Protein AF-0000000070389995 (afdb_homodimer)

Radius of gyration: 27.89 Å; Cα contacts (8 Å, |Δi|>4): 1318; chains: 2; bounding box: 58×84×60 Å

pLDDT: mean 95.41, std 7.89, range [33.5, 98.88]

Sequence (636 aa):
MSPRFGYIGLGNMGVPIVRNLAKYAAASGFPSISIWNRSSAKYALVKDAIPDAFYADDVEEVVMKSDIVLSSLIDDKAAEDVYEKMFKATEGRNVIFVDQSSLKAVTSAKLAEQAKSIGATYIASPVFGRPPAAEASKLLIVLSGPANVKSEVKKHLIPAIGDRFVDVGEDVKLASSLKSMGNMVLLGWIELLAEAFTLGDAVGLEPSVFNGFIQQFFPAPPLTAYSNLISKGEFPSGSGFSVNGGLKDARNMMSLGADLGHPCPLPTIQRAHDNLERAKELGGPDQDWSALAAAVREQAGFSPYREGTNNGQGEKQIMSPRFGYIGLGNMGVPIVRNLAKYAAASGFPSISIWNRSSAKYALVKDAIPDAFYADDVEEVVMKSDIVLSSLIDDKAAEDVYEKMFKATEGRNVIFVDQSSLKAVTSAKLAEQAKSIGATYIASPVFGRPPAAEASKLLIVLSGPANVKSEVKKHLIPAIGDRFVDVGEDVKLASSLKSMGNMVLLGWIELLAEAFTLGDAVGLEPSVFNGFIQQFFPAPPLTAYSNLISKGEFPSGSGFSVNGGLKDARNMMSLGADLGHPCPLPTIQRAHDNLERAKELGGPDQDWSALAAAVREQAGFSPYREGTNNGQGEKQI

Structure (mmCIF, N/CA/C/O backbone):
data_AF-0000000070389995-model_v1
#
loop_
_entity.id
_entity.type
_entity.pdbx_description
1 polymer '6-phosphogluconate dehydrogenase NADP-binding domain-containing protein'
#
loop_
_atom_site.group_PDB
_atom_site.id
_atom_site.type_symbol
_atom_site.label_atom_id
_atom_site.label_alt_id
_atom_site.label_comp_id
_atom_site.label_asym_id
_atom_site.label_entity_id
_atom_site.label_seq_id
_atom_site.pdbx_PDB_ins_code
_atom_site.Cartn_x
_atom_site.Cartn_y
_atom_site.Cartn_z
_atom_site.occupancy
_atom_site.B_iso_or_equiv
_atom_site.auth_seq_id
_atom_site.auth_comp_id
_atom_site.auth_asym_id
_atom_site.auth_atom_id
_atom_site.pdbx_PDB_model_num
ATOM 1 N N . MET A 1 1 ? -9.906 42.625 -2.746 1 63.94 1 MET A N 1
ATOM 2 C CA . MET A 1 1 ? -8.633 43.188 -2.322 1 63.94 1 MET A CA 1
ATOM 3 C C . MET A 1 1 ? -7.512 42.156 -2.432 1 63.94 1 MET A C 1
ATOM 5 O O . MET A 1 1 ? -7.762 40.938 -2.344 1 63.94 1 MET A O 1
ATOM 9 N N . SER A 1 2 ? -6.348 42.594 -2.775 1 89.81 2 SER A N 1
ATOM 10 C CA . SER A 1 2 ? -5.172 41.75 -2.955 1 89.81 2 SER A CA 1
ATOM 11 C C . SER A 1 2 ? -4.617 41.281 -1.614 1 89.81 2 SER A C 1
ATOM 13 O O . SER A 1 2 ? -4.148 42.094 -0.814 1 89.81 2 SER A O 1
ATOM 15 N N . PRO A 1 3 ? -4.715 40 -1.314 1 95.94 3 PRO A N 1
ATOM 16 C CA . PRO A 1 3 ? -4.246 39.562 -0 1 95.94 3 PRO A CA 1
ATOM 17 C C . PRO A 1 3 ? -2.734 39.688 0.163 1 95.94 3 PRO A C 1
ATOM 19 O O . PRO A 1 3 ? -1.986 39.5 -0.797 1 95.94 3 PRO A O 1
ATOM 22 N N . ARG A 1 4 ? -2.314 40.031 1.397 1 98.06 4 ARG A N 1
ATOM 23 C CA . ARG A 1 4 ? -0.914 40 1.807 1 98.06 4 ARG A CA 1
ATOM 24 C C . ARG A 1 4 ? -0.574 38.688 2.479 1 98.06 4 ARG A C 1
ATOM 26 O O . ARG A 1 4 ? -1.179 38.312 3.488 1 98.06 4 ARG A O 1
ATOM 33 N N . PHE A 1 5 ? 0.499 38.031 1.902 1 98.69 5 PHE A N 1
ATOM 34 C CA . PHE A 1 5 ? 0.832 36.688 2.406 1 98.69 5 PHE A CA 1
ATOM 35 C C . PHE A 1 5 ? 2.029 36.75 3.346 1 98.69 5 PHE A C 1
ATOM 37 O O . PHE A 1 5 ? 2.967 37.531 3.117 1 98.69 5 PHE A O 1
ATOM 44 N N . GLY A 1 6 ? 1.992 35.969 4.359 1 98.81 6 GLY A N 1
ATOM 45 C CA . GLY A 1 6 ? 3.137 35.656 5.188 1 98.81 6 GLY A CA 1
ATOM 46 C C . GLY A 1 6 ? 3.434 34.156 5.215 1 98.81 6 GLY A C 1
ATOM 47 O O . GLY A 1 6 ? 2.533 33.344 5.039 1 98.81 6 GLY A O 1
ATOM 48 N N . TYR A 1 7 ? 4.723 33.781 5.469 1 98.88 7 TYR A N 1
ATOM 49 C CA . TYR A 1 7 ? 5.098 32.375 5.594 1 98.88 7 TYR A CA 1
ATOM 50 C C . TYR A 1 7 ? 6.082 32.156 6.738 1 98.88 7 TYR A C 1
ATOM 52 O O . TYR A 1 7 ? 7.082 32.875 6.84 1 98.88 7 TYR A O 1
ATOM 60 N N . ILE A 1 8 ? 5.73 31.219 7.555 1 98.81 8 ILE A N 1
ATOM 61 C CA . ILE A 1 8 ? 6.531 30.922 8.742 1 98.81 8 ILE A CA 1
ATOM 62 C C . ILE A 1 8 ? 7.109 29.516 8.641 1 98.81 8 ILE A C 1
ATOM 64 O O . ILE A 1 8 ? 6.359 28.531 8.586 1 98.81 8 ILE A O 1
ATOM 68 N N . GLY A 1 9 ? 8.453 29.359 8.664 1 98.19 9 GLY A N 1
ATOM 69 C CA . GLY A 1 9 ? 9.109 28.062 8.664 1 98.19 9 GLY A CA 1
ATOM 70 C C . GLY A 1 9 ? 9.758 27.719 7.332 1 98.19 9 GLY A C 1
ATOM 71 O O . GLY A 1 9 ? 9.078 27.578 6.316 1 98.19 9 GLY A O 1
ATOM 72 N N . LEU A 1 10 ? 11.102 27.562 7.375 1 97.25 10 LEU A N 1
ATOM 73 C CA . LEU A 1 10 ? 11.875 27.281 6.172 1 97.25 10 LEU A CA 1
ATOM 74 C C . LEU A 1 10 ? 12.594 25.938 6.289 1 97.25 10 LEU A C 1
ATOM 76 O O . LEU A 1 10 ? 13.805 25.859 6.086 1 97.25 10 LEU A O 1
ATOM 80 N N . GLY A 1 11 ? 11.773 24.906 6.555 1 92.12 11 GLY A N 1
ATOM 81 C CA . GLY A 1 11 ? 12.273 23.531 6.5 1 92.12 11 GLY A CA 1
ATOM 82 C C . GLY A 1 11 ? 12.227 22.938 5.105 1 92.12 11 GLY A C 1
ATOM 83 O O . GLY A 1 11 ? 12.094 23.672 4.117 1 92.12 11 GLY A O 1
ATOM 84 N N . ASN A 1 12 ? 12.305 21.641 5.035 1 88.62 12 ASN A N 1
ATOM 85 C CA . ASN A 1 12 ? 12.352 20.922 3.768 1 88.62 12 ASN A CA 1
ATOM 86 C C . ASN A 1 12 ? 11.102 21.172 2.93 1 88.62 12 ASN A C 1
ATOM 88 O O . ASN A 1 12 ? 11.172 21.219 1.701 1 88.62 12 ASN A O 1
ATOM 92 N N . MET A 1 13 ? 10.008 21.328 3.605 1 92.88 13 MET A N 1
ATOM 93 C CA . MET A 1 13 ? 8.75 21.594 2.908 1 92.88 13 MET A CA 1
ATOM 94 C C . MET A 1 13 ? 8.531 23.094 2.736 1 92.88 13 MET A C 1
ATOM 96 O O . MET A 1 13 ? 8.078 23.547 1.683 1 92.88 13 MET A O 1
ATOM 100 N N . GLY A 1 14 ? 8.906 23.844 3.764 1 96.69 14 GLY A N 1
ATOM 101 C CA . GLY 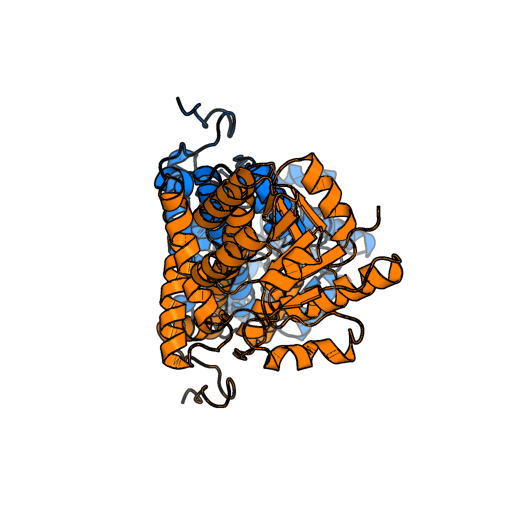A 1 14 ? 8.648 25.266 3.754 1 96.69 14 GLY A CA 1
ATOM 102 C C . GLY A 1 14 ? 9.367 26 2.633 1 96.69 14 GLY A C 1
ATOM 103 O O . GLY A 1 14 ? 8.812 26.906 2.021 1 96.69 14 GLY A O 1
ATOM 104 N N . VAL A 1 15 ? 10.547 25.594 2.297 1 96.88 15 VAL A N 1
ATOM 105 C CA . VAL A 1 15 ? 11.391 26.281 1.315 1 96.88 15 VAL A CA 1
ATOM 106 C C . VAL A 1 15 ? 10.734 26.203 -0.064 1 96.88 15 VAL A C 1
ATOM 108 O O . VAL A 1 15 ? 10.461 27.234 -0.686 1 96.88 15 VAL A O 1
ATOM 111 N N . PRO A 1 16 ? 10.461 25 -0.562 1 97.31 16 PRO A N 1
ATOM 112 C CA . PRO A 1 16 ? 9.836 24.984 -1.887 1 97.31 16 PRO A CA 1
ATOM 113 C C . PRO A 1 16 ? 8.438 25.594 -1.885 1 97.31 16 PRO A C 1
ATOM 115 O O . PRO A 1 16 ? 8.023 26.203 -2.869 1 97.31 16 PRO A O 1
ATOM 118 N N . ILE A 1 17 ? 7.703 25.516 -0.819 1 98.31 17 ILE A N 1
ATOM 119 C CA . ILE A 1 17 ? 6.332 26.016 -0.752 1 98.31 17 ILE A CA 1
ATOM 120 C C . ILE A 1 17 ? 6.34 27.547 -0.809 1 98.31 17 ILE A C 1
ATOM 122 O O . ILE A 1 17 ? 5.594 28.141 -1.588 1 98.31 17 ILE A O 1
ATOM 126 N N . VAL A 1 18 ? 7.211 28.172 -0.021 1 98.69 18 VAL A N 1
ATOM 127 C CA . VAL A 1 18 ? 7.203 29.625 0.036 1 98.69 18 VAL A CA 1
ATOM 128 C C . VAL A 1 18 ? 7.691 30.203 -1.293 1 98.69 18 VAL A C 1
ATOM 130 O O . VAL A 1 18 ? 7.219 31.25 -1.734 1 98.69 18 VAL A O 1
ATOM 133 N N . ARG A 1 19 ? 8.633 29.516 -1.978 1 98.56 19 ARG A N 1
ATOM 134 C CA . ARG A 1 19 ? 9.078 29.938 -3.299 1 98.56 19 ARG A CA 1
ATOM 135 C C . ARG A 1 19 ? 7.918 29.969 -4.285 1 98.56 19 ARG A C 1
ATOM 137 O O . ARG A 1 19 ? 7.738 30.953 -5.016 1 98.56 19 ARG A O 1
ATOM 144 N N . ASN A 1 20 ? 7.121 28.953 -4.258 1 98.69 20 ASN A N 1
ATOM 145 C CA . ASN A 1 20 ? 5.977 28.859 -5.16 1 98.69 20 ASN A CA 1
ATOM 146 C C . ASN A 1 20 ? 4.895 29.875 -4.793 1 98.69 20 ASN A C 1
ATOM 148 O O . ASN A 1 20 ? 4.262 30.453 -5.672 1 98.69 20 ASN A O 1
ATOM 152 N N . LEU A 1 21 ? 4.695 30.047 -3.486 1 98.62 21 LEU A N 1
ATOM 153 C CA . LEU A 1 21 ? 3.709 31.016 -3.029 1 98.62 21 LEU A CA 1
ATOM 154 C C . LEU A 1 21 ? 4.105 32.438 -3.445 1 98.62 21 LEU A C 1
ATOM 156 O O . LEU A 1 21 ? 3.256 33.219 -3.863 1 98.62 21 LEU A O 1
ATOM 160 N N . ALA A 1 22 ? 5.367 32.75 -3.328 1 98.56 22 ALA A N 1
ATOM 161 C CA . ALA A 1 22 ? 5.879 34.062 -3.725 1 98.56 22 ALA A CA 1
ATOM 162 C C . ALA A 1 22 ? 5.719 34.281 -5.227 1 98.56 22 ALA A C 1
ATOM 164 O O . ALA A 1 22 ? 5.336 35.375 -5.664 1 98.56 22 ALA A O 1
ATOM 165 N N . LYS A 1 23 ? 6.047 33.25 -5.973 1 98.06 23 LYS A N 1
ATOM 166 C CA . LYS A 1 23 ? 5.875 33.312 -7.422 1 98.06 23 LYS A CA 1
ATOM 167 C C . LYS A 1 23 ? 4.414 33.562 -7.789 1 98.06 23 LYS A C 1
ATOM 169 O O . LYS A 1 23 ? 4.121 34.406 -8.664 1 98.06 23 LYS A O 1
ATOM 174 N N . TYR A 1 24 ? 3.562 32.875 -7.156 1 98.12 24 TYR A N 1
ATOM 175 C CA . TYR A 1 24 ? 2.129 33.031 -7.371 1 98.12 24 TYR A CA 1
ATOM 176 C C . TYR A 1 24 ? 1.682 34.469 -7.016 1 98.12 24 TYR A C 1
ATOM 178 O O . TYR A 1 24 ? 0.936 35.094 -7.77 1 98.12 24 TYR A O 1
ATOM 186 N N . ALA A 1 25 ? 2.121 34.938 -5.836 1 98.12 25 ALA A N 1
ATOM 187 C CA . ALA A 1 25 ? 1.764 36.281 -5.406 1 98.12 25 ALA A CA 1
ATOM 188 C C . ALA A 1 25 ? 2.219 37.312 -6.426 1 98.12 25 ALA A C 1
ATOM 190 O O . ALA A 1 25 ? 1.448 38.219 -6.812 1 98.12 25 ALA A O 1
ATOM 191 N N . ALA A 1 26 ? 3.414 37.188 -6.902 1 97.25 26 ALA A N 1
ATOM 192 C CA . ALA A 1 26 ? 3.961 38.125 -7.891 1 97.25 26 ALA A CA 1
ATOM 193 C C . ALA A 1 26 ? 3.162 38.062 -9.188 1 97.25 26 ALA A C 1
ATOM 195 O O . ALA A 1 26 ? 2.797 39.094 -9.742 1 97.25 26 ALA A O 1
ATOM 196 N N . ALA A 1 27 ? 2.854 36.875 -9.648 1 97.25 27 ALA A N 1
ATOM 197 C CA . ALA A 1 27 ? 2.129 36.688 -10.906 1 97.25 27 ALA A CA 1
ATOM 198 C C . ALA A 1 27 ? 0.707 37.25 -10.805 1 97.25 27 ALA A C 1
ATOM 200 O O . ALA A 1 27 ? 0.111 37.625 -11.805 1 97.25 27 ALA A O 1
ATOM 201 N N . SER A 1 28 ? 0.252 37.312 -9.594 1 97.56 28 SER A N 1
ATOM 202 C CA . SER A 1 28 ? -1.121 37.75 -9.367 1 97.56 28 SER A CA 1
ATOM 203 C C . SER A 1 28 ? -1.18 39.25 -9.055 1 97.56 28 SER A C 1
ATOM 205 O O . SER A 1 28 ? -2.256 39.781 -8.805 1 97.56 28 SER A O 1
ATOM 207 N N . GLY A 1 29 ? -0.093 39.844 -8.953 1 97.19 29 GLY A N 1
ATOM 208 C CA . GLY A 1 29 ? -0.036 41.25 -8.656 1 97.19 29 GLY A CA 1
ATOM 209 C C . GLY A 1 29 ? -0.256 41.562 -7.184 1 97.19 29 GLY A C 1
ATOM 210 O O . GLY A 1 29 ? -0.7 42.656 -6.832 1 97.19 29 GLY A O 1
ATOM 211 N N . PHE A 1 30 ? -0.007 40.594 -6.332 1 98 30 PHE A N 1
ATOM 212 C CA . PHE A 1 30 ? -0.144 40.781 -4.891 1 98 30 PHE A CA 1
ATOM 213 C C . PHE A 1 30 ? 1.142 41.344 -4.297 1 98 30 PHE A C 1
ATOM 215 O O . PHE A 1 30 ? 2.193 41.312 -4.938 1 98 30 PHE A O 1
ATOM 222 N N . PRO A 1 31 ? 1.039 41.875 -3.111 1 97.75 31 PRO A N 1
ATOM 223 C CA . PRO A 1 31 ? 2.24 42.375 -2.434 1 97.75 31 PRO A CA 1
ATOM 224 C C . PRO A 1 31 ? 3.273 41.281 -2.188 1 97.75 31 PRO A C 1
ATOM 226 O O . PRO A 1 31 ? 2.92 40.094 -2.09 1 97.75 31 PRO A O 1
ATOM 229 N N . SER A 1 32 ? 4.492 41.688 -2.047 1 97.75 32 SER A N 1
ATOM 230 C CA . SER A 1 32 ? 5.57 40.781 -1.741 1 97.75 32 SER A CA 1
ATOM 231 C C . SER A 1 32 ? 5.324 40.062 -0.415 1 97.75 32 SER A C 1
ATOM 233 O O . SER A 1 32 ? 4.809 40.656 0.531 1 97.75 32 SER A O 1
ATOM 235 N N . ILE A 1 33 ? 5.793 38.906 -0.319 1 98.56 33 ILE A N 1
ATOM 236 C CA . ILE A 1 33 ? 5.508 38.031 0.816 1 98.56 33 ILE A CA 1
ATOM 237 C C . ILE A 1 33 ? 6.426 38.406 1.984 1 98.56 33 ILE A C 1
ATOM 239 O O . ILE A 1 33 ? 7.531 38.906 1.78 1 98.56 33 ILE A O 1
ATOM 243 N N . SER A 1 34 ? 5.922 38.219 3.197 1 98.81 34 SER A N 1
ATOM 244 C CA . SER A 1 34 ? 6.73 38.312 4.41 1 98.81 34 SER A CA 1
ATOM 245 C C . SER A 1 34 ? 7.113 36.938 4.934 1 98.81 34 SER A C 1
ATOM 247 O O . SER A 1 34 ? 6.281 36.031 4.984 1 98.81 34 SER A O 1
ATOM 249 N N . ILE A 1 35 ? 8.414 36.781 5.316 1 98.88 35 ILE A N 1
ATOM 250 C CA . ILE A 1 35 ? 8.914 35.469 5.652 1 98.88 35 ILE A CA 1
ATOM 251 C C . ILE A 1 35 ? 9.625 35.5 7.004 1 98.88 35 ILE A C 1
ATOM 253 O O . ILE A 1 35 ? 10.344 36.469 7.305 1 98.88 35 ILE A O 1
ATOM 257 N N . TRP A 1 36 ? 9.414 34.438 7.82 1 98.81 36 TRP A N 1
ATOM 258 C CA . TRP A 1 36 ? 10.18 34.281 9.055 1 98.81 36 TRP A CA 1
ATOM 259 C C . TRP A 1 36 ? 10.57 32.844 9.289 1 98.81 36 TRP A C 1
ATOM 261 O O . TRP A 1 36 ? 9.805 31.922 8.977 1 98.81 36 TRP A O 1
ATOM 271 N N . ASN A 1 37 ? 11.703 32.688 9.844 1 98.5 37 ASN A N 1
ATOM 272 C CA . ASN A 1 37 ? 12.195 31.406 10.391 1 98.5 37 ASN A CA 1
ATOM 273 C C . ASN A 1 37 ? 12.977 31.625 11.68 1 98.5 37 ASN A C 1
ATOM 275 O O . ASN A 1 37 ? 13.617 32.656 11.859 1 98.5 37 ASN A O 1
ATOM 279 N N . ARG A 1 38 ? 12.875 30.656 12.523 1 96.25 38 ARG A N 1
ATOM 280 C CA . ARG A 1 38 ? 13.57 30.75 13.805 1 96.25 38 ARG A CA 1
ATOM 281 C C . ARG A 1 38 ? 15.062 31.016 13.594 1 96.25 38 ARG A C 1
ATOM 283 O O . ARG A 1 38 ? 15.633 31.891 14.234 1 96.25 38 ARG A O 1
ATOM 290 N N . SER A 1 39 ? 15.664 30.172 12.703 1 95.69 39 SER A N 1
ATOM 291 C CA . SER A 1 39 ? 17.062 30.406 12.344 1 95.69 39 SER A CA 1
ATOM 292 C C . SER A 1 39 ? 17.172 31.281 11.102 1 95.69 39 SER A C 1
ATOM 294 O O . SER A 1 39 ? 16.922 30.828 9.984 1 95.69 39 SER A O 1
ATOM 296 N N . SER A 1 40 ? 17.75 32.406 11.227 1 95.5 40 SER A N 1
ATOM 297 C CA . SER A 1 40 ? 17.812 33.375 10.133 1 95.5 40 SER A CA 1
ATOM 298 C C . SER A 1 40 ? 18.75 32.906 9.023 1 95.5 40 SER A C 1
ATOM 300 O O . SER A 1 40 ? 18.641 33.375 7.887 1 95.5 40 SER A O 1
ATOM 302 N N . ALA A 1 41 ? 19.625 31.984 9.367 1 96.62 41 ALA A N 1
ATOM 303 C CA . ALA A 1 41 ? 20.562 31.453 8.375 1 96.62 41 ALA A CA 1
ATOM 304 C C . ALA A 1 41 ? 19.812 30.766 7.238 1 96.62 41 ALA A C 1
ATOM 306 O O . ALA A 1 41 ? 20.312 30.703 6.109 1 96.62 41 ALA A O 1
ATOM 307 N N . LYS A 1 42 ? 18.609 30.406 7.461 1 96.88 42 LYS A N 1
ATOM 308 C CA . LYS A 1 42 ? 17.844 29.656 6.473 1 96.88 42 LYS A CA 1
ATOM 309 C C . LYS A 1 42 ? 17.266 30.578 5.406 1 96.88 42 LYS A C 1
ATOM 311 O O . LYS A 1 42 ? 16.812 30.125 4.355 1 96.88 42 LYS A O 1
ATOM 316 N N . TYR A 1 43 ? 17.281 31.891 5.641 1 98.06 43 TYR A N 1
ATOM 317 C CA . TYR A 1 43 ? 16.828 32.844 4.633 1 98.06 43 TYR A CA 1
ATOM 318 C C . TYR A 1 43 ? 17.625 32.688 3.346 1 98.06 43 TYR A C 1
ATOM 320 O O . TYR A 1 43 ? 17.109 32.969 2.254 1 98.06 43 TYR A O 1
ATOM 328 N N . ALA A 1 44 ? 18.875 32.219 3.518 1 97.69 44 ALA A N 1
ATOM 329 C CA . ALA A 1 44 ? 19.766 32.062 2.361 1 97.69 44 ALA A CA 1
ATOM 330 C C . ALA A 1 44 ? 19.188 31.031 1.375 1 97.69 44 ALA A C 1
ATOM 332 O O . ALA A 1 44 ? 19.453 31.109 0.174 1 97.69 44 ALA A O 1
ATOM 333 N N . LEU A 1 45 ? 18.344 30.172 1.833 1 97.19 45 LEU A N 1
ATOM 334 C CA . LEU A 1 45 ? 17.781 29.109 1.013 1 97.19 45 LEU A CA 1
ATOM 335 C C . LEU A 1 45 ? 16.75 29.656 0.037 1 97.19 45 LEU A C 1
ATOM 337 O O . LEU A 1 45 ? 16.406 29 -0.947 1 97.19 45 LEU A O 1
ATOM 341 N N . VAL A 1 46 ? 16.203 30.922 0.358 1 98.25 46 VAL A N 1
ATOM 342 C CA . VAL A 1 46 ? 15.094 31.375 -0.475 1 98.25 46 VAL A CA 1
ATOM 343 C C . VAL A 1 46 ? 15.352 32.781 -0.976 1 98.25 46 VAL A C 1
ATOM 345 O O . VAL A 1 46 ? 14.672 33.281 -1.885 1 98.25 46 VAL A O 1
ATOM 348 N N . LYS A 1 47 ? 16.344 33.5 -0.527 1 97.69 47 LYS A N 1
ATOM 349 C CA . LYS A 1 47 ? 16.578 34.906 -0.81 1 97.69 47 LYS A CA 1
ATOM 350 C C . LYS A 1 47 ? 16.812 35.125 -2.299 1 97.69 47 LYS A C 1
ATOM 352 O O . LYS A 1 47 ? 16.359 36.156 -2.855 1 97.69 47 LYS A O 1
ATOM 357 N N . ASP A 1 48 ? 17.531 34.25 -2.969 1 97.38 48 ASP A N 1
ATOM 358 C CA . ASP A 1 48 ? 17.812 34.406 -4.391 1 97.38 48 ASP A CA 1
ATOM 359 C C . ASP A 1 48 ? 16.547 34.281 -5.227 1 97.38 48 ASP A C 1
ATOM 361 O O . ASP A 1 48 ? 16.359 34.969 -6.211 1 97.38 48 ASP A O 1
ATOM 365 N N . ALA A 1 49 ? 15.727 33.406 -4.785 1 97 49 ALA A N 1
ATOM 366 C CA . ALA A 1 49 ? 14.5 33.125 -5.539 1 97 49 ALA A CA 1
ATOM 367 C C . ALA A 1 49 ? 13.43 34.188 -5.258 1 97 49 ALA A C 1
ATOM 369 O O . ALA A 1 49 ? 12.555 34.438 -6.086 1 97 49 ALA A O 1
ATOM 370 N N . ILE A 1 50 ? 13.523 34.781 -4.051 1 97.94 50 ILE A N 1
ATOM 371 C CA . ILE A 1 50 ? 12.523 35.75 -3.641 1 97.94 50 ILE A CA 1
ATOM 372 C C . ILE A 1 50 ? 13.211 37 -3.117 1 97.94 50 ILE A C 1
ATOM 374 O O . ILE A 1 50 ? 13.023 37.375 -1.959 1 97.94 50 ILE A O 1
ATOM 378 N N . PRO A 1 51 ? 13.805 37.688 -3.938 1 96.19 51 PRO A N 1
ATOM 379 C CA . PRO A 1 51 ? 14.594 38.844 -3.469 1 96.19 51 PRO A CA 1
ATOM 380 C C . PRO A 1 51 ? 13.734 39.969 -2.916 1 96.19 51 PRO A C 1
ATOM 382 O O . PRO A 1 51 ? 14.195 40.75 -2.082 1 96.19 51 PRO A O 1
ATOM 385 N N . ASP A 1 52 ? 12.5 40.031 -3.254 1 96.94 52 ASP A N 1
ATOM 386 C CA . ASP A 1 52 ? 11.664 41.188 -2.887 1 96.94 52 ASP A CA 1
ATOM 387 C C . ASP A 1 52 ? 10.867 40.906 -1.613 1 96.94 52 ASP A C 1
ATOM 389 O O . ASP A 1 52 ? 10.094 41.719 -1.152 1 96.94 52 ASP A O 1
ATOM 393 N N . ALA A 1 53 ? 11.062 39.781 -1.01 1 98.44 53 ALA A N 1
ATOM 394 C CA . ALA A 1 53 ? 10.336 39.406 0.203 1 98.44 53 ALA A CA 1
ATOM 395 C C . ALA A 1 53 ? 10.805 40.25 1.395 1 98.44 53 ALA A C 1
ATOM 397 O O . ALA A 1 53 ? 11.93 40.75 1.399 1 98.44 53 ALA A O 1
ATOM 398 N N . PHE A 1 54 ? 9.945 40.438 2.281 1 98.56 54 PHE A N 1
ATOM 399 C CA . PHE A 1 54 ? 10.32 40.969 3.584 1 98.56 54 PHE A CA 1
ATOM 400 C C . PHE A 1 54 ? 10.789 39.844 4.512 1 98.56 54 PHE A C 1
ATOM 402 O O . PHE A 1 54 ? 10 38.969 4.895 1 98.56 54 PHE A O 1
ATOM 409 N N . TYR A 1 55 ? 12.031 39.812 4.836 1 98.62 55 TYR A N 1
ATOM 410 C CA . TYR A 1 55 ? 12.602 38.812 5.762 1 98.62 55 TYR A CA 1
ATOM 411 C C . TYR A 1 55 ? 12.617 39.375 7.184 1 98.62 55 TYR A C 1
ATOM 413 O O . TYR A 1 55 ? 13.422 40.25 7.512 1 98.62 55 TYR A O 1
ATOM 421 N N . ALA A 1 56 ? 11.82 38.812 8.023 1 98.62 56 ALA A N 1
ATOM 422 C CA . ALA A 1 56 ? 11.516 39.438 9.32 1 98.62 56 ALA A CA 1
ATOM 423 C C . ALA A 1 56 ? 12.531 39 10.375 1 98.62 56 ALA A C 1
ATOM 425 O O . ALA A 1 56 ? 12.992 37.844 10.367 1 98.62 56 ALA A O 1
ATOM 426 N N . ASP A 1 57 ? 12.797 39.781 11.312 1 97.75 57 ASP A N 1
ATOM 427 C CA . ASP A 1 57 ? 13.633 39.469 12.469 1 97.75 57 ASP A CA 1
ATOM 428 C C . ASP A 1 57 ? 12.812 38.75 13.547 1 97.75 57 ASP A C 1
ATOM 430 O O . ASP A 1 57 ? 13.336 37.906 14.258 1 97.75 57 ASP A O 1
ATOM 434 N N . ASP A 1 58 ? 11.555 39.188 13.586 1 97.94 58 ASP A N 1
ATOM 435 C CA . ASP A 1 58 ? 10.625 38.594 14.539 1 97.94 58 ASP A CA 1
ATOM 436 C C . ASP A 1 58 ? 9.359 38.125 13.844 1 97.94 58 ASP A C 1
ATOM 438 O O . ASP A 1 58 ? 8.883 38.75 12.898 1 97.94 58 ASP A O 1
ATOM 442 N N . VAL A 1 59 ? 8.781 37.062 14.414 1 98.69 59 VAL A N 1
ATOM 443 C CA . VAL A 1 59 ? 7.629 36.438 13.773 1 98.69 59 VAL A CA 1
ATOM 444 C C . VAL A 1 59 ? 6.438 37.406 13.805 1 98.69 59 VAL A C 1
ATOM 446 O O . VAL A 1 59 ? 5.605 37.375 12.898 1 98.69 59 VAL A O 1
ATOM 449 N N . GLU A 1 60 ? 6.375 38.281 14.758 1 98.44 60 GLU A N 1
ATOM 450 C CA . GLU A 1 60 ? 5.293 39.25 14.922 1 98.44 60 GLU A CA 1
ATOM 451 C C . GLU A 1 60 ? 5.199 40.188 13.719 1 98.44 60 GLU A C 1
ATOM 453 O O . GLU A 1 60 ? 4.102 40.594 13.312 1 98.44 60 GLU A O 1
ATOM 458 N N . GLU A 1 61 ? 6.328 40.531 13.156 1 98.31 61 GLU A N 1
ATOM 459 C CA . GLU A 1 61 ? 6.367 41.438 12.008 1 98.31 61 GLU A CA 1
ATOM 460 C C . GLU A 1 61 ? 5.648 40.812 10.805 1 98.31 61 GLU A C 1
ATOM 462 O O . GLU A 1 61 ? 5.008 41.531 10.031 1 98.31 61 GLU A O 1
ATOM 467 N N . VAL A 1 62 ? 5.746 39.531 10.664 1 98.75 62 VAL A N 1
ATOM 468 C CA . VAL A 1 62 ? 5.066 38.844 9.562 1 98.75 62 VAL A CA 1
ATOM 469 C C . VAL A 1 62 ? 3.555 39.031 9.703 1 98.75 62 VAL A C 1
ATOM 471 O O . VAL A 1 62 ? 2.861 39.312 8.727 1 98.75 62 VAL A O 1
ATOM 474 N N . VAL A 1 63 ? 3.068 38.844 10.898 1 98.62 63 VAL A N 1
ATOM 475 C CA . VAL A 1 63 ? 1.634 38.938 11.156 1 98.62 63 VAL A CA 1
ATOM 476 C C . VAL A 1 63 ? 1.141 40.344 10.883 1 98.62 63 VAL A C 1
ATOM 478 O O . VAL A 1 63 ? 0.099 40.531 10.25 1 98.62 63 VAL A O 1
ATOM 481 N N . MET A 1 64 ? 1.926 41.312 11.281 1 97.69 64 MET A N 1
ATOM 482 C CA . MET A 1 64 ? 1.543 42.719 11.117 1 97.69 64 MET A CA 1
ATOM 483 C C . MET A 1 64 ? 1.454 43.094 9.641 1 97.69 64 MET A C 1
ATOM 485 O O . MET A 1 64 ? 0.692 44 9.266 1 97.69 64 MET A O 1
ATOM 489 N N . LYS A 1 65 ? 2.098 42.344 8.82 1 97.62 65 LYS A N 1
ATOM 490 C CA . LYS A 1 65 ? 2.193 42.688 7.402 1 97.62 65 LYS A CA 1
ATOM 491 C C . LYS A 1 65 ? 1.385 41.719 6.543 1 97.62 65 LYS A C 1
ATOM 493 O O . LYS A 1 65 ? 1.536 41.688 5.32 1 97.62 65 LYS A O 1
ATOM 498 N N . SER A 1 66 ? 0.566 40.906 7.125 1 98.31 66 SER A N 1
ATOM 499 C CA . SER A 1 66 ? -0.069 39.844 6.34 1 98.31 66 SER A CA 1
ATOM 500 C C . SER A 1 66 ? -1.558 39.75 6.652 1 98.31 66 SER A C 1
ATOM 502 O O . SER A 1 66 ? -1.986 40.062 7.766 1 98.31 66 SER A O 1
ATOM 504 N N . ASP A 1 67 ? -2.344 39.344 5.68 1 98.19 67 ASP A N 1
ATOM 505 C CA . ASP A 1 67 ? -3.746 39 5.848 1 98.19 67 ASP A CA 1
ATOM 506 C C . ASP A 1 67 ? -3.9 37.469 6.012 1 98.19 67 ASP A C 1
ATOM 508 O O . ASP A 1 67 ? -4.816 37 6.688 1 98.19 67 ASP A O 1
ATOM 512 N N . ILE A 1 68 ? -3.066 36.688 5.332 1 98.69 68 ILE A N 1
ATOM 513 C CA . ILE A 1 68 ? -3.014 35.25 5.379 1 98.69 68 ILE A CA 1
ATOM 514 C C . ILE A 1 68 ? -1.595 34.781 5.707 1 98.69 68 ILE A C 1
ATOM 516 O O . ILE A 1 68 ? -0.644 35.125 5.004 1 98.69 68 ILE A O 1
ATOM 520 N N . VAL A 1 69 ? -1.45 34.062 6.805 1 98.88 69 VAL A N 1
ATOM 521 C CA . VAL A 1 69 ? -0.142 33.594 7.234 1 98.88 69 VAL A CA 1
ATOM 522 C C . VAL A 1 69 ? -0.114 32.062 7.18 1 98.88 69 VAL A C 1
ATOM 524 O O . VAL A 1 69 ? -0.871 31.406 7.891 1 98.88 69 VAL A O 1
ATOM 527 N N . LEU A 1 70 ? 0.729 31.5 6.309 1 98.88 70 LEU A N 1
ATOM 528 C CA . LEU A 1 70 ? 0.959 30.062 6.27 1 98.88 70 LEU A CA 1
ATOM 529 C C . LEU A 1 70 ? 2.143 29.672 7.152 1 98.88 70 LEU A C 1
ATOM 531 O O . LEU A 1 70 ? 3.08 30.453 7.316 1 98.88 70 LEU A O 1
ATOM 535 N N . SER A 1 71 ? 2.066 28.516 7.719 1 98.75 71 SER A N 1
ATOM 536 C CA . SER A 1 71 ? 3.16 28.078 8.578 1 98.75 71 SER A CA 1
ATOM 537 C C . SER A 1 71 ? 3.426 26.578 8.414 1 98.75 71 SER A C 1
ATOM 539 O O . SER A 1 71 ? 2.508 25.812 8.125 1 98.75 71 SER A O 1
ATOM 541 N N . SER A 1 72 ? 4.609 26.156 8.484 1 97.44 72 SER A N 1
ATOM 542 C CA . SER A 1 72 ? 5.098 24.781 8.562 1 97.44 72 SER A CA 1
ATOM 543 C C . SER A 1 72 ? 6.16 24.625 9.641 1 97.44 72 SER A C 1
ATOM 545 O O . SER A 1 72 ? 7.32 25 9.438 1 97.44 72 SER A O 1
ATOM 547 N N . LEU A 1 73 ? 5.742 24.078 10.75 1 96.25 73 LEU A N 1
ATOM 548 C CA . LEU A 1 73 ? 6.594 24.016 11.93 1 96.25 73 LEU A CA 1
ATOM 549 C C . LEU A 1 73 ? 6.848 22.562 12.328 1 96.25 73 LEU A C 1
ATOM 551 O O . LEU A 1 73 ? 6.078 21.672 11.969 1 96.25 73 LEU A O 1
ATOM 555 N N . ILE A 1 74 ? 7.875 22.234 13.07 1 90.44 74 ILE A N 1
ATOM 556 C CA . ILE A 1 74 ? 8.461 20.906 13.188 1 90.44 74 ILE A CA 1
ATOM 557 C C . ILE A 1 74 ? 7.621 20.047 14.133 1 90.44 74 ILE A C 1
ATOM 559 O O . ILE A 1 74 ? 7.551 18.828 13.977 1 90.44 74 ILE A O 1
ATOM 563 N N . ASP A 1 75 ? 7.055 20.688 15.188 1 93.75 75 ASP A N 1
ATOM 564 C CA . ASP A 1 75 ? 6.316 19.891 16.156 1 93.75 75 ASP A CA 1
ATOM 565 C C . ASP A 1 75 ? 5.348 20.766 16.953 1 93.75 75 ASP A C 1
ATOM 567 O O . ASP A 1 75 ? 5.227 21.969 16.703 1 93.75 75 ASP A O 1
ATOM 571 N N . ASP A 1 76 ? 4.633 20.156 17.844 1 97.19 76 ASP A N 1
ATOM 572 C CA . ASP A 1 76 ? 3.578 20.812 18.609 1 97.19 76 ASP A CA 1
ATOM 573 C C . ASP A 1 76 ? 4.145 21.938 19.469 1 97.19 76 ASP A C 1
ATOM 575 O O . ASP A 1 76 ? 3.584 23.047 19.516 1 97.19 76 ASP A O 1
ATOM 579 N N . LYS A 1 77 ? 5.23 21.688 20.125 1 96.94 77 LYS A N 1
ATOM 580 C CA . LYS A 1 77 ? 5.816 22.703 21 1 96.94 77 LYS A CA 1
ATOM 581 C C . LYS A 1 77 ? 6.242 23.938 20.203 1 96.94 77 LYS A C 1
ATOM 583 O O . LYS A 1 77 ? 5.93 25.062 20.594 1 96.94 77 LYS A O 1
ATOM 588 N N . ALA A 1 78 ? 6.891 23.719 19.141 1 96.62 78 ALA A N 1
ATOM 589 C CA . ALA A 1 78 ? 7.309 24.812 18.281 1 96.62 78 ALA A CA 1
ATOM 590 C C . ALA A 1 78 ? 6.102 25.609 17.781 1 96.62 78 ALA A C 1
ATOM 592 O O . ALA A 1 78 ? 6.129 26.844 17.734 1 96.62 78 ALA A O 1
ATOM 593 N N . ALA A 1 79 ? 5.078 24.922 17.422 1 98.25 79 ALA A N 1
ATOM 594 C CA . ALA A 1 79 ? 3.867 25.562 16.922 1 98.25 79 ALA A CA 1
ATOM 595 C C . ALA A 1 79 ? 3.219 26.422 18 1 98.25 79 ALA A C 1
ATOM 597 O O . ALA A 1 79 ? 2.885 27.594 17.766 1 98.25 79 ALA A O 1
ATOM 598 N N . GLU A 1 80 ? 3.078 25.844 19.141 1 98.44 80 GLU A N 1
ATOM 599 C CA . GLU A 1 80 ? 2.455 26.594 20.234 1 98.44 80 GLU A CA 1
ATOM 600 C C . GLU A 1 80 ? 3.258 27.844 20.578 1 98.44 80 GLU A C 1
ATOM 602 O O . GLU A 1 80 ? 2.686 28.922 20.781 1 98.44 80 GLU A O 1
ATOM 607 N N . ASP A 1 81 ? 4.559 27.688 20.609 1 98.31 81 ASP A N 1
ATOM 608 C CA . ASP A 1 81 ? 5.438 28.812 20.922 1 98.31 81 ASP A CA 1
ATOM 609 C C . ASP A 1 81 ? 5.301 29.922 19.875 1 98.31 81 ASP A C 1
ATOM 611 O O . ASP A 1 81 ? 5.18 31.094 20.219 1 98.31 81 ASP A O 1
ATOM 615 N N . VAL A 1 82 ? 5.309 29.578 18.672 1 98.69 82 VAL A N 1
ATOM 616 C CA . VAL A 1 82 ? 5.285 30.531 17.578 1 98.69 82 VAL A CA 1
ATOM 617 C C . VAL A 1 82 ? 3.9 31.172 17.469 1 98.69 82 VAL A C 1
ATOM 619 O O . VAL A 1 82 ? 3.777 32.375 17.297 1 98.69 82 VAL A O 1
ATOM 622 N N . TYR A 1 83 ? 2.877 30.406 17.594 1 98.75 83 TYR A N 1
ATOM 623 C CA . TYR A 1 83 ? 1.514 30.906 17.469 1 98.75 83 TYR A CA 1
ATOM 624 C C . TYR A 1 83 ? 1.176 31.859 18.609 1 98.75 83 TYR A C 1
ATOM 626 O O . TYR A 1 83 ? 0.426 32.812 18.422 1 98.75 83 TYR A O 1
ATOM 634 N N . GLU A 1 84 ? 1.702 31.531 19.812 1 98.19 84 GLU A N 1
ATOM 635 C CA . GLU A 1 84 ? 1.498 32.469 20.922 1 98.19 84 GLU A CA 1
ATOM 636 C C . GLU A 1 84 ? 1.963 33.875 20.547 1 98.19 84 GLU A C 1
ATOM 638 O O . GLU A 1 84 ? 1.257 34.844 20.797 1 98.19 84 GLU A O 1
ATOM 643 N N . LYS A 1 85 ? 3.121 33.938 19.953 1 98.31 85 LYS A N 1
ATOM 644 C CA . LYS A 1 85 ? 3.662 35.219 19.516 1 98.31 85 LYS A CA 1
ATOM 645 C C . LYS A 1 85 ? 2.836 35.812 18.375 1 98.31 85 LYS A C 1
ATOM 647 O O . LYS A 1 85 ? 2.545 37.031 18.375 1 98.31 85 LYS A O 1
ATOM 652 N N . MET A 1 86 ? 2.424 35.031 17.438 1 98.75 86 MET A N 1
ATOM 653 C CA . MET A 1 86 ? 1.659 35.5 16.281 1 98.75 86 MET A CA 1
ATOM 654 C C . MET A 1 86 ? 0.304 36.031 16.703 1 98.75 86 MET A C 1
ATOM 656 O O . MET A 1 86 ? -0.133 37.094 16.219 1 98.75 86 MET A O 1
ATOM 660 N N . PHE A 1 87 ? -0.318 35.375 17.641 1 98.44 87 PHE A N 1
ATOM 661 C CA . PHE A 1 87 ? -1.643 35.781 18.094 1 98.44 87 PHE A CA 1
ATOM 662 C C . PHE A 1 87 ? -1.582 37.125 18.781 1 98.44 87 PHE A C 1
ATOM 664 O O . PHE A 1 87 ? -2.457 37.969 18.578 1 98.44 87 PHE A O 1
ATOM 671 N N . LYS A 1 88 ? -0.534 37.375 19.484 1 96.94 88 LYS A N 1
ATOM 672 C CA . LYS A 1 88 ? -0.37 38.656 20.172 1 96.94 88 LYS A CA 1
ATOM 673 C C . LYS A 1 88 ? -0.219 39.781 19.172 1 96.94 88 LYS A C 1
ATOM 675 O O . LYS A 1 88 ? -0.567 40.938 19.469 1 96.94 88 LYS A O 1
ATOM 680 N N . ALA A 1 89 ? 0.199 39.469 18 1 97.81 89 ALA A N 1
ATOM 681 C CA . ALA A 1 89 ? 0.551 40.5 17.016 1 97.81 89 ALA A CA 1
ATOM 682 C C . ALA A 1 89 ? -0.634 40.812 16.109 1 97.81 89 ALA A C 1
ATOM 684 O O . ALA A 1 89 ? -0.557 41.719 15.273 1 97.81 89 ALA A O 1
ATOM 685 N N . THR A 1 90 ? -1.775 40.125 16.188 1 96.38 90 THR A N 1
ATOM 686 C CA . THR A 1 90 ? -2.916 40.312 15.289 1 96.38 90 THR A CA 1
ATOM 687 C C . THR A 1 90 ? -3.525 41.688 15.469 1 96.38 90 THR A C 1
ATOM 689 O O . THR A 1 90 ? -4.051 42.281 14.516 1 96.38 90 THR A O 1
ATOM 692 N N . GLU A 1 91 ? -3.51 42.25 16.641 1 89.19 91 GLU A N 1
ATOM 693 C CA . GLU A 1 91 ? -3.992 43.594 16.969 1 89.19 91 GLU A CA 1
ATOM 694 C C . GLU A 1 91 ? -5.449 43.75 16.547 1 89.19 91 GLU A C 1
ATOM 696 O O . GLU A 1 91 ? -5.797 44.75 15.906 1 89.19 91 GLU A O 1
ATOM 701 N N . GLY A 1 92 ? -6.273 42.781 16.703 1 89.06 92 GLY A N 1
ATOM 702 C CA . GLY A 1 92 ? -7.703 42.875 16.469 1 89.06 92 GLY A CA 1
ATOM 703 C C . GLY A 1 92 ? -8.078 42.625 15.008 1 89.06 92 GLY A C 1
ATOM 704 O O . GLY A 1 92 ? -9.258 42.625 14.664 1 89.06 92 GLY A O 1
ATOM 705 N N . ARG A 1 93 ? -7.117 42.438 14.156 1 94.5 93 ARG A N 1
ATOM 706 C CA . ARG A 1 93 ? -7.371 42.125 12.758 1 94.5 93 ARG A CA 1
ATOM 707 C C . ARG A 1 93 ? -7.797 40.656 12.578 1 94.5 93 ARG A C 1
ATOM 709 O O . ARG A 1 93 ? -7.434 39.812 13.383 1 94.5 93 ARG A O 1
ATOM 716 N N . ASN A 1 94 ? -8.539 40.469 11.508 1 95.19 94 ASN A N 1
ATOM 717 C CA . ASN A 1 94 ? -8.938 39.094 11.18 1 95.19 94 ASN A CA 1
ATOM 718 C C . ASN A 1 94 ? -7.902 38.406 10.297 1 95.19 94 ASN A C 1
ATOM 720 O O . ASN A 1 94 ? -8.172 38.125 9.133 1 95.19 94 ASN A O 1
ATOM 724 N N . VAL A 1 95 ? -6.832 38.125 10.906 1 98.12 95 VAL A N 1
ATOM 725 C CA . VAL A 1 95 ? -5.777 37.406 10.195 1 98.12 95 VAL A CA 1
ATOM 726 C C . VAL A 1 95 ? -6.16 35.938 10.055 1 98.12 95 VAL A C 1
ATOM 728 O O . VAL A 1 95 ? -6.695 35.312 10.992 1 98.12 95 VAL A O 1
ATOM 731 N N . ILE A 1 96 ? -5.996 35.344 8.859 1 98.62 96 ILE A N 1
ATOM 732 C CA . ILE A 1 96 ? -6.215 33.906 8.617 1 98.62 96 ILE A CA 1
ATOM 733 C C . ILE A 1 96 ? -4.891 33.156 8.742 1 98.62 96 ILE A C 1
ATOM 735 O O . ILE A 1 96 ? -3.951 33.406 7.988 1 98.62 96 ILE A O 1
ATOM 739 N N . PHE A 1 97 ? -4.824 32.312 9.734 1 98.81 97 PHE A N 1
ATOM 740 C CA . PHE A 1 97 ? -3.658 31.453 9.914 1 98.81 97 PHE A CA 1
ATOM 741 C C . PHE A 1 97 ? -3.883 30.094 9.266 1 98.81 97 PHE A C 1
ATOM 743 O O . PHE A 1 97 ? -4.832 29.375 9.609 1 98.81 97 PHE A O 1
ATOM 750 N N . VAL A 1 98 ? -3.035 29.703 8.312 1 98.81 98 VAL A N 1
ATOM 751 C CA . VAL A 1 98 ? -3.096 28.438 7.602 1 98.81 98 VAL A CA 1
ATOM 752 C C . VAL A 1 98 ? -1.929 27.547 8.031 1 98.81 98 VAL A C 1
ATOM 754 O O . VAL A 1 98 ? -0.81 27.703 7.539 1 98.81 98 VAL A O 1
ATOM 757 N N . ASP A 1 99 ? -2.211 26.594 8.852 1 98.81 99 ASP A N 1
ATOM 758 C CA . ASP A 1 99 ? -1.149 25.781 9.422 1 98.81 99 ASP A CA 1
ATOM 759 C C . ASP A 1 99 ? -0.96 24.484 8.617 1 98.81 99 ASP A C 1
ATOM 761 O O . ASP A 1 99 ? -1.865 23.656 8.547 1 98.81 99 ASP A O 1
ATOM 765 N N . GLN A 1 100 ? 0.184 24.312 8.109 1 98.25 100 GLN A N 1
ATOM 766 C CA . GLN A 1 100 ? 0.496 23.156 7.281 1 98.25 100 GLN A CA 1
ATOM 767 C C . GLN A 1 100 ? 1.339 22.141 8.055 1 98.25 100 GLN A C 1
ATOM 769 O O . GLN A 1 100 ? 1.814 21.156 7.48 1 98.25 100 GLN A O 1
ATOM 774 N N . SER A 1 101 ? 1.557 22.406 9.344 1 96.25 101 SER A N 1
ATOM 775 C CA . SER A 1 101 ? 2.377 21.531 10.18 1 96.25 101 SER A CA 1
ATOM 776 C C . SER A 1 101 ? 1.689 20.188 10.438 1 96.25 101 SER A C 1
ATOM 778 O O . SER A 1 101 ? 0.471 20.078 10.289 1 96.25 101 SER A O 1
ATOM 780 N N . SER A 1 102 ? 2.5 19.203 10.711 1 94.06 102 SER A N 1
ATOM 781 C CA . SER A 1 102 ? 1.987 17.922 11.203 1 94.06 102 SER A CA 1
ATOM 782 C C . SER A 1 102 ? 1.842 17.938 12.719 1 94.06 102 SER A C 1
ATOM 784 O O . SER A 1 102 ? 2.717 17.453 13.438 1 94.06 102 SER A O 1
ATOM 786 N N . LEU A 1 103 ? 0.678 18.453 13.18 1 97 103 LEU A N 1
ATOM 787 C CA . LEU A 1 103 ? 0.444 18.625 14.609 1 97 103 LEU A CA 1
ATOM 788 C C . LEU A 1 103 ? -0.542 17.578 15.125 1 97 103 LEU A C 1
ATOM 790 O O . LEU A 1 103 ? -1.269 16.969 14.344 1 97 103 LEU A O 1
ATOM 794 N N . LYS A 1 104 ? -0.467 17.422 16.438 1 97.94 104 LYS A N 1
ATOM 795 C CA . LYS A 1 104 ? -1.558 16.688 17.062 1 97.94 104 LYS A CA 1
ATOM 796 C C . LYS A 1 104 ? -2.893 17.391 16.859 1 97.94 104 LYS A C 1
ATOM 798 O O . LYS A 1 104 ? -2.953 18.625 16.891 1 97.94 104 LYS A O 1
ATOM 803 N N . ALA A 1 105 ? -3.906 16.578 16.781 1 98.31 105 ALA A N 1
ATOM 804 C CA . ALA A 1 105 ? -5.25 17.109 16.578 1 98.31 105 ALA A CA 1
ATOM 805 C C . ALA A 1 105 ? -5.648 18.031 17.734 1 98.31 105 ALA A C 1
ATOM 807 O O . ALA A 1 105 ? -6.273 19.078 17.531 1 98.31 105 ALA A O 1
ATOM 808 N N . VAL A 1 106 ? -5.285 17.703 18.938 1 98.38 106 VAL A N 1
ATOM 809 C CA . VAL A 1 106 ? -5.645 18.484 20.109 1 98.38 106 VAL A CA 1
ATOM 810 C C . VAL A 1 106 ? -4.93 19.828 20.078 1 98.38 106 VAL A C 1
ATOM 812 O O . VAL A 1 106 ? -5.469 20.828 20.547 1 98.38 106 VAL A O 1
ATOM 815 N N . THR A 1 107 ? -3.748 19.844 19.547 1 98.44 107 THR A N 1
ATOM 816 C CA . THR A 1 107 ? -3.014 21.094 19.406 1 98.44 107 THR A CA 1
ATOM 817 C C . THR A 1 107 ? -3.697 22.016 18.391 1 98.44 107 THR A C 1
ATOM 819 O O . THR A 1 107 ? -3.861 23.219 18.641 1 98.44 107 THR A O 1
ATOM 822 N N . SER A 1 108 ? -4.051 21.484 17.281 1 98.56 108 SER A N 1
ATOM 823 C CA . SER A 1 108 ? -4.777 22.25 16.281 1 98.56 108 SER A CA 1
ATOM 824 C C . SER A 1 108 ? -6.055 22.844 16.875 1 98.56 108 SER A C 1
ATOM 826 O O . SER A 1 108 ? -6.395 24 16.594 1 98.56 108 SER A O 1
ATOM 828 N N . ALA A 1 109 ? -6.758 22.062 17.625 1 98.56 109 ALA A N 1
ATOM 829 C CA . ALA A 1 109 ? -7.988 22.531 18.266 1 98.56 109 ALA A CA 1
ATOM 830 C C . ALA A 1 109 ? -7.703 23.688 19.203 1 98.56 109 ALA A C 1
ATOM 832 O O . ALA A 1 109 ? -8.445 24.672 19.219 1 98.56 109 ALA A O 1
ATOM 833 N N . LYS A 1 110 ? -6.703 23.516 19.969 1 98.69 110 LYS A N 1
ATOM 834 C CA . LYS A 1 110 ? -6.301 24.562 20.891 1 98.69 110 LYS A CA 1
ATOM 835 C C . LYS A 1 110 ? -5.969 25.859 20.156 1 98.69 110 LYS A C 1
ATOM 837 O O . LYS A 1 110 ? -6.414 26.938 20.547 1 98.69 110 LYS A O 1
ATOM 842 N N . LEU A 1 111 ? -5.242 25.766 19.125 1 98.75 111 LEU A N 1
ATOM 843 C CA . LEU A 1 111 ? -4.844 26.938 18.344 1 98.75 111 LEU A CA 1
ATOM 844 C C . LEU A 1 111 ? -6.055 27.594 17.688 1 98.75 111 LEU A C 1
ATOM 846 O O . LEU A 1 111 ? -6.137 28.812 17.625 1 98.75 111 LEU A O 1
ATOM 850 N N . ALA A 1 112 ? -6.945 26.797 17.219 1 98.62 112 ALA A N 1
ATOM 851 C CA . ALA A 1 112 ? -8.164 27.328 16.609 1 98.62 112 ALA A CA 1
ATOM 852 C C . ALA A 1 112 ? -8.984 28.125 17.609 1 98.62 112 ALA A C 1
ATOM 854 O O . ALA A 1 112 ? -9.5 29.188 17.297 1 98.62 112 ALA A O 1
ATOM 855 N N . GLU A 1 113 ? -9.125 27.578 18.797 1 98.25 113 GLU A N 1
ATOM 856 C CA . GLU A 1 113 ? -9.859 28.266 19.844 1 98.25 113 GLU A CA 1
ATOM 857 C C . GLU A 1 113 ? -9.195 29.578 20.219 1 98.25 113 GLU A C 1
ATOM 859 O O . GLU A 1 113 ? -9.875 30.594 20.422 1 98.25 113 GLU A O 1
ATOM 864 N N . GLN A 1 114 ? -7.938 29.547 20.312 1 98.38 114 GLN A N 1
ATOM 865 C CA . GLN A 1 114 ? -7.191 30.766 20.641 1 98.38 114 GLN A CA 1
ATOM 866 C C . GLN A 1 114 ? -7.352 31.812 19.562 1 98.38 114 GLN A C 1
ATOM 868 O O . GLN A 1 114 ? -7.531 33 19.859 1 98.38 114 GLN A O 1
ATOM 873 N N . ALA A 1 115 ? -7.266 31.406 18.328 1 98.44 115 ALA A N 1
ATOM 874 C CA . ALA A 1 115 ? -7.457 32.344 17.219 1 98.44 115 ALA A CA 1
ATOM 875 C C . ALA A 1 115 ? -8.836 33 17.281 1 98.44 115 ALA A C 1
ATOM 877 O O . ALA A 1 115 ? -8.961 34.219 17.172 1 98.44 115 ALA A O 1
ATOM 878 N N . LYS A 1 116 ? -9.781 32.156 17.484 1 97.12 116 LYS A N 1
ATOM 879 C CA . LYS A 1 116 ? -11.164 32.625 17.547 1 97.12 116 LYS A CA 1
ATOM 880 C C . LYS A 1 116 ? -11.336 33.656 18.672 1 97.12 116 LYS A C 1
ATOM 882 O O . LYS A 1 116 ? -12.023 34.656 18.484 1 97.12 116 LYS A O 1
ATOM 887 N N . SER A 1 117 ? -10.734 33.406 19.781 1 97.38 117 SER A N 1
ATOM 888 C CA . SER A 1 117 ? -10.883 34.281 20.953 1 97.38 117 SER A CA 1
ATOM 889 C C . SER A 1 117 ? -10.352 35.688 20.672 1 97.38 117 SER A C 1
ATOM 891 O O . SER A 1 117 ? -10.734 36.625 21.359 1 97.38 117 SER A O 1
ATOM 893 N N . ILE A 1 118 ? -9.516 35.812 19.656 1 97.31 118 ILE A N 1
ATOM 894 C CA . ILE A 1 118 ? -8.93 37.125 19.406 1 97.31 118 ILE A CA 1
ATOM 895 C C . ILE A 1 118 ? -9.445 37.688 18.062 1 97.31 118 ILE A C 1
ATOM 897 O O . ILE A 1 118 ? -8.883 38.625 17.516 1 97.31 118 ILE A O 1
ATOM 901 N N . GLY A 1 119 ? -10.422 36.969 17.5 1 96.88 119 GLY A N 1
ATOM 902 C CA . GLY A 1 119 ? -11.062 37.438 16.297 1 96.88 119 GLY A CA 1
ATOM 903 C C . GLY A 1 119 ? -10.328 37.031 15.031 1 96.88 119 GLY A C 1
ATOM 904 O O . GLY A 1 119 ? -10.609 37.562 13.945 1 96.88 119 GLY A O 1
ATOM 905 N N . ALA A 1 120 ? -9.359 36.188 15.125 1 98.19 120 ALA A N 1
ATOM 906 C CA . ALA A 1 120 ? -8.641 35.625 13.984 1 98.19 120 ALA A CA 1
ATOM 907 C C . ALA A 1 120 ? -9.203 34.281 13.602 1 98.19 120 ALA A C 1
ATOM 909 O O . ALA A 1 120 ? -10.148 33.781 14.227 1 98.19 120 ALA A O 1
ATOM 910 N N . THR A 1 121 ? -8.742 33.75 12.492 1 98.38 121 THR A N 1
ATOM 911 C CA . THR A 1 121 ? -9.195 32.469 12.039 1 98.38 121 THR A CA 1
ATOM 912 C C . THR A 1 121 ? -8.016 31.5 11.859 1 98.38 121 THR A C 1
ATOM 914 O O . THR A 1 121 ? -6.965 31.906 11.344 1 98.38 121 THR A O 1
ATOM 917 N N . TYR A 1 122 ? -8.156 30.312 12.406 1 98.44 122 TYR A N 1
ATOM 918 C CA . TYR A 1 122 ? -7.191 29.234 12.234 1 98.44 122 TYR A CA 1
ATOM 919 C C . TYR A 1 122 ? -7.75 28.141 11.328 1 98.44 122 TYR A C 1
ATOM 921 O O . TYR A 1 122 ? -8.867 27.656 11.539 1 98.44 122 TYR A O 1
ATOM 929 N N . ILE A 1 123 ? -6.984 27.797 10.328 1 98.19 123 ILE A N 1
ATOM 930 C CA . ILE A 1 123 ? -7.273 26.719 9.391 1 98.19 123 ILE A CA 1
ATOM 931 C C . ILE A 1 123 ? -6.18 25.656 9.484 1 98.19 123 ILE A C 1
ATOM 933 O O . ILE A 1 123 ? -4.988 25.969 9.43 1 98.19 123 ILE A O 1
ATOM 937 N N . ALA A 1 124 ? -6.602 24.391 9.703 1 98.62 124 ALA A N 1
ATOM 938 C CA . ALA A 1 124 ? -5.652 23.297 9.539 1 98.62 124 ALA A CA 1
ATOM 939 C C . ALA A 1 124 ? -5.551 22.875 8.078 1 98.62 124 ALA A C 1
ATOM 941 O O . ALA A 1 124 ? -6.559 22.547 7.449 1 98.62 124 ALA A O 1
ATOM 942 N N . SER A 1 125 ? -4.312 22.859 7.586 1 98.62 125 SER A N 1
ATOM 943 C CA . SER A 1 125 ? -4.109 22.594 6.164 1 98.62 125 SER A CA 1
ATOM 944 C C . SER A 1 125 ? -2.838 21.781 5.93 1 98.62 125 SER A C 1
ATOM 946 O O . SER A 1 125 ? -1.975 22.203 5.148 1 98.62 125 SER A O 1
ATOM 948 N N . PRO A 1 126 ? -2.758 20.672 6.539 1 98.12 126 PRO A N 1
ATOM 949 C CA . PRO A 1 126 ? -1.583 19.844 6.23 1 98.12 126 PRO A CA 1
ATOM 950 C C . PRO A 1 126 ? -1.521 19.438 4.766 1 98.12 126 PRO A C 1
ATOM 952 O O . PRO A 1 126 ? -2.5 19.594 4.031 1 98.12 126 PRO A O 1
ATOM 955 N N . VAL A 1 127 ? -0.324 18.984 4.367 1 97.56 127 VAL A N 1
ATOM 956 C CA . VAL A 1 127 ? -0.103 18.641 2.965 1 97.56 127 VAL A CA 1
ATOM 957 C C . VAL A 1 127 ? 0.52 17.266 2.859 1 97.56 127 VAL A C 1
ATOM 959 O O . VAL A 1 127 ? 1.132 16.766 3.812 1 97.56 127 VAL A O 1
ATOM 962 N N . PHE A 1 128 ? 0.262 16.625 1.748 1 97.12 128 PHE A N 1
ATOM 963 C CA . PHE A 1 128 ? 0.91 15.367 1.409 1 97.12 128 PHE A CA 1
ATOM 964 C C . PHE A 1 128 ? 1.739 15.508 0.139 1 97.12 128 PHE A C 1
ATOM 966 O O . PHE A 1 128 ? 1.317 16.156 -0.815 1 97.12 128 PHE A O 1
ATOM 973 N N . GLY A 1 129 ? 2.844 14.867 0.152 1 92.94 129 GLY A N 1
ATOM 974 C CA . GLY A 1 129 ? 3.83 14.914 -0.915 1 92.94 129 GLY A CA 1
ATOM 975 C C . GLY A 1 129 ? 5.238 15.164 -0.414 1 92.94 129 GLY A C 1
ATOM 976 O O . GLY A 1 129 ? 5.438 15.945 0.521 1 92.94 129 GLY A O 1
ATOM 977 N N . ARG A 1 130 ? 6.215 14.609 -1.11 1 87.81 130 ARG A N 1
ATOM 978 C CA . ARG A 1 130 ? 7.617 14.828 -0.773 1 87.81 130 ARG A CA 1
ATOM 979 C C . ARG A 1 130 ? 8.109 16.156 -1.319 1 87.81 130 ARG A C 1
ATOM 981 O O . ARG A 1 130 ? 7.398 16.844 -2.059 1 87.81 130 ARG A O 1
ATOM 988 N N . PRO A 1 131 ? 9.281 16.594 -0.917 1 88.62 131 PRO A N 1
ATOM 989 C CA . PRO A 1 131 ? 9.789 17.906 -1.315 1 88.62 131 PRO A CA 1
ATOM 990 C C . PRO A 1 131 ? 9.781 18.109 -2.828 1 88.62 131 PRO A C 1
ATOM 992 O O . PRO A 1 131 ? 9.43 19.188 -3.309 1 88.62 131 PRO A O 1
ATOM 995 N N . PRO A 1 132 ? 9.984 17.078 -3.65 1 89.06 132 PRO A N 1
ATOM 996 C CA . PRO A 1 132 ? 9.867 17.297 -5.094 1 89.06 132 PRO A CA 1
ATOM 997 C C . PRO A 1 132 ? 8.453 17.672 -5.527 1 89.06 132 PRO A C 1
ATOM 999 O O . PRO A 1 132 ? 8.266 18.469 -6.438 1 89.06 132 PRO A O 1
ATOM 1002 N N . ALA A 1 133 ? 7.484 17.062 -4.922 1 92.5 133 ALA A N 1
ATOM 1003 C CA . ALA A 1 133 ? 6.098 17.422 -5.219 1 92.5 133 ALA A CA 1
ATOM 1004 C C . ALA A 1 133 ? 5.805 18.859 -4.809 1 92.5 133 ALA A C 1
ATOM 1006 O O . ALA A 1 133 ? 5.051 19.562 -5.484 1 92.5 133 ALA A O 1
ATOM 1007 N N . ALA A 1 134 ? 6.352 19.312 -3.686 1 94.88 134 ALA A N 1
ATOM 1008 C CA . ALA A 1 134 ? 6.207 20.688 -3.244 1 94.88 134 ALA A CA 1
ATOM 1009 C C . ALA A 1 134 ? 6.828 21.656 -4.25 1 94.88 134 ALA A C 1
ATOM 1011 O O . ALA A 1 134 ? 6.234 22.688 -4.578 1 94.88 134 ALA A O 1
ATOM 1012 N N . GLU A 1 135 ? 8.039 21.266 -4.719 1 96 135 GLU A N 1
ATOM 1013 C CA . GLU A 1 135 ? 8.734 22.094 -5.707 1 96 135 GLU A CA 1
ATOM 1014 C C . GLU A 1 135 ? 7.898 22.25 -6.977 1 96 135 GLU A C 1
ATOM 1016 O O . GLU A 1 135 ? 7.887 23.312 -7.59 1 96 135 GLU A O 1
ATOM 1021 N N . ALA A 1 136 ? 7.172 21.234 -7.301 1 97.12 136 ALA A N 1
ATOM 1022 C CA . ALA A 1 136 ? 6.402 21.203 -8.539 1 97.12 136 ALA A CA 1
ATOM 1023 C C . ALA A 1 136 ? 4.996 21.75 -8.32 1 97.12 136 ALA A C 1
ATOM 1025 O O . ALA A 1 136 ? 4.188 21.797 -9.25 1 97.12 136 ALA A O 1
ATOM 1026 N N . SER A 1 137 ? 4.66 22.219 -7.16 1 98.19 137 SER A N 1
ATOM 1027 C CA . SER A 1 137 ? 3.328 22.703 -6.801 1 98.19 137 SER A CA 1
ATOM 1028 C C . SER A 1 137 ? 2.268 21.641 -7.074 1 98.19 137 SER A C 1
ATOM 1030 O O . SER A 1 137 ? 1.227 21.938 -7.668 1 98.19 137 SER A O 1
ATOM 1032 N N . LYS A 1 138 ? 2.547 20.391 -6.621 1 97.38 138 LYS A N 1
ATOM 1033 C CA . LYS A 1 138 ? 1.663 19.266 -6.887 1 97.38 138 LYS A CA 1
ATOM 1034 C C . LYS A 1 138 ? 1.261 18.562 -5.594 1 97.38 138 LYS A C 1
ATOM 1036 O O . LYS A 1 138 ? 0.936 17.375 -5.602 1 97.38 138 LYS A O 1
ATOM 1041 N N . LEU A 1 139 ? 1.241 19.297 -4.523 1 97.75 139 LEU A N 1
ATOM 1042 C CA . LEU A 1 139 ? 0.89 18.719 -3.234 1 97.75 139 LEU A CA 1
ATOM 1043 C C . LEU A 1 139 ? -0.605 18.422 -3.158 1 97.75 139 LEU A C 1
ATOM 1045 O O . LEU A 1 139 ? -1.408 19.109 -3.797 1 97.75 139 LEU A O 1
ATOM 1049 N N . LEU A 1 140 ? -0.937 17.375 -2.438 1 98.38 140 LEU A N 1
ATOM 1050 C CA . LEU A 1 140 ? -2.307 17.172 -1.981 1 98.38 140 LEU A CA 1
ATOM 1051 C C . LEU A 1 140 ? -2.568 17.938 -0.688 1 98.38 140 LEU A C 1
ATOM 1053 O O . LEU A 1 140 ? -1.895 17.703 0.32 1 98.38 140 LEU A O 1
ATOM 1057 N N . ILE A 1 141 ? -3.529 18.828 -0.751 1 98.5 141 ILE A N 1
ATOM 1058 C CA . ILE A 1 141 ? -3.793 19.734 0.363 1 98.5 141 ILE A CA 1
ATOM 1059 C C . ILE A 1 141 ? -5.043 19.266 1.114 1 98.5 141 ILE A C 1
ATOM 1061 O O . ILE A 1 141 ? -6.07 18.969 0.501 1 98.5 141 ILE A O 1
ATOM 1065 N N . VAL A 1 142 ? -4.949 19.125 2.42 1 98.56 142 VAL A N 1
ATOM 1066 C CA . VAL A 1 142 ? -6.098 18.844 3.277 1 98.56 142 VAL A CA 1
ATOM 1067 C C . VAL A 1 142 ? -6.551 20.141 3.959 1 98.56 142 VAL A C 1
ATOM 1069 O O . VAL A 1 142 ? -5.727 20.922 4.422 1 98.56 142 VAL A O 1
ATOM 1072 N N . LEU A 1 143 ? -7.887 20.391 4.027 1 97.75 143 LEU A N 1
ATOM 1073 C CA . LEU A 1 143 ? -8.391 21.641 4.582 1 97.75 143 LEU A CA 1
ATOM 1074 C C . LEU A 1 143 ? -9.516 21.375 5.582 1 97.75 143 LEU A C 1
ATOM 1076 O O . LEU A 1 143 ? -10.422 20.594 5.309 1 97.75 143 LEU A O 1
ATOM 1080 N N . SER A 1 144 ? -9.383 22 6.688 1 98.31 144 SER A N 1
ATOM 1081 C CA . SER A 1 144 ? -10.484 22.078 7.637 1 98.31 144 SER A CA 1
ATOM 1082 C C . SER A 1 144 ? -10.57 23.453 8.289 1 98.31 144 SER A C 1
ATOM 1084 O O . SER A 1 144 ? -9.539 24.078 8.539 1 98.31 144 SER A O 1
ATOM 1086 N N . GLY A 1 145 ? -11.75 23.938 8.555 1 97.88 145 GLY A N 1
ATOM 1087 C CA . GLY A 1 145 ? -12.062 25.25 9.094 1 97.88 145 GLY A CA 1
ATOM 1088 C C . GLY A 1 145 ? -13.391 25.797 8.609 1 97.88 145 GLY A C 1
ATOM 1089 O O . GLY A 1 145 ? -14.148 25.094 7.941 1 97.88 145 GLY A O 1
ATOM 1090 N N . PRO A 1 146 ? -13.641 27.047 8.945 1 97.56 146 PRO A N 1
ATOM 1091 C CA . PRO A 1 146 ? -14.898 27.641 8.492 1 97.56 146 PRO A CA 1
ATOM 1092 C C . PRO A 1 146 ? -15.047 27.609 6.969 1 97.56 146 PRO A C 1
ATOM 1094 O O . PRO A 1 146 ? -14.094 27.938 6.25 1 97.56 146 PRO A O 1
ATOM 1097 N N . ALA A 1 147 ? -16.219 27.297 6.488 1 96.62 147 ALA A N 1
ATOM 1098 C CA . ALA A 1 147 ? -16.484 27.016 5.078 1 96.62 147 ALA A CA 1
ATOM 1099 C C . ALA A 1 147 ? -16.094 28.203 4.203 1 96.62 147 ALA A C 1
ATOM 1101 O O . ALA A 1 147 ? -15.469 28.031 3.158 1 96.62 147 ALA A O 1
ATOM 1102 N N . ASN A 1 148 ? -16.484 29.312 4.621 1 95.81 148 ASN A N 1
ATOM 1103 C CA . ASN A 1 148 ? -16.219 30.5 3.824 1 95.81 148 ASN A CA 1
ATOM 1104 C C . ASN A 1 148 ? -14.727 30.812 3.748 1 95.81 148 ASN A C 1
ATOM 1106 O O . ASN A 1 148 ? -14.227 31.203 2.695 1 95.81 148 ASN A O 1
ATOM 1110 N N . VAL A 1 149 ? -14.039 30.625 4.789 1 97 149 VAL A N 1
ATOM 1111 C CA . VAL A 1 149 ? -12.609 30.906 4.84 1 97 149 VAL A CA 1
ATOM 1112 C C . VAL A 1 149 ? -11.852 29.844 4.039 1 97 149 VAL A C 1
ATOM 1114 O O . VAL A 1 149 ? -10.906 30.172 3.312 1 97 149 VAL A O 1
ATOM 1117 N N . LYS A 1 150 ? -12.305 28.578 4.125 1 96.62 150 LYS A N 1
ATOM 1118 C CA . LYS A 1 150 ? -11.688 27.5 3.354 1 96.62 150 LYS A CA 1
ATOM 1119 C C . LYS A 1 150 ? -11.742 27.797 1.856 1 96.62 150 LYS A C 1
ATOM 1121 O O . LYS A 1 150 ? -10.758 27.609 1.14 1 96.62 150 LYS A O 1
ATOM 1126 N N . SER A 1 151 ? -12.891 28.25 1.423 1 95.69 151 SER A N 1
ATOM 1127 C CA . SER A 1 151 ? -13.07 28.562 0.009 1 95.69 151 SER A CA 1
ATOM 1128 C C . SER A 1 151 ? -12.125 29.656 -0.441 1 95.69 151 SER A C 1
ATOM 1130 O O . SER A 1 151 ? -11.547 29.578 -1.526 1 95.69 151 SER A O 1
ATOM 1132 N N . GLU A 1 152 ? -11.969 30.609 0.4 1 95.19 152 GLU A N 1
ATOM 1133 C CA . GLU A 1 152 ? -11.086 31.734 0.095 1 95.19 152 GLU A CA 1
ATOM 1134 C C . GLU A 1 152 ? -9.625 31.281 0.04 1 95.19 152 GLU A C 1
ATOM 1136 O O . GLU A 1 152 ? -8.906 31.625 -0.899 1 95.19 152 GLU A O 1
ATOM 1141 N N . VAL A 1 153 ? -9.227 30.547 1.008 1 96.94 153 VAL A N 1
ATOM 1142 C CA . VAL A 1 153 ? -7.84 30.109 1.123 1 96.94 153 VAL A CA 1
ATOM 1143 C C . VAL A 1 153 ? -7.508 29.141 -0.011 1 96.94 153 VAL A C 1
ATOM 1145 O O . VAL A 1 153 ? -6.422 29.203 -0.591 1 96.94 153 VAL A O 1
ATOM 1148 N N . LYS A 1 154 ? -8.438 28.25 -0.357 1 97.25 154 LYS A N 1
ATOM 1149 C CA . LYS A 1 154 ? -8.242 27.234 -1.392 1 97.25 154 LYS A CA 1
ATOM 1150 C C . LYS A 1 154 ? -7.887 27.875 -2.729 1 97.25 154 LYS A C 1
ATOM 1152 O O . LYS A 1 154 ? -7.039 27.375 -3.463 1 97.25 154 LYS A O 1
ATOM 1157 N N . LYS A 1 155 ? -8.477 28.969 -3.043 1 96.62 155 LYS A N 1
ATOM 1158 C CA . LYS A 1 155 ? -8.258 29.656 -4.312 1 96.62 155 LYS A CA 1
ATOM 1159 C C . LYS A 1 155 ? -6.789 30.047 -4.484 1 96.62 155 LYS A C 1
ATOM 1161 O O . LYS A 1 155 ? -6.289 30.109 -5.609 1 96.62 155 LYS A O 1
ATOM 1166 N N . HIS A 1 156 ? -6.129 30.281 -3.375 1 97.5 156 HIS A N 1
ATOM 1167 C CA . HIS A 1 156 ? -4.73 30.672 -3.428 1 97.5 156 HIS A CA 1
ATOM 1168 C C . HIS A 1 156 ? -3.807 29.469 -3.361 1 97.5 156 HIS A C 1
ATOM 1170 O O . HIS A 1 156 ? -2.787 29.422 -4.051 1 97.5 156 HIS A O 1
ATOM 1176 N N . LEU A 1 157 ? -4.148 28.516 -2.539 1 98.12 157 LEU A N 1
ATOM 1177 C CA . LEU A 1 157 ? -3.291 27.344 -2.359 1 98.12 157 LEU A CA 1
ATOM 1178 C C . LEU A 1 157 ? -3.193 26.531 -3.648 1 98.12 157 LEU A C 1
ATOM 1180 O O . LEU A 1 157 ? -2.143 25.969 -3.951 1 98.12 157 LEU A O 1
ATOM 1184 N N . ILE A 1 158 ? -4.281 26.5 -4.316 1 96.88 158 ILE A N 1
ATOM 1185 C CA . ILE A 1 158 ? -4.324 25.906 -5.648 1 96.88 158 ILE A CA 1
ATOM 1186 C C . ILE A 1 158 ? -4.453 27 -6.703 1 96.88 158 ILE A C 1
ATOM 1188 O O . ILE A 1 158 ? -5.488 27.656 -6.797 1 96.88 158 ILE A O 1
ATOM 1192 N N . PRO A 1 159 ? -3.428 27.344 -7.469 1 96.94 159 PRO A N 1
ATOM 1193 C CA . PRO A 1 159 ? -2.375 26.406 -7.875 1 96.94 159 PRO A CA 1
ATOM 1194 C C . PRO A 1 159 ? -1.043 26.688 -7.18 1 96.94 159 PRO A C 1
ATOM 1196 O O . PRO A 1 159 ? -0.025 26.078 -7.531 1 96.94 159 PRO A O 1
ATOM 1199 N N . ALA A 1 160 ? -0.981 27.516 -6.195 1 98 160 ALA A N 1
ATOM 1200 C CA . ALA A 1 160 ? 0.302 28.016 -5.719 1 98 160 ALA A CA 1
ATOM 1201 C C . ALA A 1 160 ? 1.179 26.891 -5.195 1 98 160 ALA A C 1
ATOM 1203 O O . ALA A 1 160 ? 2.379 26.844 -5.473 1 98 160 ALA A O 1
ATOM 1204 N N . ILE A 1 161 ? 0.502 25.938 -4.457 1 98.06 161 ILE A N 1
ATOM 1205 C CA . ILE A 1 161 ? 1.393 25 -3.795 1 98.06 161 ILE A CA 1
ATOM 1206 C C . ILE A 1 161 ? 0.913 23.562 -4.055 1 98.06 161 ILE A C 1
ATOM 1208 O O . ILE A 1 161 ? 1.614 22.609 -3.738 1 98.06 161 ILE A O 1
ATOM 1212 N N . GLY A 1 162 ? -0.273 23.422 -4.578 1 98.12 162 GLY A N 1
ATOM 1213 C CA . GLY A 1 162 ? -0.82 22.094 -4.848 1 98.12 162 GLY A CA 1
ATOM 1214 C C . GLY A 1 162 ? -1.814 22.078 -5.992 1 98.12 162 GLY A C 1
ATOM 1215 O O . GLY A 1 162 ? -2.139 23.141 -6.551 1 98.12 162 GLY A O 1
ATOM 1216 N N . ASP A 1 163 ? -2.338 20.828 -6.371 1 97.25 163 ASP A N 1
ATOM 1217 C CA . ASP A 1 163 ? -3.277 20.719 -7.484 1 97.25 163 ASP A CA 1
ATOM 1218 C C . ASP A 1 163 ? -4.445 19.797 -7.125 1 97.25 163 ASP A C 1
ATOM 1220 O O . ASP A 1 163 ? -5.312 19.531 -7.957 1 97.25 163 ASP A O 1
ATOM 1224 N N . ARG A 1 164 ? -4.453 19.25 -5.91 1 95.75 164 ARG A N 1
ATOM 1225 C CA . ARG A 1 164 ? -5.527 18.422 -5.375 1 95.75 164 ARG A CA 1
ATOM 1226 C C . ARG A 1 164 ? -5.863 18.812 -3.941 1 95.75 164 ARG A C 1
ATOM 1228 O O . ARG A 1 164 ? -5.023 19.375 -3.236 1 95.75 164 ARG A O 1
ATOM 1235 N N . PHE A 1 165 ? -7.051 18.562 -3.523 1 95.56 165 PHE A N 1
ATOM 1236 C CA . PHE A 1 165 ? -7.402 18.891 -2.148 1 95.56 165 PHE A CA 1
ATOM 1237 C C . PHE A 1 165 ? -8.43 17.906 -1.597 1 95.56 165 PHE A C 1
ATOM 1239 O O . PHE A 1 165 ? -9.148 17.266 -2.359 1 95.56 165 PHE A O 1
ATOM 1246 N N . VAL A 1 166 ? -8.445 17.688 -0.37 1 97.25 166 VAL A N 1
ATOM 1247 C CA . VAL A 1 166 ? -9.422 16.953 0.422 1 97.25 166 VAL A CA 1
ATOM 1248 C C . VAL A 1 166 ? -10.055 17.875 1.46 1 97.25 166 VAL A C 1
ATOM 1250 O O . VAL A 1 166 ? -9.352 18.438 2.314 1 97.25 166 VAL A O 1
ATOM 1253 N N . ASP A 1 167 ? -11.352 18.094 1.353 1 96.75 167 ASP A N 1
ATOM 1254 C CA . ASP A 1 167 ? -12.094 18.875 2.338 1 96.75 167 ASP A CA 1
ATOM 1255 C C . ASP A 1 167 ? -12.617 17.984 3.461 1 96.75 167 ASP A C 1
ATOM 1257 O O . ASP A 1 167 ? -13.398 17.062 3.217 1 96.75 167 ASP A O 1
ATOM 1261 N N . VAL A 1 168 ? -12.219 18.297 4.691 1 96.88 168 VAL A N 1
ATOM 1262 C CA . VAL A 1 168 ? -12.633 17.391 5.762 1 96.88 168 VAL A CA 1
ATOM 1263 C C . VAL A 1 168 ? -13.609 18.109 6.695 1 96.88 168 VAL A C 1
ATOM 1265 O O . VAL A 1 168 ? -13.852 17.656 7.816 1 96.88 168 VAL A O 1
ATOM 1268 N N . GLY A 1 169 ? -14.102 19.219 6.297 1 97.06 169 GLY A N 1
ATOM 1269 C CA . GLY A 1 169 ? -15.148 19.922 7.035 1 97.06 169 GLY A CA 1
ATOM 1270 C C . GLY A 1 169 ? -14.609 21.016 7.941 1 97.06 169 GLY A C 1
ATOM 1271 O O . GLY A 1 169 ? -13.523 21.547 7.707 1 97.06 169 GLY A O 1
ATOM 1272 N N . GLU A 1 170 ? -15.375 21.375 9 1 97.81 170 GLU A N 1
ATOM 1273 C CA . GLU A 1 170 ? -15.086 22.594 9.758 1 97.81 170 GLU A CA 1
ATOM 1274 C C . GLU A 1 170 ? -14.234 22.281 10.984 1 97.81 170 GLU A C 1
ATOM 1276 O O . GLU A 1 170 ? -13.539 23.156 11.5 1 97.81 170 GLU A O 1
A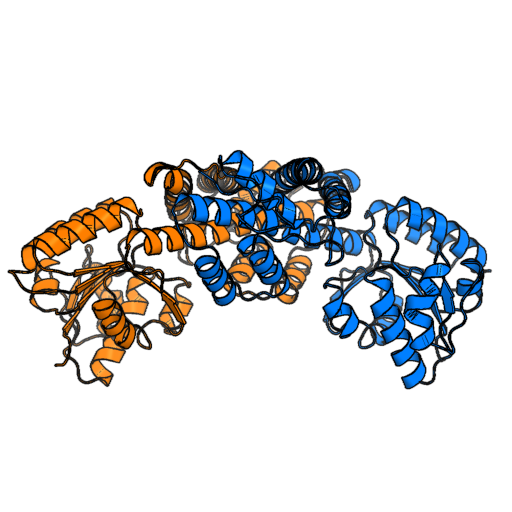TOM 1281 N N . ASP A 1 171 ? -14.297 21.078 11.508 1 98.12 171 ASP A N 1
ATOM 1282 C CA . ASP A 1 171 ? -13.531 20.703 12.688 1 98.12 171 ASP A CA 1
ATOM 1283 C C . ASP A 1 171 ? -12.055 20.531 12.344 1 98.12 171 ASP A C 1
ATOM 1285 O O . ASP A 1 171 ? -11.664 19.531 11.727 1 98.12 171 ASP A O 1
ATOM 1289 N N . VAL A 1 172 ? -11.203 21.391 12.852 1 98.38 172 VAL A N 1
ATOM 1290 C CA . VAL A 1 172 ? -9.797 21.438 12.469 1 98.38 172 VAL A CA 1
ATOM 1291 C C . VAL A 1 172 ? -9.078 20.172 12.953 1 98.38 172 VAL A C 1
ATOM 1293 O O . VAL A 1 172 ? -8.039 19.812 12.414 1 98.38 172 VAL A O 1
ATOM 1296 N N . LYS A 1 173 ? -9.641 19.5 13.93 1 98.56 173 LYS A N 1
ATOM 1297 C CA . LYS A 1 173 ? -9.047 18.266 14.422 1 98.56 173 LYS A CA 1
ATOM 1298 C C . LYS A 1 173 ? -8.984 17.203 13.32 1 98.56 173 LYS A C 1
ATOM 1300 O O . LYS A 1 173 ? -8.094 16.359 13.32 1 98.56 173 LYS A O 1
ATOM 1305 N N . LEU A 1 174 ? -9.906 17.297 12.391 1 98.5 174 LEU A N 1
ATOM 1306 C CA . LEU A 1 174 ? -10.047 16.234 11.406 1 98.5 174 LEU A CA 1
ATOM 1307 C C . LEU A 1 174 ? -8.961 16.312 10.344 1 98.5 174 LEU A C 1
ATOM 1309 O O . LEU A 1 174 ? -8.484 15.289 9.852 1 98.5 174 LEU A O 1
ATOM 1313 N N . ALA A 1 175 ? -8.586 17.516 9.992 1 98.56 175 ALA A N 1
ATOM 1314 C CA . ALA A 1 175 ? -7.484 17.641 9.039 1 98.56 175 ALA A CA 1
ATOM 1315 C C . ALA A 1 175 ? -6.18 17.125 9.641 1 98.56 175 ALA A C 1
ATOM 1317 O O . ALA A 1 175 ? -5.41 16.438 8.977 1 98.56 175 ALA A O 1
ATOM 1318 N N . SER A 1 176 ? -5.934 17.516 10.867 1 98.25 176 SER A N 1
ATOM 1319 C CA . SER A 1 176 ? -4.734 17.031 11.555 1 98.25 176 SER A CA 1
ATOM 1320 C C . SER A 1 176 ? -4.777 15.523 11.758 1 98.25 176 SER A C 1
ATOM 1322 O O . SER A 1 176 ? -3.756 14.844 11.625 1 98.25 176 SER A O 1
ATOM 1324 N N . SER A 1 177 ? -5.949 15 12.055 1 98.69 177 SER A N 1
ATOM 1325 C CA . SER A 1 177 ? -6.117 13.562 12.188 1 98.69 177 SER A CA 1
ATOM 1326 C C . SER A 1 177 ? -5.836 12.852 10.867 1 98.69 177 SER A C 1
ATOM 1328 O O . SER A 1 177 ? -5.121 11.844 10.836 1 98.69 177 SER A O 1
ATOM 1330 N N . LEU A 1 178 ? -6.387 13.422 9.805 1 98.69 178 LEU A N 1
ATOM 1331 C CA . LEU A 1 178 ? -6.191 12.805 8.492 1 98.69 178 LEU A CA 1
ATOM 1332 C C . LEU A 1 178 ? -4.719 12.805 8.109 1 98.69 178 LEU A C 1
ATOM 1334 O O . LEU A 1 178 ? -4.227 11.836 7.52 1 98.69 178 LEU A O 1
ATOM 1338 N N . LYS A 1 179 ? -4.016 13.852 8.406 1 98.31 179 LYS A N 1
ATOM 1339 C CA . LYS A 1 179 ? -2.58 13.891 8.156 1 98.31 179 LYS A CA 1
ATOM 1340 C C . LYS A 1 179 ? -1.863 12.75 8.867 1 98.31 179 LYS A C 1
ATOM 1342 O O . LYS A 1 179 ? -1.051 12.047 8.266 1 98.31 179 LYS A O 1
ATOM 1347 N N . SER A 1 180 ? -2.176 12.617 10.125 1 98.06 180 SER A N 1
ATOM 1348 C CA . SER A 1 180 ? -1.565 11.555 10.914 1 98.06 180 SER A CA 1
ATOM 1349 C C . SER A 1 180 ? -1.92 10.18 10.344 1 98.06 180 SER A C 1
ATOM 1351 O O . SER A 1 180 ? -1.061 9.305 10.25 1 98.06 180 SER A O 1
ATOM 1353 N N . MET A 1 181 ? -3.137 10.016 10.008 1 98.56 181 MET A N 1
ATOM 1354 C CA . MET A 1 181 ? -3.615 8.742 9.469 1 98.56 181 MET A CA 1
ATOM 1355 C C . MET A 1 181 ? -2.967 8.445 8.125 1 98.56 181 MET A C 1
ATOM 1357 O O . MET A 1 181 ? -2.611 7.297 7.844 1 98.56 181 MET A O 1
ATOM 1361 N N . GLY A 1 182 ? -2.896 9.461 7.242 1 98.25 182 GLY A N 1
ATOM 1362 C CA . GLY A 1 182 ? -2.203 9.281 5.977 1 98.25 182 GLY A CA 1
ATOM 1363 C C . GLY A 1 182 ? -0.757 8.852 6.145 1 98.25 182 GLY A C 1
ATOM 1364 O O . GLY A 1 182 ? -0.294 7.934 5.469 1 98.25 182 GLY A O 1
ATOM 1365 N N . ASN A 1 183 ? -0.062 9.523 7.027 1 97 183 ASN A N 1
ATOM 1366 C CA . ASN A 1 183 ? 1.319 9.156 7.32 1 97 183 ASN A CA 1
ATOM 1367 C C . ASN A 1 183 ? 1.407 7.77 7.957 1 97 183 ASN A C 1
ATOM 1369 O O . ASN A 1 183 ? 2.385 7.051 7.75 1 97 183 ASN A O 1
ATOM 1373 N N . MET A 1 184 ? 0.392 7.453 8.711 1 98.25 184 MET A N 1
ATOM 1374 C CA . MET A 1 184 ? 0.298 6.113 9.289 1 98.25 184 MET A CA 1
ATOM 1375 C C . MET A 1 184 ? 0.28 5.051 8.203 1 98.25 184 MET A C 1
ATOM 1377 O O . MET A 1 184 ? 0.956 4.023 8.312 1 98.25 184 MET A O 1
ATOM 1381 N N . VAL A 1 185 ? -0.491 5.258 7.176 1 98.69 185 VAL A N 1
ATOM 1382 C CA . VAL A 1 185 ? -0.571 4.312 6.066 1 98.69 185 VAL A CA 1
ATOM 1383 C C . VAL A 1 185 ? 0.795 4.184 5.398 1 98.69 185 VAL A C 1
ATOM 1385 O O . VAL A 1 185 ? 1.217 3.08 5.039 1 98.69 185 VAL A O 1
ATOM 1388 N N . LEU A 1 186 ? 1.521 5.277 5.281 1 98 186 LEU A N 1
ATOM 1389 C CA . LEU A 1 186 ? 2.863 5.234 4.711 1 98 186 LEU A CA 1
ATOM 1390 C C . LEU A 1 186 ? 3.803 4.426 5.598 1 98 186 LEU A C 1
ATOM 1392 O O . LEU A 1 186 ? 4.523 3.551 5.113 1 98 186 LEU A O 1
ATOM 1396 N N . LEU A 1 187 ? 3.773 4.727 6.863 1 98.5 187 LEU A N 1
ATOM 1397 C CA . LEU A 1 187 ? 4.672 4.043 7.789 1 98.5 187 LEU A CA 1
ATOM 1398 C C . LEU A 1 187 ? 4.359 2.549 7.836 1 98.5 187 LEU A C 1
ATOM 1400 O O . LEU A 1 187 ? 5.273 1.721 7.828 1 98.5 187 LEU A O 1
ATOM 1404 N N . GLY A 1 188 ? 3.074 2.225 7.93 1 98.81 188 GLY A N 1
ATOM 1405 C CA . GLY A 1 188 ? 2.68 0.826 7.895 1 98.81 188 GLY A CA 1
ATOM 1406 C C . GLY A 1 188 ? 3.084 0.126 6.609 1 98.81 188 GLY A C 1
ATOM 1407 O O . GLY A 1 188 ? 3.475 -1.044 6.633 1 98.81 188 GLY A O 1
ATOM 1408 N N . TRP A 1 189 ? 2.979 0.812 5.504 1 98.69 189 TRP A N 1
ATOM 1409 C CA . TRP A 1 189 ? 3.418 0.29 4.215 1 98.69 189 TRP A CA 1
ATOM 1410 C C . TRP A 1 189 ? 4.914 -0.015 4.23 1 98.69 189 TRP A C 1
ATOM 1412 O O . TRP A 1 189 ? 5.344 -1.062 3.744 1 98.69 189 TRP A O 1
ATOM 1422 N N . ILE A 1 190 ? 5.68 0.877 4.793 1 98.5 190 ILE A N 1
ATOM 1423 C CA . ILE A 1 190 ? 7.121 0.685 4.887 1 98.5 190 ILE A CA 1
ATOM 1424 C C . ILE A 1 190 ? 7.426 -0.563 5.715 1 98.5 190 ILE A C 1
ATOM 1426 O O . ILE A 1 190 ? 8.273 -1.374 5.336 1 98.5 190 ILE A O 1
ATOM 1430 N N . GLU A 1 191 ? 6.703 -0.702 6.809 1 98.81 191 GLU A N 1
ATOM 1431 C CA . GLU A 1 191 ? 6.852 -1.895 7.641 1 98.81 191 GLU A CA 1
ATOM 1432 C C . GLU A 1 191 ? 6.531 -3.16 6.852 1 98.81 191 GLU A C 1
ATOM 1434 O O . GLU A 1 191 ? 7.273 -4.141 6.914 1 98.81 191 GLU A O 1
ATOM 1439 N N . LEU A 1 192 ? 5.473 -3.133 6.141 1 98.81 192 LEU A N 1
ATOM 1440 C CA . LEU A 1 192 ? 5.039 -4.27 5.336 1 98.81 192 LEU A CA 1
ATOM 1441 C C . LEU A 1 192 ? 6.07 -4.602 4.262 1 98.81 192 LEU A C 1
ATOM 1443 O O . LEU A 1 192 ? 6.395 -5.77 4.047 1 98.81 192 LEU A O 1
ATOM 1447 N N . LEU A 1 193 ? 6.566 -3.602 3.578 1 98.75 193 LEU A N 1
ATOM 1448 C CA . LEU A 1 193 ? 7.59 -3.801 2.557 1 98.75 193 LEU A CA 1
ATOM 1449 C C . LEU A 1 193 ? 8.859 -4.391 3.164 1 98.75 193 LEU A C 1
ATOM 1451 O O . LEU A 1 193 ? 9.516 -5.227 2.541 1 98.75 193 LEU A O 1
ATOM 1455 N N . ALA A 1 194 ? 9.211 -3.887 4.332 1 98.69 194 ALA A N 1
ATOM 1456 C CA . ALA A 1 194 ? 10.391 -4.426 5.004 1 98.69 194 ALA A CA 1
ATOM 1457 C C . ALA A 1 194 ? 10.258 -5.93 5.215 1 98.69 194 ALA A C 1
ATOM 1459 O O . ALA A 1 194 ? 11.195 -6.684 4.938 1 98.69 194 ALA A O 1
ATOM 1460 N N . GLU A 1 195 ? 9.109 -6.363 5.688 1 98.75 195 GLU A N 1
ATOM 1461 C CA . GLU A 1 195 ? 8.859 -7.793 5.855 1 98.75 195 GLU A CA 1
ATOM 1462 C C . GLU A 1 195 ? 8.938 -8.531 4.52 1 98.75 195 GLU A C 1
ATOM 1464 O O . GLU A 1 195 ? 9.539 -9.594 4.426 1 98.75 195 GLU A O 1
ATOM 1469 N N . ALA A 1 196 ? 8.359 -7.949 3.502 1 98.81 196 ALA A N 1
ATOM 1470 C CA . ALA A 1 196 ? 8.281 -8.602 2.195 1 98.81 196 ALA A CA 1
ATOM 1471 C C . ALA A 1 196 ? 9.664 -8.734 1.567 1 98.81 196 ALA A C 1
ATOM 1473 O O . ALA A 1 196 ? 10.031 -9.805 1.071 1 98.81 196 ALA A O 1
ATOM 1474 N N . PHE A 1 197 ? 10.445 -7.652 1.602 1 98.62 197 PHE A N 1
ATOM 1475 C CA . PHE A 1 197 ? 11.781 -7.684 1.008 1 98.62 197 PHE A CA 1
ATOM 1476 C C . PHE A 1 197 ? 12.695 -8.625 1.777 1 98.62 197 PHE A C 1
ATOM 1478 O O . PHE A 1 197 ? 13.539 -9.297 1.187 1 98.62 197 PHE A O 1
ATOM 1485 N N . THR A 1 198 ? 12.531 -8.656 3.113 1 98.56 198 THR A N 1
ATOM 1486 C CA . THR A 1 198 ? 13.312 -9.586 3.918 1 98.56 198 THR A CA 1
ATOM 1487 C C . THR A 1 198 ? 12.961 -11.031 3.572 1 98.56 198 THR A C 1
ATOM 1489 O O . THR A 1 198 ? 13.852 -11.875 3.443 1 98.56 198 THR A O 1
ATOM 1492 N N . LEU A 1 199 ? 11.688 -11.312 3.418 1 98.75 199 LEU A N 1
ATOM 1493 C CA . LEU A 1 199 ? 11.273 -12.633 2.955 1 98.75 199 LEU A CA 1
ATOM 1494 C C . LEU A 1 199 ? 11.883 -12.938 1.59 1 98.75 199 LEU A C 1
ATOM 1496 O O . LEU A 1 199 ? 12.289 -14.078 1.329 1 98.75 199 LEU A O 1
ATOM 1500 N N . GLY A 1 200 ? 11.844 -11.914 0.679 1 98.44 200 GLY A N 1
ATOM 1501 C CA . GLY A 1 200 ? 12.5 -12.078 -0.61 1 98.44 200 GLY A CA 1
ATOM 1502 C C . GLY A 1 200 ? 13.945 -12.508 -0.495 1 98.44 200 GLY A C 1
ATOM 1503 O O . GLY A 1 200 ? 14.398 -13.398 -1.223 1 98.44 200 GLY A O 1
ATOM 1504 N N . ASP A 1 201 ? 14.672 -11.914 0.439 1 97.38 201 ASP A N 1
ATOM 1505 C CA . ASP A 1 201 ? 16.062 -12.312 0.704 1 97.38 201 ASP A CA 1
ATOM 1506 C C . ASP A 1 201 ? 16.125 -13.766 1.157 1 97.38 201 ASP A C 1
ATOM 1508 O O . ASP A 1 201 ? 17.016 -14.508 0.727 1 97.38 201 ASP A O 1
ATOM 1512 N N . ALA A 1 202 ? 15.242 -14.148 1.973 1 97.88 202 ALA A N 1
ATOM 1513 C CA . ALA A 1 202 ? 15.234 -15.492 2.545 1 97.88 202 ALA A CA 1
ATOM 1514 C C . ALA A 1 202 ? 15.016 -16.547 1.465 1 97.88 202 ALA A C 1
ATOM 1516 O O . ALA A 1 202 ? 15.539 -17.672 1.563 1 97.88 202 ALA A O 1
ATOM 1517 N N . VAL A 1 203 ? 14.281 -16.234 0.417 1 97.88 203 VAL A N 1
ATOM 1518 C CA . VAL A 1 203 ? 13.922 -17.25 -0.564 1 97.88 203 VAL A CA 1
ATOM 1519 C C . VAL A 1 203 ? 14.797 -17.109 -1.806 1 97.88 203 VAL A C 1
ATOM 1521 O O . VAL A 1 203 ? 14.672 -17.891 -2.754 1 97.88 203 VAL A O 1
ATOM 1524 N N . GLY A 1 204 ? 15.57 -16.062 -1.814 1 97 204 GLY A N 1
ATOM 1525 C CA . GLY A 1 204 ? 16.531 -15.898 -2.889 1 97 204 GLY A CA 1
ATOM 1526 C C . GLY A 1 204 ? 15.984 -15.109 -4.062 1 97 204 GLY A C 1
ATOM 1527 O O . GLY A 1 204 ? 16.469 -15.242 -5.188 1 97 204 GLY A O 1
ATOM 1528 N N . LEU A 1 205 ? 14.992 -14.312 -3.871 1 97.88 205 LEU A N 1
ATOM 1529 C CA . LEU A 1 205 ? 14.461 -13.438 -4.914 1 97.88 205 LEU A CA 1
ATOM 1530 C C . LEU A 1 205 ? 15.227 -12.117 -4.957 1 97.88 205 LEU A C 1
ATOM 1532 O O . LEU A 1 205 ? 15.281 -11.398 -3.959 1 97.88 205 LEU A O 1
ATOM 1536 N N . GLU A 1 206 ? 15.773 -11.789 -6.113 1 96.94 206 GLU A N 1
ATOM 1537 C CA . GLU A 1 206 ? 16.516 -10.539 -6.246 1 96.94 206 GLU A CA 1
ATOM 1538 C C . GLU A 1 206 ? 15.641 -9.344 -5.918 1 96.94 206 GLU A C 1
ATOM 1540 O O . GLU A 1 206 ? 14.531 -9.211 -6.453 1 96.94 206 GLU A O 1
ATOM 1545 N N . PRO A 1 207 ? 16.172 -8.453 -5.082 1 97.38 207 PRO A N 1
ATOM 1546 C CA . PRO A 1 207 ? 15.359 -7.305 -4.684 1 97.38 207 PRO A CA 1
ATOM 1547 C C . PRO A 1 207 ? 14.891 -6.477 -5.875 1 97.38 207 PRO A C 1
ATOM 1549 O O . PRO A 1 207 ? 13.766 -5.965 -5.867 1 97.38 207 PRO A O 1
ATOM 1552 N N . SER A 1 208 ? 15.695 -6.328 -6.895 1 97.25 208 SER A N 1
ATOM 1553 C CA . SER A 1 208 ? 15.328 -5.523 -8.055 1 97.25 208 SER A CA 1
ATOM 1554 C C . SER A 1 208 ? 14.164 -6.148 -8.812 1 97.25 208 SER A C 1
ATOM 1556 O O . SER A 1 208 ? 13.336 -5.438 -9.383 1 97.25 208 SER A O 1
ATOM 1558 N N . VAL A 1 209 ? 14.078 -7.477 -8.82 1 98 209 VAL A N 1
ATOM 1559 C CA . VAL A 1 209 ? 12.992 -8.18 -9.484 1 98 209 VAL A CA 1
ATOM 1560 C C . VAL A 1 209 ? 11.68 -7.941 -8.727 1 98 209 VAL A C 1
ATOM 1562 O O . VAL A 1 209 ? 10.664 -7.609 -9.336 1 98 209 VAL A O 1
ATOM 1565 N N . PHE A 1 210 ? 11.773 -8.062 -7.43 1 98.5 210 PHE A N 1
ATOM 1566 C CA . PHE A 1 210 ? 10.578 -7.836 -6.625 1 98.5 210 PHE A CA 1
ATOM 1567 C C . PHE A 1 210 ? 10.141 -6.375 -6.707 1 98.5 210 PHE A C 1
ATOM 1569 O O . PHE A 1 210 ? 8.945 -6.082 -6.785 1 98.5 210 PHE A O 1
ATOM 1576 N N . ASN A 1 211 ? 11.109 -5.477 -6.676 1 98.44 211 ASN A N 1
ATOM 1577 C CA . ASN A 1 211 ? 10.797 -4.059 -6.84 1 98.44 211 ASN A CA 1
ATOM 1578 C C . ASN A 1 211 ? 10.109 -3.787 -8.172 1 98.44 211 ASN A C 1
ATOM 1580 O O . ASN A 1 211 ? 9.18 -2.975 -8.242 1 98.44 211 ASN A O 1
ATOM 1584 N N . GLY A 1 212 ? 10.586 -4.406 -9.25 1 98.12 212 GLY A N 1
ATOM 1585 C CA . GLY A 1 212 ? 9.93 -4.273 -10.539 1 98.12 212 GLY A CA 1
ATOM 1586 C C . GLY A 1 212 ? 8.477 -4.699 -10.516 1 98.12 212 GLY A C 1
ATOM 1587 O O . GLY A 1 212 ? 7.617 -4.02 -11.086 1 98.12 212 GLY A O 1
ATOM 1588 N N . PHE A 1 213 ? 8.234 -5.758 -9.82 1 98.5 213 PHE A N 1
ATOM 1589 C CA . PHE A 1 213 ? 6.863 -6.219 -9.641 1 98.5 213 PHE A CA 1
ATOM 1590 C C . PHE A 1 213 ? 6.031 -5.168 -8.914 1 98.5 213 PHE A C 1
ATOM 1592 O O . PHE A 1 213 ? 4.93 -4.832 -9.352 1 98.5 213 PHE A O 1
ATOM 1599 N N . ILE A 1 214 ? 6.551 -4.66 -7.793 1 98.5 214 ILE A N 1
ATOM 1600 C CA . ILE A 1 214 ? 5.84 -3.674 -6.988 1 98.5 214 ILE A CA 1
ATOM 1601 C C . ILE A 1 214 ? 5.512 -2.451 -7.84 1 98.5 214 ILE A C 1
ATOM 1603 O O . ILE A 1 214 ? 4.391 -1.94 -7.793 1 98.5 214 ILE A O 1
ATOM 1607 N N . GLN A 1 215 ? 6.461 -2.023 -8.633 1 97.69 215 GLN A N 1
ATOM 1608 C CA . GLN A 1 215 ? 6.27 -0.857 -9.492 1 97.69 215 GLN A CA 1
ATOM 1609 C C . GLN A 1 215 ? 5.141 -1.09 -10.492 1 97.69 215 GLN A C 1
ATOM 1611 O O . GLN A 1 215 ? 4.383 -0.17 -10.805 1 97.69 215 GLN A O 1
ATOM 1616 N N . GLN A 1 216 ? 5.023 -2.266 -10.953 1 96.88 216 GLN A N 1
ATOM 1617 C CA . GLN A 1 216 ? 4.059 -2.58 -12 1 96.88 216 GLN A CA 1
ATOM 1618 C C . GLN A 1 216 ? 2.668 -2.816 -11.414 1 96.88 216 GLN A C 1
ATOM 1620 O O . GLN A 1 216 ? 1.666 -2.385 -11.984 1 96.88 216 GLN A O 1
ATOM 1625 N N . PHE A 1 217 ? 2.625 -3.455 -10.32 1 97.69 217 PHE A N 1
ATOM 1626 C CA . PHE A 1 217 ? 1.342 -3.938 -9.82 1 97.69 217 PHE A CA 1
ATOM 1627 C C . PHE A 1 217 ? 0.721 -2.932 -8.859 1 97.69 217 PHE A C 1
ATOM 1629 O O . PHE A 1 217 ? -0.503 -2.818 -8.773 1 97.69 217 PHE A O 1
ATOM 1636 N N . PHE A 1 218 ? 1.551 -2.191 -8.133 1 97.62 218 PHE A N 1
ATOM 1637 C CA . PHE A 1 218 ? 1.091 -1.164 -7.211 1 97.62 218 PHE A CA 1
ATOM 1638 C C . PHE A 1 218 ? 1.605 0.209 -7.625 1 97.62 218 PHE A C 1
ATOM 1640 O O . PHE A 1 218 ? 2.295 0.878 -6.855 1 97.62 218 PHE A O 1
ATOM 1647 N N . PRO A 1 219 ? 1.13 0.706 -8.742 1 96.06 219 PRO A N 1
ATOM 1648 C CA . PRO A 1 219 ? 1.734 1.918 -9.305 1 96.06 219 PRO A CA 1
ATOM 1649 C C . PRO A 1 219 ? 1.239 3.191 -8.617 1 96.06 219 PRO A C 1
ATOM 1651 O O . PRO A 1 219 ? 0.597 4.027 -9.258 1 96.06 219 PRO A O 1
ATOM 1654 N N . ALA A 1 220 ? 1.581 3.377 -7.348 1 96.81 220 ALA A N 1
ATOM 1655 C CA . ALA A 1 220 ? 1.347 4.598 -6.582 1 96.81 220 ALA A CA 1
ATOM 1656 C C . ALA A 1 220 ? 2.664 5.238 -6.152 1 96.81 220 ALA A C 1
ATOM 1658 O O . ALA A 1 220 ? 3.34 4.734 -5.25 1 96.81 220 ALA A O 1
ATOM 1659 N N . PRO A 1 221 ? 2.975 6.352 -6.676 1 93.5 221 PRO A N 1
ATOM 1660 C CA . PRO A 1 221 ? 4.305 6.941 -6.508 1 93.5 221 PRO A CA 1
ATOM 1661 C C . PRO A 1 221 ? 4.695 7.105 -5.039 1 93.5 221 PRO A C 1
ATOM 1663 O O . PRO A 1 221 ? 5.816 6.773 -4.652 1 93.5 221 PRO A O 1
ATOM 1666 N N . PRO A 1 222 ? 3.781 7.535 -4.137 1 93 222 PRO A N 1
ATOM 1667 C CA . PRO A 1 222 ? 4.195 7.664 -2.736 1 93 222 PRO A CA 1
ATOM 1668 C C . PRO A 1 222 ? 4.594 6.328 -2.111 1 93 222 PRO A C 1
ATOM 1670 O O . PRO A 1 222 ? 5.395 6.297 -1.173 1 93 222 PRO A O 1
ATOM 1673 N N . LEU A 1 223 ? 4.035 5.27 -2.652 1 96.5 223 LEU A N 1
ATOM 1674 C CA . LEU A 1 223 ? 4.316 3.938 -2.127 1 96.5 223 LEU A CA 1
ATOM 1675 C C . LEU A 1 223 ? 5.551 3.34 -2.793 1 96.5 223 LEU A C 1
ATOM 1677 O O . LEU A 1 223 ? 6.426 2.799 -2.115 1 96.5 223 LEU A O 1
ATOM 1681 N N . THR A 1 224 ? 5.676 3.48 -4.133 1 96.75 224 THR A N 1
ATOM 1682 C CA . THR A 1 224 ? 6.754 2.848 -4.887 1 96.75 224 THR A CA 1
ATOM 1683 C C . THR A 1 224 ? 8.094 3.506 -4.574 1 96.75 224 THR A C 1
ATOM 1685 O O . THR A 1 224 ? 9.148 2.877 -4.703 1 96.75 224 THR A O 1
ATOM 1688 N N . ALA A 1 225 ? 8.062 4.773 -4.125 1 93.38 225 ALA A N 1
ATOM 1689 C CA . ALA A 1 225 ? 9.297 5.449 -3.721 1 93.38 225 ALA A CA 1
ATOM 1690 C C . ALA A 1 225 ? 9.992 4.691 -2.598 1 93.38 225 ALA A C 1
ATOM 1692 O O . ALA A 1 225 ? 11.219 4.562 -2.596 1 93.38 225 ALA A O 1
ATOM 1693 N N . TYR A 1 226 ? 9.188 4.16 -1.698 1 95.62 226 TYR A N 1
ATOM 1694 C CA . TYR A 1 226 ? 9.789 3.455 -0.571 1 95.62 226 TYR A CA 1
ATOM 1695 C C . TYR A 1 226 ? 10.195 2.041 -0.966 1 95.62 226 TYR A C 1
ATOM 1697 O O . TYR A 1 226 ? 11.156 1.491 -0.424 1 95.62 226 TYR A O 1
ATOM 1705 N N . SER A 1 227 ? 9.469 1.46 -1.909 1 97.88 227 SER A N 1
ATOM 1706 C CA . SER A 1 227 ? 9.938 0.197 -2.469 1 97.88 227 SER A CA 1
ATOM 1707 C C . SER A 1 227 ? 11.328 0.346 -3.082 1 97.88 227 SER A C 1
ATOM 1709 O O . SER A 1 227 ? 12.18 -0.521 -2.904 1 97.88 227 SER A O 1
ATOM 1711 N N . ASN A 1 228 ? 11.562 1.435 -3.744 1 96.06 228 ASN A N 1
ATOM 1712 C CA . ASN A 1 228 ? 12.859 1.706 -4.352 1 96.06 228 ASN A CA 1
ATOM 1713 C C . ASN A 1 228 ? 13.961 1.794 -3.305 1 96.06 228 ASN A C 1
ATOM 1715 O O . ASN A 1 228 ? 15.031 1.208 -3.473 1 96.06 228 ASN A O 1
ATOM 1719 N N . LEU A 1 229 ? 13.734 2.5 -2.256 1 94.5 229 LEU A N 1
ATOM 1720 C CA . LEU A 1 229 ? 14.734 2.684 -1.206 1 94.5 229 LEU A CA 1
ATOM 1721 C C . LEU A 1 229 ? 15.07 1.355 -0.538 1 94.5 229 LEU A C 1
ATOM 1723 O O . LEU A 1 229 ? 16.25 1.011 -0.392 1 94.5 229 LEU A O 1
ATOM 1727 N N . ILE A 1 230 ? 14.094 0.611 -0.204 1 97.06 230 ILE A N 1
ATOM 1728 C CA . ILE A 1 230 ? 14.289 -0.63 0.539 1 97.06 230 ILE A CA 1
ATOM 1729 C C . ILE A 1 230 ? 14.969 -1.667 -0.355 1 97.06 230 ILE A C 1
ATOM 1731 O O . ILE A 1 230 ? 15.836 -2.414 0.099 1 97.06 230 ILE A O 1
ATOM 1735 N N . SER A 1 231 ? 14.539 -1.719 -1.633 1 97.38 231 SER A N 1
ATOM 1736 C CA . SER A 1 231 ? 15.148 -2.66 -2.568 1 97.38 231 SER A CA 1
ATOM 1737 C C . SER A 1 231 ? 16.641 -2.418 -2.703 1 97.38 231 SER A C 1
ATOM 1739 O O . SER A 1 231 ? 17.422 -3.365 -2.836 1 97.38 231 SER A O 1
ATOM 1741 N N . LYS A 1 232 ? 17.078 -1.157 -2.637 1 94.44 232 LYS A N 1
ATOM 1742 C CA . LYS A 1 232 ? 18.484 -0.784 -2.797 1 94.44 232 LYS A CA 1
ATOM 1743 C C . LYS A 1 232 ? 19.25 -0.93 -1.481 1 94.44 232 LYS A C 1
ATOM 1745 O O . LYS A 1 232 ? 20.469 -1.017 -1.476 1 94.44 232 LYS A O 1
ATOM 1750 N N . GLY A 1 233 ? 18.5 -0.915 -0.41 1 93.69 233 GLY A N 1
ATOM 1751 C CA . GLY A 1 233 ? 19.125 -0.962 0.9 1 93.69 233 GLY A CA 1
ATOM 1752 C C . GLY A 1 233 ? 19.844 0.324 1.265 1 93.69 233 GLY A C 1
ATOM 1753 O O . GLY A 1 233 ? 20.859 0.297 1.954 1 93.69 233 GLY A O 1
ATOM 1754 N N . GLU A 1 234 ? 19.406 1.437 0.699 1 91.25 234 GLU A N 1
ATOM 1755 C CA . GLU A 1 234 ? 19.969 2.76 0.949 1 91.25 234 GLU A CA 1
ATOM 1756 C C . GLU A 1 234 ? 18.953 3.684 1.596 1 91.25 234 GLU A C 1
ATOM 1758 O O . GLU A 1 234 ? 17.859 3.891 1.051 1 91.25 234 GLU A O 1
ATOM 1763 N N . PHE A 1 235 ? 19.375 4.254 2.715 1 93.94 235 PHE A N 1
ATOM 1764 C CA . PHE A 1 235 ? 18.453 5.082 3.484 1 93.94 235 PHE A CA 1
ATOM 1765 C C . PHE A 1 235 ? 19.062 6.441 3.781 1 93.94 235 PHE A C 1
ATOM 1767 O O . PHE A 1 235 ? 19.359 6.758 4.934 1 93.94 235 PHE A O 1
ATOM 1774 N N . PRO A 1 236 ? 19.141 7.258 2.758 1 89.62 236 PRO A N 1
ATOM 1775 C CA . PRO A 1 236 ? 19.859 8.531 2.893 1 89.62 236 PRO A CA 1
ATOM 1776 C C . PRO A 1 236 ? 19.109 9.531 3.783 1 89.62 236 PRO A C 1
ATOM 1778 O O . PRO A 1 236 ? 17.875 9.484 3.873 1 89.62 236 PRO A O 1
ATOM 1781 N N . SER A 1 237 ? 19.875 10.43 4.34 1 83.25 237 SER A N 1
ATOM 1782 C CA . SER A 1 237 ? 19.328 11.555 5.09 1 83.25 237 SER A CA 1
ATOM 1783 C C . SER A 1 237 ? 18.844 12.664 4.156 1 83.25 237 SER A C 1
ATOM 1785 O O . SER A 1 237 ? 19.359 12.812 3.045 1 83.25 237 SER A O 1
ATOM 1787 N N . GLY A 1 238 ? 17.812 13.414 4.629 1 73.5 238 GLY A N 1
ATOM 1788 C CA . GLY A 1 238 ? 17.438 14.641 3.936 1 73.5 238 GLY A CA 1
ATOM 1789 C C . GLY A 1 238 ? 16.422 14.406 2.824 1 73.5 238 GLY A C 1
ATOM 1790 O O . GLY A 1 238 ? 16.062 15.336 2.104 1 73.5 238 GLY A O 1
ATOM 1791 N N . SER A 1 239 ? 15.938 13.203 2.625 1 62.78 239 SER A N 1
ATOM 1792 C CA . SER A 1 239 ? 15.102 12.891 1.468 1 62.78 239 SER A CA 1
ATOM 1793 C C . SER A 1 239 ? 13.625 12.844 1.846 1 62.78 239 SER A C 1
ATOM 1795 O O . SER A 1 239 ? 12.766 12.672 0.982 1 62.78 239 SER A O 1
ATOM 1797 N N . GLY A 1 240 ? 13.344 13.18 2.941 1 72.44 240 GLY A N 1
ATOM 1798 C CA . GLY A 1 240 ? 11.969 13.039 3.393 1 72.44 240 GLY A CA 1
ATOM 1799 C C . GLY A 1 240 ? 11.844 12.938 4.902 1 72.44 240 GLY A C 1
ATOM 1800 O O . GLY A 1 240 ? 12.289 13.828 5.625 1 72.44 240 GLY A O 1
ATOM 1801 N N . PHE A 1 241 ? 11.234 11.898 5.297 1 85.81 241 PHE A N 1
ATOM 1802 C CA . PHE A 1 241 ? 11.062 11.695 6.73 1 85.81 241 PHE A CA 1
ATOM 1803 C C . PHE A 1 241 ? 12.289 11.008 7.324 1 85.81 241 PHE A C 1
ATOM 1805 O O . PHE A 1 241 ? 12.789 10.031 6.762 1 85.81 241 PHE A O 1
ATOM 1812 N N . SER A 1 242 ? 12.852 11.539 8.391 1 92 242 SER A N 1
ATOM 1813 C CA . SER A 1 242 ? 13.938 10.906 9.125 1 92 242 SER A CA 1
ATOM 1814 C C . SER A 1 242 ? 13.398 9.867 10.109 1 92 242 SER A C 1
ATOM 1816 O O . SER A 1 242 ? 12.203 9.836 10.391 1 92 242 SER A O 1
ATOM 1818 N N . VAL A 1 243 ? 14.297 9.039 10.625 1 96.5 243 VAL A N 1
ATOM 1819 C CA . VAL A 1 243 ? 13.961 8.094 11.688 1 96.5 243 VAL A CA 1
ATOM 1820 C C . VAL A 1 243 ? 13.383 8.844 12.883 1 96.5 243 VAL A C 1
ATOM 1822 O O . VAL A 1 243 ? 12.336 8.477 13.414 1 96.5 243 VAL A O 1
ATOM 1825 N N . ASN A 1 244 ? 13.992 9.945 13.242 1 94.06 244 ASN A N 1
ATOM 1826 C CA . ASN A 1 244 ? 13.5 10.727 14.375 1 94.06 244 ASN A CA 1
ATOM 1827 C C . ASN A 1 244 ? 12.125 11.312 14.102 1 94.06 244 ASN A C 1
ATOM 1829 O O . ASN A 1 244 ? 11.258 11.312 14.977 1 94.06 244 ASN A O 1
ATOM 1833 N N . GLY A 1 245 ? 11.984 11.859 12.969 1 91.5 245 GLY A N 1
ATOM 1834 C CA . GLY A 1 245 ? 10.672 12.352 12.578 1 91.5 245 GLY A CA 1
ATOM 1835 C C . GLY A 1 245 ? 9.609 11.266 12.562 1 91.5 245 GLY A C 1
ATOM 1836 O O . GLY A 1 245 ? 8.477 11.492 13 1 91.5 245 GLY A O 1
ATOM 1837 N N . GLY A 1 246 ? 10.031 10.102 12.109 1 95.31 246 GLY A N 1
ATOM 1838 C CA . GLY A 1 246 ? 9.125 8.961 12.094 1 95.31 246 GLY A CA 1
ATOM 1839 C C . GLY A 1 246 ? 8.719 8.5 13.477 1 95.31 246 GLY A C 1
ATOM 1840 O O . GLY A 1 246 ? 7.562 8.133 13.695 1 95.31 246 GLY A O 1
ATOM 1841 N N . LEU A 1 247 ? 9.68 8.508 14.352 1 97.06 247 LEU A N 1
ATOM 1842 C CA . LEU A 1 247 ? 9.398 8.125 15.727 1 97.06 247 LEU A CA 1
ATOM 1843 C C . LEU A 1 247 ? 8.398 9.086 16.359 1 97.06 247 LEU A C 1
ATOM 1845 O O . LEU A 1 247 ? 7.438 8.648 17 1 97.06 247 LEU A O 1
ATOM 1849 N N . LYS A 1 248 ? 8.57 10.344 16.172 1 93 248 LYS A N 1
ATOM 1850 C CA . LYS A 1 248 ? 7.621 11.336 16.656 1 93 248 LYS A CA 1
ATOM 1851 C C . LYS A 1 248 ? 6.23 11.102 16.078 1 93 248 LYS A C 1
ATOM 1853 O O . LYS A 1 248 ? 5.242 11.086 16.812 1 93 248 LYS A O 1
ATOM 1858 N N . ASP A 1 249 ? 6.148 10.906 14.797 1 95 249 ASP A N 1
ATOM 1859 C CA . ASP A 1 249 ? 4.863 10.719 14.133 1 95 249 ASP A CA 1
ATOM 1860 C C . ASP A 1 249 ? 4.184 9.438 14.609 1 95 249 ASP A C 1
ATOM 1862 O O . ASP A 1 249 ? 2.965 9.406 14.797 1 95 249 ASP A O 1
ATOM 1866 N N . ALA A 1 250 ? 4.992 8.367 14.742 1 97.94 250 ALA A N 1
ATOM 1867 C CA . ALA A 1 250 ? 4.434 7.102 15.203 1 97.94 250 ALA A CA 1
ATOM 1868 C C . ALA A 1 250 ? 3.781 7.262 16.578 1 97.94 250 ALA A C 1
ATOM 1870 O O . ALA A 1 250 ? 2.693 6.734 16.812 1 97.94 250 ALA A O 1
ATOM 1871 N N . ARG A 1 251 ? 4.453 7.965 17.438 1 96.31 251 ARG A N 1
ATOM 1872 C CA . ARG A 1 251 ? 3.887 8.219 18.766 1 96.31 251 ARG A CA 1
ATOM 1873 C C . ARG A 1 251 ? 2.578 8.992 18.656 1 96.31 251 ARG A C 1
ATOM 1875 O O . ARG A 1 251 ? 1.605 8.672 19.344 1 96.31 251 ARG A O 1
ATOM 1882 N N . ASN A 1 252 ? 2.566 10.016 17.812 1 95.44 252 ASN A N 1
ATOM 1883 C CA . ASN A 1 252 ? 1.356 10.805 17.609 1 95.44 252 ASN A CA 1
ATOM 1884 C C . ASN A 1 252 ? 0.217 9.945 17.062 1 95.44 252 ASN A C 1
ATOM 1886 O O . ASN A 1 252 ? -0.933 10.094 17.469 1 95.44 252 ASN A O 1
ATOM 1890 N N . MET A 1 253 ? 0.523 9.07 16.141 1 98 253 MET A N 1
ATOM 1891 C CA . MET A 1 253 ? -0.459 8.172 15.539 1 98 253 MET A CA 1
ATOM 1892 C C . MET A 1 253 ? -1.091 7.273 16.594 1 98 253 MET A C 1
ATOM 1894 O O . MET A 1 253 ? -2.314 7.156 16.672 1 98 253 MET A O 1
ATOM 1898 N N . MET A 1 254 ? -0.266 6.691 17.422 1 98.06 254 MET A N 1
ATOM 1899 C CA . MET A 1 254 ? -0.707 5.688 18.375 1 98.06 254 MET A CA 1
ATOM 1900 C C . MET A 1 254 ? -1.525 6.324 19.5 1 98.06 254 MET A C 1
ATOM 1902 O O . MET A 1 254 ? -2.367 5.664 20.109 1 98.06 254 MET A O 1
ATOM 1906 N N . SER A 1 255 ? -1.344 7.617 19.734 1 97.81 255 SER A N 1
ATOM 1907 C CA . SER A 1 255 ? -2.078 8.281 20.797 1 97.81 255 SER A CA 1
ATOM 1908 C C . SER A 1 255 ? -3.336 8.961 20.266 1 97.81 255 SER A C 1
ATOM 1910 O O . SER A 1 255 ? -4.203 9.375 21.047 1 97.81 255 SER A O 1
ATOM 1912 N N . LEU A 1 256 ? -3.533 9.102 19 1 98.56 256 LEU A N 1
ATOM 1913 C CA . LEU A 1 256 ? -4.547 9.93 18.359 1 98.56 256 LEU A CA 1
ATOM 1914 C C . LEU A 1 256 ? -5.941 9.555 18.828 1 98.56 256 LEU A C 1
ATOM 1916 O O . LEU A 1 256 ? -6.711 10.414 19.266 1 98.56 256 LEU A O 1
ATOM 1920 N N . GLY A 1 257 ? -6.289 8.203 18.75 1 98.5 257 GLY A N 1
ATOM 1921 C CA . GLY A 1 257 ? -7.598 7.754 19.203 1 98.5 257 GLY A CA 1
ATOM 1922 C C . GLY A 1 257 ? -7.895 8.133 20.641 1 98.5 257 GLY A C 1
ATOM 1923 O O . GLY A 1 257 ? -8.953 8.688 20.938 1 98.5 257 GLY A O 1
ATOM 1924 N N . ALA A 1 258 ? -6.941 7.863 21.516 1 98.06 258 ALA A N 1
ATOM 1925 C CA . ALA A 1 258 ? -7.105 8.172 22.938 1 98.06 258 ALA A CA 1
ATOM 1926 C C . ALA A 1 258 ? -7.207 9.672 23.156 1 98.06 258 ALA A C 1
ATOM 1928 O O . ALA A 1 258 ? -8 10.133 23.984 1 98.06 258 ALA A O 1
ATOM 1929 N N . ASP A 1 259 ? -6.355 10.445 22.453 1 97.88 259 ASP A N 1
ATOM 1930 C CA . ASP A 1 259 ? -6.355 11.898 22.562 1 97.88 259 ASP A CA 1
ATOM 1931 C C . ASP A 1 259 ? -7.738 12.469 22.25 1 97.88 259 ASP A C 1
ATOM 1933 O O . ASP A 1 259 ? -8.133 13.5 22.812 1 97.88 259 ASP A O 1
ATOM 1937 N N . LEU A 1 260 ? -8.43 11.781 21.422 1 98 260 LEU A N 1
ATOM 1938 C CA . LEU A 1 260 ? -9.719 12.32 21 1 98 260 LEU A CA 1
ATOM 1939 C C . LEU A 1 260 ? -10.867 11.516 21.609 1 98 260 LEU A C 1
ATOM 1941 O O . LEU A 1 260 ? -12.008 11.617 21.172 1 98 260 LEU A O 1
ATOM 1945 N N . GLY A 1 261 ? -10.578 10.664 22.562 1 97.5 261 GLY A N 1
ATOM 1946 C CA . GLY A 1 261 ? -11.609 10.125 23.438 1 97.5 261 GLY A CA 1
ATOM 1947 C C . GLY A 1 261 ? -11.906 8.656 23.188 1 97.5 261 GLY A C 1
ATOM 1948 O O . GLY A 1 261 ? -12.719 8.055 23.891 1 97.5 261 GLY A O 1
ATOM 1949 N N . HIS A 1 262 ? -11.266 7.992 22.219 1 98 262 HIS A N 1
ATOM 1950 C CA . HIS A 1 262 ? -11.5 6.578 21.938 1 98 262 HIS A CA 1
ATOM 1951 C C . HIS A 1 262 ? -10.203 5.855 21.609 1 98 262 HIS A C 1
ATOM 1953 O O . HIS A 1 262 ? -9.789 5.809 20.438 1 98 262 HIS A O 1
ATOM 1959 N N . PRO A 1 263 ? -9.633 5.211 22.594 1 97.06 263 PRO A N 1
ATOM 1960 C CA . PRO A 1 263 ? -8.375 4.496 22.344 1 97.06 263 PRO A CA 1
ATOM 1961 C C . PRO A 1 263 ? -8.516 3.434 21.25 1 97.06 263 PRO A C 1
ATOM 1963 O O . PRO A 1 263 ? -9.5 2.693 21.219 1 97.06 263 PRO A O 1
ATOM 1966 N N . CYS A 1 264 ? -7.637 3.412 20.344 1 96.69 264 CYS A N 1
ATOM 1967 C CA . CYS A 1 264 ? -7.59 2.473 19.234 1 96.69 264 CYS A CA 1
ATOM 1968 C C . CYS A 1 264 ? -6.203 1.853 19.094 1 96.69 264 CYS A C 1
ATOM 1970 O O . CYS A 1 264 ? -5.238 2.543 18.766 1 96.69 264 CYS A O 1
ATOM 1972 N N . PRO A 1 265 ? -6.055 0.557 19.359 1 96.38 265 PRO A N 1
ATOM 1973 C CA . PRO A 1 265 ? -4.754 -0.089 19.172 1 96.38 265 PRO A CA 1
ATOM 1974 C C . PRO A 1 265 ? -4.293 -0.104 17.719 1 96.38 265 PRO A C 1
ATOM 1976 O O . PRO A 1 265 ? -5.105 -0.313 16.812 1 96.38 265 PRO A O 1
ATOM 1979 N N . LEU A 1 266 ? -3.027 0.194 17.516 1 98.38 266 LEU A N 1
ATOM 1980 C CA . LEU A 1 266 ? -2.402 0.163 16.188 1 98.38 266 LEU A CA 1
ATOM 1981 C C . LEU A 1 266 ? -1.159 -0.722 16.203 1 98.38 266 LEU A C 1
ATOM 1983 O O . LEU A 1 266 ? -0.036 -0.223 16.094 1 98.38 266 LEU A O 1
ATOM 1987 N N . PRO A 1 267 ? -1.365 -2.033 16.203 1 98.31 267 PRO A N 1
ATOM 1988 C CA . PRO A 1 267 ? -0.232 -2.945 16.375 1 98.31 267 PRO A CA 1
ATOM 1989 C C . PRO A 1 267 ? 0.783 -2.846 15.242 1 98.31 267 PRO A C 1
ATOM 1991 O O . PRO A 1 267 ? 1.984 -3.018 15.461 1 98.31 267 PRO A O 1
ATOM 1994 N N . THR A 1 268 ? 0.361 -2.639 14.016 1 98.44 268 THR A N 1
ATOM 1995 C CA . THR A 1 268 ? 1.3 -2.5 12.906 1 98.44 268 THR A CA 1
ATOM 1996 C C . THR A 1 268 ? 2.201 -1.286 13.109 1 98.44 268 THR A C 1
ATOM 1998 O O . THR A 1 268 ? 3.404 -1.349 12.852 1 98.44 268 THR A O 1
ATOM 2001 N N . ILE A 1 269 ? 1.649 -0.184 13.586 1 98.69 269 ILE A N 1
ATOM 2002 C CA . ILE A 1 269 ? 2.402 1.048 13.797 1 98.69 269 ILE A CA 1
ATOM 2003 C C . ILE A 1 269 ? 3.322 0.893 15 1 98.69 269 ILE A C 1
ATOM 2005 O O . ILE A 1 269 ? 4.441 1.409 15.008 1 98.69 269 ILE A O 1
ATOM 2009 N N . GLN A 1 270 ? 2.822 0.19 16.031 1 98.69 270 GLN A N 1
ATOM 2010 C CA . GLN A 1 270 ? 3.682 -0.103 17.172 1 98.69 270 GLN A CA 1
ATOM 2011 C C . GLN A 1 270 ? 4.934 -0.862 16.734 1 98.69 270 GLN A C 1
ATOM 2013 O O . GLN A 1 270 ? 6.039 -0.554 17.188 1 98.69 270 GLN A O 1
ATOM 2018 N N . ARG A 1 271 ? 4.77 -1.836 15.914 1 98.56 271 ARG A N 1
ATOM 2019 C CA . ARG A 1 271 ? 5.902 -2.6 15.406 1 98.56 271 ARG A CA 1
ATOM 2020 C C . ARG A 1 271 ? 6.848 -1.709 14.609 1 98.56 271 ARG A C 1
ATOM 2022 O O . ARG A 1 271 ? 8.07 -1.798 14.758 1 98.56 271 ARG A O 1
ATOM 2029 N N . ALA A 1 272 ? 6.297 -0.905 13.734 1 98.81 272 ALA A N 1
ATOM 2030 C CA . ALA A 1 272 ? 7.109 0.03 12.961 1 98.81 272 ALA A CA 1
ATOM 2031 C C . ALA A 1 272 ? 7.895 0.961 13.883 1 98.81 272 ALA A C 1
ATOM 2033 O O . ALA A 1 272 ? 9.07 1.241 13.633 1 98.81 272 ALA A O 1
ATOM 2034 N N . HIS A 1 273 ? 7.207 1.465 14.914 1 98.81 273 HIS A N 1
ATOM 2035 C CA . HIS A 1 273 ? 7.863 2.312 15.906 1 98.81 273 HIS A CA 1
ATOM 2036 C C . HIS A 1 273 ? 9.062 1.607 16.531 1 98.81 273 HIS A C 1
ATOM 2038 O O . HIS A 1 273 ? 10.148 2.186 16.609 1 98.81 273 HIS A O 1
ATOM 2044 N N . ASP A 1 274 ? 8.867 0.369 16.938 1 98.81 274 ASP A N 1
ATOM 2045 C CA . ASP A 1 274 ? 9.945 -0.396 17.562 1 98.81 274 ASP A CA 1
ATOM 2046 C C . ASP A 1 274 ? 11.102 -0.611 16.578 1 98.81 274 ASP A C 1
ATOM 2048 O O . ASP A 1 274 ? 12.273 -0.518 16.969 1 98.81 274 ASP A O 1
ATOM 2052 N N . ASN A 1 275 ? 10.781 -0.881 15.375 1 98.81 275 ASN A N 1
ATOM 2053 C CA . ASN A 1 275 ? 11.812 -1.082 14.367 1 98.81 275 ASN A CA 1
ATOM 2054 C C . ASN A 1 275 ? 12.547 0.218 14.047 1 98.81 275 ASN A C 1
ATOM 2056 O O . ASN A 1 275 ? 13.742 0.203 13.734 1 98.81 275 ASN A O 1
ATOM 2060 N N . LEU A 1 276 ? 11.844 1.338 14.102 1 98.75 276 LEU A N 1
ATOM 2061 C CA . LEU A 1 276 ? 12.5 2.633 13.945 1 98.75 276 LEU A CA 1
ATOM 2062 C C . LEU A 1 276 ? 13.5 2.875 15.07 1 98.75 276 LEU A C 1
ATOM 2064 O O . LEU A 1 276 ? 14.586 3.398 14.828 1 98.75 276 LEU A O 1
ATOM 2068 N N . GLU A 1 277 ? 13.109 2.541 16.266 1 98.81 277 GLU A N 1
ATOM 2069 C CA . GLU A 1 277 ? 14.047 2.672 17.375 1 98.81 277 GLU A CA 1
ATOM 2070 C C . GLU A 1 277 ? 15.312 1.866 17.125 1 98.81 277 GLU A C 1
ATOM 2072 O O . GLU A 1 277 ? 16.422 2.357 17.359 1 98.81 277 GLU A O 1
ATOM 2077 N N . ARG A 1 278 ? 15.141 0.668 16.672 1 98.56 278 ARG A N 1
ATOM 2078 C CA . ARG A 1 278 ? 16.297 -0.175 16.375 1 98.56 278 ARG A CA 1
ATOM 2079 C C . ARG A 1 278 ? 17.125 0.406 15.242 1 98.56 278 ARG A C 1
ATOM 2081 O O . ARG A 1 278 ? 18.359 0.37 15.281 1 98.56 278 ARG A O 1
ATOM 2088 N N . ALA A 1 279 ? 16.484 0.907 14.25 1 97.81 279 ALA A N 1
ATOM 2089 C CA . ALA A 1 279 ? 17.172 1.532 13.133 1 97.81 279 ALA A CA 1
ATOM 2090 C C . ALA A 1 279 ? 18 2.725 13.594 1 97.81 279 ALA A C 1
ATOM 2092 O O . ALA A 1 279 ? 19.094 2.965 13.078 1 97.81 279 ALA A O 1
ATOM 2093 N N . LYS A 1 280 ? 17.453 3.502 14.516 1 97.56 280 LYS A N 1
ATOM 2094 C CA . LYS A 1 280 ? 18.172 4.629 15.094 1 97.56 280 LYS A CA 1
ATOM 2095 C C . LYS A 1 280 ? 19.469 4.168 15.75 1 97.56 280 LYS A C 1
ATOM 2097 O O . LYS A 1 280 ? 20.516 4.801 15.578 1 97.56 280 LYS A O 1
ATOM 2102 N N . GLU A 1 281 ? 19.422 3.068 16.422 1 97.56 281 GLU A N 1
ATOM 2103 C CA . GLU A 1 281 ? 20.609 2.502 17.062 1 97.56 281 GLU A CA 1
ATOM 2104 C C . GLU A 1 281 ? 21.625 2.031 16.016 1 97.56 281 GLU A C 1
ATOM 2106 O O . GLU A 1 281 ? 22.828 2.176 16.219 1 97.56 281 GLU A O 1
ATOM 2111 N N . LEU A 1 282 ? 21.141 1.479 14.977 1 95.38 282 LEU A N 1
ATOM 2112 C CA . LEU A 1 282 ? 22 0.864 13.969 1 95.38 282 LEU A CA 1
ATOM 2113 C C . LEU A 1 282 ? 22.688 1.927 13.117 1 95.38 282 LEU A C 1
ATOM 2115 O O . LEU A 1 282 ? 23.875 1.798 12.797 1 95.38 282 LEU A O 1
ATOM 2119 N N . GLY A 1 283 ? 21.906 2.926 12.727 1 93.81 283 GLY A N 1
ATOM 2120 C CA . GLY A 1 283 ? 22.453 3.807 11.711 1 93.81 283 GLY A CA 1
ATOM 2121 C C . GLY A 1 283 ? 22.281 5.277 12.031 1 93.81 283 GLY A C 1
ATOM 2122 O O . GLY A 1 283 ? 22.688 6.145 11.258 1 93.81 283 GLY A O 1
ATOM 2123 N N . GLY A 1 284 ? 21.609 5.648 13.125 1 94.06 284 GLY A N 1
ATOM 2124 C CA . GLY A 1 284 ? 21.469 7.035 13.539 1 94.06 284 GLY A CA 1
ATOM 2125 C C . GLY A 1 284 ? 20.078 7.602 13.266 1 94.06 284 GLY A C 1
ATOM 2126 O O . GLY A 1 284 ? 19.297 7.008 12.523 1 94.06 284 GLY A O 1
ATOM 2127 N N . PRO A 1 285 ? 19.797 8.734 13.805 1 95 285 PRO A N 1
ATOM 2128 C CA . PRO A 1 285 ? 18.453 9.312 13.805 1 95 285 PRO A CA 1
ATOM 2129 C C . PRO A 1 285 ? 18.109 10.016 12.492 1 95 285 PRO A C 1
ATOM 2131 O O . PRO A 1 285 ? 16.953 10.297 12.219 1 95 285 PRO A O 1
ATOM 2134 N N . ASP A 1 286 ? 19.062 10.258 11.641 1 92.81 286 ASP A N 1
ATOM 2135 C CA . ASP A 1 286 ? 18.844 11.125 10.484 1 92.81 286 ASP A CA 1
ATOM 2136 C C . ASP A 1 286 ? 18.594 10.305 9.227 1 92.81 286 ASP A C 1
ATOM 2138 O O . ASP A 1 286 ? 18.25 10.859 8.18 1 92.81 286 ASP A O 1
ATOM 2142 N N . GLN A 1 287 ? 18.656 8.953 9.375 1 94 287 GLN A N 1
ATOM 2143 C CA . GLN A 1 287 ? 18.328 8.102 8.234 1 94 287 GLN A CA 1
ATOM 2144 C C . GLN A 1 287 ? 16.875 8.305 7.793 1 94 287 GLN A C 1
ATOM 2146 O O . GLN A 1 287 ? 16.031 8.734 8.586 1 94 287 GLN A O 1
ATOM 2151 N N . ASP A 1 288 ? 16.672 8.039 6.516 1 94.75 288 ASP A N 1
ATOM 2152 C CA . ASP A 1 288 ? 15.273 7.941 6.098 1 94.75 288 ASP A CA 1
ATOM 2153 C C . ASP A 1 288 ? 14.516 6.93 6.953 1 94.75 288 ASP A C 1
ATOM 2155 O O . ASP A 1 288 ? 15.055 5.883 7.316 1 94.75 288 ASP A O 1
ATOM 2159 N N . TRP A 1 289 ? 13.25 7.18 7.234 1 96.69 289 TRP A N 1
ATOM 2160 C CA . TRP A 1 289 ? 12.523 6.301 8.141 1 96.69 289 TRP A CA 1
ATOM 2161 C C . TRP A 1 289 ? 12.336 4.918 7.531 1 96.69 289 TRP A C 1
ATOM 2163 O O . TRP A 1 289 ? 12.047 3.951 8.242 1 96.69 289 TRP A O 1
ATOM 2173 N N . SER A 1 290 ? 12.555 4.738 6.258 1 97.19 290 SER A N 1
ATOM 2174 C CA . SER A 1 290 ? 12.508 3.408 5.664 1 97.19 290 SER A CA 1
ATOM 2175 C C . SER A 1 290 ? 13.656 2.537 6.16 1 97.19 290 SER A C 1
ATOM 2177 O O . SER A 1 290 ? 13.664 1.324 5.941 1 97.19 290 SER A O 1
ATOM 2179 N N . ALA A 1 291 ? 14.57 3.111 6.914 1 97.25 291 ALA A N 1
ATOM 2180 C CA . ALA A 1 291 ? 15.68 2.373 7.512 1 97.25 291 ALA A CA 1
ATOM 2181 C C . ALA A 1 291 ? 15.172 1.352 8.523 1 97.25 291 ALA A C 1
ATOM 2183 O O . ALA A 1 291 ? 15.922 0.462 8.945 1 97.25 291 ALA A O 1
ATOM 2184 N N . LEU A 1 292 ? 13.898 1.461 8.891 1 98.44 292 LEU A N 1
ATOM 2185 C CA . LEU A 1 292 ? 13.359 0.434 9.773 1 98.44 292 LEU A CA 1
ATOM 2186 C C . LEU A 1 292 ? 13.5 -0.95 9.148 1 98.44 292 LEU A C 1
ATOM 2188 O O . LEU A 1 292 ? 13.484 -1.959 9.859 1 98.44 292 LEU A O 1
ATOM 2192 N N . ALA A 1 293 ? 13.688 -0.998 7.852 1 98.19 293 ALA A N 1
ATOM 2193 C CA . ALA A 1 293 ? 13.875 -2.256 7.137 1 98.19 293 ALA A CA 1
ATOM 2194 C C . ALA A 1 293 ? 15.141 -2.967 7.594 1 98.19 293 ALA A C 1
ATOM 2196 O O . ALA A 1 293 ? 15.211 -4.199 7.59 1 98.19 293 ALA A O 1
ATOM 2197 N N . ALA A 1 294 ? 16.156 -2.174 7.984 1 97.56 294 ALA A N 1
ATOM 2198 C CA . ALA A 1 294 ? 17.391 -2.766 8.492 1 97.56 294 ALA A CA 1
ATOM 2199 C C . ALA A 1 294 ? 17.125 -3.594 9.742 1 97.56 294 ALA A C 1
ATOM 2201 O O . ALA A 1 294 ? 17.703 -4.668 9.914 1 97.56 294 ALA A O 1
ATOM 2202 N N . ALA A 1 295 ? 16.25 -3.09 10.602 1 98.12 295 ALA A N 1
ATOM 2203 C CA . ALA A 1 295 ? 15.891 -3.807 11.82 1 98.12 295 ALA A CA 1
ATOM 2204 C C . ALA A 1 295 ? 15.164 -5.109 11.5 1 98.12 295 ALA A C 1
ATOM 2206 O O . ALA A 1 295 ? 15.406 -6.137 12.133 1 98.12 295 ALA A O 1
ATOM 2207 N N . VAL A 1 296 ? 14.305 -5.074 10.539 1 98.5 296 VAL A N 1
ATOM 2208 C CA . VAL A 1 296 ? 13.531 -6.246 10.148 1 98.5 296 VAL A CA 1
ATOM 2209 C C . VAL A 1 296 ? 14.461 -7.316 9.578 1 98.5 296 VAL A C 1
ATOM 2211 O O . VAL A 1 296 ? 14.32 -8.5 9.891 1 98.5 296 VAL A O 1
ATOM 2214 N N . ARG A 1 297 ? 15.398 -6.938 8.75 1 97.44 297 ARG A N 1
ATOM 2215 C CA . ARG A 1 297 ? 16.406 -7.863 8.227 1 97.44 297 ARG A CA 1
ATOM 2216 C C . ARG A 1 297 ? 17.172 -8.539 9.359 1 97.44 297 ARG A C 1
ATOM 2218 O O . ARG A 1 297 ? 17.328 -9.766 9.352 1 97.44 297 ARG A O 1
ATOM 2225 N N . GLU A 1 298 ? 17.578 -7.723 10.281 1 97.19 298 GLU A N 1
ATOM 2226 C CA . GLU A 1 298 ? 18.344 -8.242 11.414 1 97.19 298 GLU A CA 1
ATOM 2227 C C . GLU A 1 298 ? 17.531 -9.297 12.172 1 97.19 298 GLU A C 1
ATOM 2229 O O . GLU A 1 298 ? 18.078 -10.32 12.578 1 97.19 298 GLU A O 1
ATOM 2234 N N . GLN A 1 299 ? 16.297 -9.055 12.367 1 97.38 299 GLN A N 1
ATOM 2235 C CA . GLN A 1 299 ? 15.422 -9.953 13.109 1 97.38 299 GLN A CA 1
ATOM 2236 C C . GLN A 1 299 ? 15.297 -11.297 12.406 1 97.38 299 GLN A C 1
ATOM 2238 O O . GLN A 1 299 ? 15 -12.312 13.039 1 97.38 299 GLN A O 1
ATOM 2243 N N . ALA A 1 300 ? 15.5 -11.273 11.133 1 97.31 300 ALA A N 1
ATOM 2244 C CA . ALA A 1 300 ? 15.375 -12.5 10.352 1 97.31 300 ALA A CA 1
ATOM 2245 C C . ALA A 1 300 ? 16.734 -13.18 10.18 1 97.31 300 ALA A C 1
ATOM 2247 O O . ALA A 1 300 ? 16.859 -14.156 9.438 1 97.31 300 ALA A O 1
ATOM 2248 N N . GLY A 1 301 ? 17.766 -12.625 10.758 1 96.5 301 GLY A N 1
ATOM 2249 C CA . GLY A 1 301 ? 19.078 -13.266 10.75 1 96.5 301 GLY A CA 1
ATOM 2250 C C . GLY A 1 301 ? 19.969 -12.766 9.633 1 96.5 301 GLY A C 1
ATOM 2251 O O . GLY A 1 301 ? 21.016 -13.359 9.359 1 96.5 301 GLY A O 1
ATOM 2252 N N . PHE A 1 302 ? 19.609 -11.711 9.039 1 96.31 302 PHE A N 1
ATOM 2253 C CA . PHE A 1 302 ? 20.453 -11.125 8.008 1 96.31 302 PHE A CA 1
ATOM 2254 C C . PHE A 1 302 ? 21.25 -9.953 8.555 1 96.31 302 PHE A C 1
ATOM 2256 O O . PHE A 1 302 ? 20.938 -9.438 9.633 1 96.31 302 PHE A O 1
ATOM 2263 N N . SER A 1 303 ? 22.359 -9.586 7.785 1 95.06 303 SER A N 1
ATOM 2264 C CA . SER A 1 303 ? 22.953 -8.281 8.062 1 95.06 303 SER A CA 1
ATOM 2265 C C . SER A 1 303 ? 21.938 -7.16 7.898 1 95.06 303 SER A C 1
ATOM 2267 O O . SER A 1 303 ? 21.141 -7.16 6.953 1 95.06 303 SER A O 1
ATOM 2269 N N . PRO A 1 304 ? 21.938 -6.258 8.75 1 94.94 304 PRO A N 1
ATOM 2270 C CA . PRO A 1 304 ? 20.938 -5.184 8.672 1 94.94 304 PRO A CA 1
ATOM 2271 C C . PRO A 1 304 ? 20.984 -4.438 7.344 1 94.94 304 PRO A C 1
ATOM 2273 O O . PRO A 1 304 ? 19.922 -4.121 6.781 1 94.94 304 PRO A O 1
ATOM 2276 N N . TYR A 1 305 ? 22.141 -4.199 6.895 1 92.88 305 TYR A N 1
ATOM 2277 C CA . TYR A 1 305 ? 22.297 -3.48 5.633 1 92.88 305 TYR A CA 1
ATOM 2278 C C . TYR A 1 305 ? 22.828 -4.406 4.543 1 92.88 305 TYR A C 1
ATOM 2280 O O . TYR A 1 305 ? 23.625 -5.297 4.816 1 92.88 305 TYR A O 1
ATOM 2288 N N . ARG A 1 306 ? 22.297 -4.191 3.297 1 90.25 306 ARG A N 1
ATOM 2289 C CA . ARG A 1 306 ? 22.781 -4.98 2.17 1 90.25 306 ARG A CA 1
ATOM 2290 C C . ARG A 1 306 ? 24.266 -4.699 1.905 1 90.25 306 ARG A C 1
ATOM 2292 O O . ARG A 1 306 ? 24.734 -3.578 2.111 1 90.25 306 ARG A O 1
ATOM 2299 N N . GLU A 1 307 ? 24.891 -5.66 1.364 1 83.19 307 GLU A N 1
ATOM 2300 C CA . GLU A 1 307 ? 26.328 -5.531 1.101 1 83.19 307 GLU A CA 1
ATOM 2301 C C . GLU A 1 307 ? 26.609 -4.348 0.18 1 83.19 307 GLU A C 1
ATOM 2303 O O . GLU A 1 307 ? 25.938 -4.16 -0.83 1 83.19 307 GLU A O 1
ATOM 2308 N N . GLY A 1 308 ? 27.516 -3.486 0.583 1 79.75 308 GLY A N 1
ATOM 2309 C CA . GLY A 1 308 ? 27.969 -2.383 -0.244 1 79.75 308 GLY A CA 1
ATOM 2310 C C . GLY A 1 308 ? 27.062 -1.171 -0.188 1 79.75 308 GLY A C 1
ATOM 2311 O O . GLY A 1 308 ? 27.25 -0.217 -0.948 1 79.75 308 GLY A O 1
ATOM 2312 N N . THR A 1 309 ? 26.125 -1.296 0.717 1 82.06 309 THR A N 1
ATOM 2313 C CA . THR A 1 309 ? 25.203 -0.177 0.749 1 82.06 309 THR A CA 1
ATOM 2314 C C . THR A 1 309 ? 25.344 0.616 2.043 1 82.06 309 THR A C 1
ATOM 2316 O O . THR A 1 309 ? 26.125 0.243 2.92 1 82.06 309 THR A O 1
ATOM 2319 N N . ASN A 1 310 ? 24.734 1.769 2.072 1 74.94 310 ASN A N 1
ATOM 2320 C CA . ASN A 1 310 ? 24.641 2.645 3.236 1 74.94 310 ASN A CA 1
ATOM 2321 C C . ASN A 1 310 ? 26.016 3.012 3.781 1 74.94 310 ASN A C 1
ATOM 2323 O O . ASN A 1 310 ? 26.266 2.881 4.98 1 74.94 310 ASN A O 1
ATOM 2327 N N . ASN A 1 311 ? 26.781 3.391 2.912 1 68.81 311 ASN A N 1
ATOM 2328 C CA . ASN A 1 311 ? 28.109 3.893 3.211 1 68.81 311 ASN A CA 1
ATOM 2329 C C . ASN A 1 311 ? 28.969 2.84 3.924 1 68.81 311 ASN A C 1
ATOM 2331 O O . ASN A 1 311 ? 29.656 3.148 4.898 1 68.81 311 ASN A O 1
ATOM 2335 N N . GLY A 1 312 ? 28.781 1.546 3.539 1 66.69 312 GLY A N 1
ATOM 2336 C CA . GLY A 1 312 ? 29.641 0.483 4.016 1 66.69 312 GLY A CA 1
ATOM 2337 C C . GLY A 1 312 ? 29.109 -0.225 5.242 1 66.69 312 GLY A C 1
ATOM 2338 O O . GLY A 1 312 ? 29.766 -1.118 5.789 1 66.69 312 GLY A O 1
ATOM 2339 N N . GLN A 1 313 ? 27.953 0.191 5.652 1 69.69 313 GLN A N 1
ATOM 2340 C CA . GLN A 1 313 ? 27.391 -0.451 6.836 1 69.69 313 GLN A CA 1
ATOM 2341 C C . GLN A 1 313 ? 26.938 -1.876 6.523 1 69.69 313 GLN A C 1
ATOM 2343 O O . GLN A 1 313 ? 26.75 -2.688 7.434 1 69.69 313 GLN A O 1
ATOM 2348 N N . GLY A 1 314 ? 26.797 -2.068 5.281 1 67.56 314 GLY A N 1
ATOM 2349 C CA . GLY A 1 314 ? 26.438 -3.416 4.883 1 67.56 314 GLY A CA 1
ATOM 2350 C C . GLY A 1 314 ? 27.625 -4.348 4.754 1 67.56 314 GLY A C 1
ATOM 2351 O O . GLY A 1 314 ? 28.516 -4.109 3.945 1 67.56 314 GLY A O 1
ATOM 2352 N N . GLU A 1 315 ? 27.812 -5.301 5.68 1 55.72 315 GLU A N 1
ATOM 2353 C CA . GLU A 1 315 ? 28.938 -6.223 5.641 1 55.72 315 GLU A CA 1
ATOM 2354 C C . GLU A 1 315 ? 28.625 -7.453 4.797 1 55.72 315 GLU A C 1
ATOM 2356 O O . GLU A 1 315 ? 27.469 -7.879 4.727 1 55.72 315 GLU A O 1
ATOM 2361 N N . LYS A 1 316 ? 29.672 -7.805 3.945 1 52.59 316 LYS A N 1
ATOM 2362 C CA . LYS A 1 316 ? 29.609 -9.047 3.188 1 52.59 316 LYS A CA 1
ATOM 2363 C C . LYS A 1 316 ? 29.297 -10.234 4.098 1 52.59 316 LYS A C 1
ATOM 2365 O O . LYS A 1 316 ? 29.891 -10.375 5.168 1 52.59 316 LYS A O 1
ATOM 2370 N N . GLN A 1 317 ? 28.094 -10.922 3.959 1 41.19 317 GLN A N 1
ATOM 2371 C CA . GLN A 1 317 ? 27.797 -12.148 4.695 1 41.19 317 GLN A CA 1
ATOM 2372 C C . GLN A 1 317 ? 28.734 -13.281 4.277 1 41.19 317 GLN A C 1
ATOM 2374 O O . GLN A 1 317 ? 28.844 -13.586 3.09 1 41.19 317 GLN A O 1
ATOM 2379 N N . ILE A 1 318 ? 29.766 -13.641 4.844 1 33.5 318 ILE A N 1
ATOM 2380 C CA . ILE A 1 318 ? 30.625 -14.797 4.629 1 33.5 318 ILE A CA 1
ATOM 2381 C C . ILE A 1 318 ? 29.828 -16.078 4.895 1 33.5 318 ILE A C 1
ATOM 2383 O O . ILE A 1 318 ? 29.125 -16.172 5.895 1 33.5 318 ILE A O 1
ATOM 2387 N N . MET B 1 1 ? 4.906 -24.5 -36.125 1 64.5 1 MET B N 1
ATOM 2388 C CA . MET B 1 1 ? 3.691 -25.297 -36 1 64.5 1 MET B CA 1
ATOM 2389 C C . MET B 1 1 ? 2.695 -24.641 -35.062 1 64.5 1 MET B C 1
ATOM 2391 O O . MET B 1 1 ? 3.09 -23.906 -34.125 1 64.5 1 MET B O 1
ATOM 2395 N N . SER B 1 2 ? 1.438 -24.797 -35.344 1 89.81 2 SER B N 1
ATOM 2396 C CA . SER B 1 2 ? 0.358 -24.203 -34.531 1 89.81 2 SER B CA 1
ATOM 2397 C C . SER B 1 2 ? 0.154 -24.969 -33.25 1 89.81 2 SER B C 1
ATOM 2399 O O . SER B 1 2 ? -0.203 -26.156 -33.25 1 89.81 2 SER B O 1
ATOM 2401 N N . PRO B 1 3 ? 0.442 -24.359 -32.125 1 96 3 PRO B N 1
ATOM 2402 C CA . PRO B 1 3 ? 0.315 -25.109 -30.859 1 96 3 PRO B CA 1
ATOM 24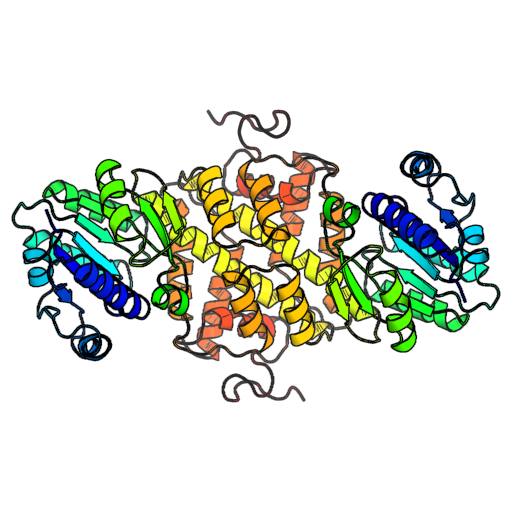03 C C . PRO B 1 3 ? -1.132 -25.484 -30.547 1 96 3 PRO B C 1
ATOM 2405 O O . PRO B 1 3 ? -2.047 -24.703 -30.828 1 96 3 PRO B O 1
ATOM 2408 N N . ARG B 1 4 ? -1.317 -26.672 -29.953 1 98 4 ARG B N 1
ATOM 2409 C CA . ARG B 1 4 ? -2.586 -27.094 -29.375 1 98 4 ARG B CA 1
ATOM 2410 C C . ARG B 1 4 ? -2.641 -26.781 -27.891 1 98 4 ARG B C 1
ATOM 2412 O O . ARG B 1 4 ? -1.802 -27.25 -27.109 1 98 4 ARG B O 1
ATOM 2419 N N . PHE B 1 5 ? -3.736 -26.016 -27.516 1 98.69 5 PHE B N 1
ATOM 2420 C CA . PHE B 1 5 ? -3.818 -25.578 -26.125 1 98.69 5 PHE B CA 1
ATOM 2421 C C . PHE B 1 5 ? -4.785 -26.453 -25.328 1 98.69 5 PHE B C 1
ATOM 2423 O O . PHE B 1 5 ? -5.82 -26.859 -25.844 1 98.69 5 PHE B O 1
ATOM 2430 N N . GLY B 1 6 ? -4.457 -26.703 -24.125 1 98.88 6 GLY B N 1
ATOM 2431 C CA . GLY B 1 6 ? -5.355 -27.219 -23.109 1 98.88 6 GLY B CA 1
ATOM 2432 C C . GLY B 1 6 ? -5.488 -26.312 -21.906 1 98.88 6 GLY B C 1
ATOM 2433 O O . GLY B 1 6 ? -4.57 -25.562 -21.594 1 98.88 6 GLY B O 1
ATOM 2434 N N . TYR B 1 7 ? -6.648 -26.391 -21.188 1 98.88 7 TYR B N 1
ATOM 2435 C CA . TYR B 1 7 ? -6.844 -25.609 -19.969 1 98.88 7 TYR B CA 1
ATOM 2436 C C . TYR B 1 7 ? -7.535 -26.453 -18.891 1 98.88 7 TYR B C 1
ATOM 2438 O O . TYR B 1 7 ? -8.555 -27.094 -19.156 1 98.88 7 TYR B O 1
ATOM 2446 N N . ILE B 1 8 ? -6.93 -26.406 -17.75 1 98.81 8 ILE B N 1
ATOM 2447 C CA . ILE B 1 8 ? -7.426 -27.203 -16.625 1 98.81 8 ILE B CA 1
ATOM 2448 C C . ILE B 1 8 ? -7.867 -26.266 -15.492 1 98.81 8 ILE B C 1
ATOM 2450 O O . ILE B 1 8 ? -7.059 -25.516 -14.953 1 98.81 8 ILE B O 1
ATOM 2454 N N . GLY B 1 9 ? -9.156 -26.328 -15.078 1 98.19 9 GLY B N 1
ATOM 2455 C CA . GLY B 1 9 ? -9.664 -25.547 -13.961 1 98.19 9 GLY B CA 1
ATOM 2456 C C . GLY B 1 9 ? -10.555 -24.391 -14.383 1 98.19 9 GLY B C 1
ATOM 2457 O O . GLY B 1 9 ? -10.094 -23.469 -15.062 1 98.19 9 GLY B O 1
ATOM 2458 N N . LEU B 1 10 ? -11.828 -24.453 -13.945 1 97.25 10 LEU B N 1
ATOM 2459 C CA . LEU B 1 10 ? -12.805 -23.438 -14.312 1 97.25 10 LEU B CA 1
ATOM 2460 C C . LEU B 1 10 ? -13.344 -22.734 -13.07 1 97.25 10 LEU B C 1
ATOM 2462 O O . LEU B 1 10 ? -14.562 -22.641 -12.875 1 97.25 10 LEU B O 1
ATOM 2466 N N . GLY B 1 11 ? -12.391 -22.188 -12.297 1 92.25 11 GLY B N 1
ATOM 2467 C CA . GLY B 1 11 ? -12.75 -21.312 -11.188 1 92.25 11 GLY B CA 1
ATOM 2468 C C . GLY B 1 11 ? -12.938 -19.875 -11.617 1 92.25 11 GLY B C 1
ATOM 2469 O O . GLY B 1 11 ? -13.102 -19.578 -12.805 1 92.25 11 GLY B O 1
ATOM 2470 N N . ASN B 1 12 ? -12.914 -18.984 -10.648 1 88.81 12 ASN B N 1
ATOM 2471 C CA . ASN B 1 12 ? -13.156 -17.562 -10.883 1 88.81 12 ASN B CA 1
ATOM 2472 C C . ASN B 1 12 ? -12.148 -16.969 -11.867 1 88.81 12 ASN B C 1
ATOM 2474 O O . ASN B 1 12 ? -12.477 -16.078 -12.648 1 88.81 12 ASN B O 1
ATOM 2478 N N . MET B 1 13 ? -10.945 -17.469 -11.797 1 93 13 MET B N 1
ATOM 2479 C CA . MET B 1 13 ? -9.898 -16.984 -12.695 1 93 13 MET B CA 1
ATOM 2480 C C . MET B 1 13 ? -9.875 -17.812 -13.984 1 93 13 MET B C 1
ATOM 2482 O O . MET B 1 13 ? -9.695 -17.25 -15.07 1 93 13 MET B O 1
ATOM 2486 N N . GLY B 1 14 ? -10.086 -19.109 -13.836 1 96.75 14 GLY B N 1
ATOM 2487 C CA . GLY B 1 14 ? -9.984 -20 -14.977 1 96.75 14 GLY B CA 1
ATOM 2488 C C . GLY B 1 14 ? -10.992 -19.688 -16.062 1 96.75 14 GLY B C 1
ATOM 2489 O O . GLY B 1 14 ? -10.672 -19.766 -17.25 1 96.75 14 GLY B O 1
ATOM 2490 N N . VAL B 1 15 ? -12.172 -19.297 -15.719 1 96.94 15 VAL B N 1
ATOM 2491 C CA . VAL B 1 15 ? -13.266 -19.078 -16.656 1 96.94 15 VAL B CA 1
ATOM 2492 C C . VAL B 1 15 ? -12.914 -17.922 -17.594 1 96.94 15 VAL B C 1
ATOM 2494 O O . VAL B 1 15 ? -12.883 -18.094 -18.812 1 96.94 15 VAL B O 1
ATOM 2497 N N . PRO B 1 16 ? -12.633 -16.734 -17.062 1 97.31 16 PRO B N 1
ATOM 2498 C CA . PRO B 1 16 ? -12.312 -15.672 -18 1 97.31 16 PRO B CA 1
ATOM 2499 C C . PRO B 1 16 ? -11.008 -15.922 -18.75 1 97.31 16 PRO B C 1
ATOM 2501 O O . PRO B 1 16 ? -10.883 -15.539 -19.922 1 97.31 16 PRO B O 1
ATOM 2504 N N . ILE B 1 17 ? -10.055 -16.609 -18.188 1 98.31 17 ILE B N 1
ATOM 2505 C CA . ILE B 1 17 ? -8.766 -16.844 -18.812 1 98.31 17 ILE B CA 1
ATOM 2506 C C . ILE B 1 17 ? -8.938 -17.797 -20 1 98.31 17 ILE B C 1
ATOM 2508 O O . ILE B 1 17 ? -8.438 -17.516 -21.094 1 98.31 17 ILE B O 1
ATOM 2512 N N . VAL B 1 18 ? -9.68 -18.875 -19.812 1 98.69 18 VAL B N 1
ATOM 2513 C CA . VAL B 1 18 ? -9.805 -19.859 -20.875 1 98.69 18 VAL B CA 1
ATOM 2514 C C . VAL B 1 18 ? -10.617 -19.266 -22.016 1 98.69 18 VAL B C 1
ATOM 2516 O O . VAL B 1 18 ? -10.359 -19.562 -23.188 1 98.69 18 VAL B O 1
ATOM 2519 N N . ARG B 1 19 ? -11.617 -18.406 -21.734 1 98.56 19 ARG B N 1
ATOM 2520 C CA . ARG B 1 19 ? -12.375 -17.734 -22.781 1 98.56 19 ARG B CA 1
ATOM 2521 C C . ARG B 1 19 ? -11.461 -16.891 -23.656 1 98.56 19 ARG B C 1
ATOM 2523 O O . ARG B 1 19 ? -11.539 -16.938 -24.891 1 98.56 19 ARG B O 1
ATOM 2530 N N . ASN B 1 20 ? -10.57 -16.156 -23.031 1 98.69 20 ASN B N 1
ATOM 2531 C CA . ASN B 1 20 ? -9.641 -15.312 -23.766 1 98.69 20 ASN B CA 1
ATOM 2532 C C . ASN B 1 20 ? -8.617 -16.141 -24.547 1 98.69 20 ASN B C 1
ATOM 2534 O O . ASN B 1 20 ? -8.242 -15.781 -25.672 1 98.69 20 ASN B O 1
ATOM 2538 N N . LEU B 1 21 ? -8.156 -17.219 -23.906 1 98.62 21 LEU B N 1
ATOM 2539 C CA . LEU B 1 21 ? -7.199 -18.094 -24.578 1 98.62 21 LEU B CA 1
ATOM 2540 C C . LEU B 1 21 ? -7.816 -18.719 -25.812 1 98.62 21 LEU B C 1
ATOM 2542 O O . LEU B 1 21 ? -7.16 -18.828 -26.844 1 98.62 21 LEU B O 1
ATOM 2546 N N . ALA B 1 22 ? -9.055 -19.156 -25.719 1 98.56 22 ALA B N 1
ATOM 2547 C CA . ALA B 1 22 ? -9.758 -19.75 -26.859 1 98.56 22 ALA B CA 1
ATOM 2548 C C . ALA B 1 22 ? -9.945 -18.734 -27.984 1 98.56 22 ALA B C 1
ATOM 2550 O O . ALA B 1 22 ? -9.773 -19.078 -29.156 1 98.56 22 ALA B O 1
ATOM 2551 N N . LYS B 1 23 ? -10.336 -17.547 -27.594 1 98.06 23 LYS B N 1
ATOM 2552 C CA . LYS B 1 23 ? -10.477 -16.469 -28.562 1 98.06 23 LYS B CA 1
ATOM 2553 C C . LYS B 1 23 ? -9.164 -16.203 -29.297 1 98.06 23 LYS B C 1
ATOM 2555 O O . LYS B 1 23 ? -9.148 -16.047 -30.516 1 98.06 23 LYS B O 1
ATOM 2560 N N . TYR B 1 24 ? -8.133 -16.156 -28.562 1 98.12 24 TYR B N 1
ATOM 2561 C CA . TYR B 1 24 ? -6.801 -15.953 -29.125 1 98.12 24 TYR B CA 1
ATOM 2562 C C . TYR B 1 24 ? -6.43 -17.094 -30.078 1 98.12 24 TYR B C 1
ATOM 2564 O O . TYR B 1 24 ? -5.93 -16.859 -31.172 1 98.12 24 TYR B O 1
ATOM 2572 N N . ALA B 1 25 ? -6.656 -18.344 -29.625 1 98.12 25 ALA B N 1
ATOM 2573 C CA . ALA B 1 25 ? -6.352 -19.5 -30.453 1 98.12 25 ALA B CA 1
ATOM 2574 C C . ALA B 1 25 ? -7.121 -19.453 -31.766 1 98.12 25 ALA B C 1
ATOM 2576 O O . ALA B 1 25 ? -6.539 -19.641 -32.844 1 98.12 25 ALA B O 1
ATOM 2577 N N . ALA B 1 26 ? -8.359 -19.109 -31.703 1 97.25 26 ALA B N 1
ATOM 2578 C CA . ALA B 1 26 ? -9.195 -19.016 -32.906 1 97.25 26 ALA B CA 1
ATOM 2579 C C . ALA B 1 26 ? -8.695 -17.922 -33.844 1 97.25 26 ALA B C 1
ATOM 2581 O O . ALA B 1 26 ? -8.562 -18.141 -35.031 1 97.25 26 ALA B O 1
ATOM 2582 N N . ALA B 1 27 ? -8.383 -16.781 -33.281 1 97.25 27 ALA B N 1
ATOM 2583 C CA . ALA B 1 27 ? -7.926 -15.641 -34.094 1 97.25 27 ALA B CA 1
ATOM 2584 C C . ALA B 1 27 ? -6.574 -15.93 -34.719 1 97.25 27 ALA B C 1
ATOM 2586 O O . ALA B 1 27 ? -6.25 -15.359 -35.781 1 97.25 27 ALA B O 1
ATOM 2587 N N . SER B 1 28 ? -5.887 -16.844 -34.156 1 97.56 28 SER B N 1
ATOM 2588 C CA . SER B 1 28 ? -4.547 -17.172 -34.625 1 97.56 28 SER B CA 1
ATOM 2589 C C . SER B 1 28 ? -4.574 -18.359 -35.562 1 97.56 28 SER B C 1
ATOM 2591 O O . SER B 1 28 ? -3.527 -18.797 -36.062 1 97.56 28 SER B O 1
ATOM 2593 N N . GLY B 1 29 ? -5.664 -18.938 -35.719 1 97.19 29 GLY B N 1
ATOM 2594 C CA . GLY B 1 29 ? -5.797 -20.094 -36.594 1 97.19 29 GLY B CA 1
ATOM 2595 C C . GLY B 1 29 ? -5.301 -21.375 -35.969 1 97.19 29 GLY B C 1
ATOM 2596 O O . GLY B 1 29 ? -4.902 -22.312 -36.688 1 97.19 29 GLY B O 1
ATOM 2597 N N . PHE B 1 30 ? -5.266 -21.406 -34.656 1 98.06 30 PHE B N 1
ATOM 2598 C CA . PHE B 1 30 ? -4.844 -22.609 -33.938 1 98.06 30 PHE B CA 1
ATOM 2599 C C . PHE B 1 30 ? -6.023 -23.547 -33.719 1 98.06 30 PHE B C 1
ATOM 2601 O O . PHE B 1 30 ? -7.18 -23.156 -33.875 1 98.06 30 PHE B O 1
ATOM 2608 N N . PRO B 1 31 ? -5.723 -24.781 -33.406 1 97.75 31 PRO B N 1
ATOM 2609 C CA . PRO B 1 31 ? -6.793 -25.734 -33.125 1 97.75 31 PRO B CA 1
ATOM 2610 C C . PRO B 1 31 ? -7.637 -25.328 -31.906 1 97.75 31 PRO B C 1
ATOM 2612 O O . PRO B 1 31 ? -7.156 -24.594 -31.031 1 97.75 31 PRO B O 1
ATOM 2615 N N . SER B 1 32 ? -8.836 -25.828 -31.875 1 97.75 32 SER B N 1
ATOM 2616 C CA . SER B 1 32 ? -9.719 -25.562 -30.75 1 97.75 32 SER B CA 1
ATOM 2617 C C . SER B 1 32 ? -9.125 -26.078 -29.438 1 97.75 32 SER B C 1
ATOM 2619 O O . SER B 1 32 ? -8.477 -27.125 -29.422 1 97.75 32 SER B O 1
ATOM 2621 N N . ILE B 1 33 ? -9.445 -25.469 -28.422 1 98.56 33 ILE B N 1
ATOM 2622 C CA . ILE B 1 33 ? -8.836 -25.719 -27.125 1 98.56 33 ILE B CA 1
ATOM 2623 C C . ILE B 1 33 ? -9.508 -26.938 -26.469 1 98.56 33 ILE B C 1
ATOM 2625 O O . ILE B 1 33 ? -10.68 -27.219 -26.734 1 98.56 33 ILE B O 1
ATOM 2629 N N . SER B 1 34 ? -8.742 -27.688 -25.703 1 98.81 34 SER B N 1
ATOM 2630 C CA . SER B 1 34 ? -9.273 -28.75 -24.844 1 98.81 34 SER B CA 1
ATOM 2631 C C . SER B 1 34 ? -9.398 -28.281 -23.406 1 98.81 34 SER B C 1
ATOM 2633 O O . SER B 1 34 ? -8.492 -27.656 -22.859 1 98.81 34 SER B O 1
ATOM 2635 N N . ILE B 1 35 ? -10.562 -28.594 -22.766 1 98.88 35 ILE B N 1
ATOM 2636 C CA . ILE B 1 35 ? -10.844 -28.047 -21.453 1 98.88 35 ILE B CA 1
ATOM 2637 C C . ILE B 1 35 ? -11.25 -29.172 -20.5 1 98.88 35 ILE B C 1
ATOM 2639 O O . ILE B 1 35 ? -11.977 -30.094 -20.891 1 98.88 35 ILE B O 1
ATOM 2643 N N . TRP B 1 36 ? -10.773 -29.062 -19.219 1 98.81 36 TRP B N 1
ATOM 2644 C CA . TRP B 1 36 ? -11.234 -29.984 -18.188 1 98.81 36 TRP B CA 1
ATOM 2645 C C . TRP B 1 36 ? -11.422 -29.25 -16.859 1 98.81 36 TRP B C 1
ATOM 2647 O O . TRP B 1 36 ? -10.648 -28.359 -16.516 1 98.81 36 TRP B O 1
ATOM 2657 N N . ASN B 1 37 ? -12.391 -29.688 -16.156 1 98.5 37 ASN B N 1
ATOM 2658 C CA . ASN B 1 37 ? -12.625 -29.328 -14.758 1 98.5 37 ASN B CA 1
ATOM 2659 C C . ASN B 1 37 ? -13.133 -30.531 -13.953 1 98.5 37 ASN B C 1
ATOM 2661 O O . ASN B 1 37 ? -13.828 -31.391 -14.492 1 98.5 37 ASN B O 1
ATOM 2665 N N . ARG B 1 38 ? -12.742 -30.531 -12.711 1 96.25 38 ARG B N 1
ATOM 2666 C CA . ARG B 1 38 ? -13.164 -31.625 -11.852 1 96.25 38 ARG B CA 1
ATOM 2667 C C . ARG B 1 38 ? -14.68 -31.781 -11.859 1 96.25 38 ARG B C 1
ATOM 2669 O O . ARG B 1 38 ? -15.195 -32.906 -12.016 1 96.25 38 ARG B O 1
ATOM 2676 N N . SER B 1 39 ? -15.383 -30.625 -11.648 1 95.69 39 SER B N 1
ATOM 2677 C CA . SER B 1 39 ? -16.844 -30.641 -11.742 1 95.69 39 SER B CA 1
ATOM 2678 C C . SER B 1 39 ? -17.297 -30.281 -13.148 1 95.69 39 SER B C 1
ATOM 2680 O O . SER B 1 39 ? -17.25 -29.109 -13.547 1 95.69 39 SER B O 1
ATOM 2682 N N . SER B 1 40 ? -17.953 -31.156 -13.812 1 95.44 40 SER B N 1
ATOM 2683 C CA . SER B 1 40 ? -18.344 -30.969 -15.211 1 95.44 40 SER B CA 1
ATOM 2684 C C . SER B 1 40 ? -19.438 -29.922 -15.336 1 95.44 40 SER B C 1
ATOM 2686 O O . SER B 1 40 ? -19.625 -29.344 -16.406 1 95.44 40 SER B O 1
ATOM 2688 N N . ALA B 1 41 ? -20.125 -29.672 -14.242 1 96.69 41 ALA B N 1
ATOM 2689 C CA . ALA B 1 41 ? -21.188 -28.672 -14.25 1 96.69 41 ALA B CA 1
ATOM 2690 C C . ALA B 1 41 ? -20.641 -27.281 -14.602 1 96.69 41 ALA B C 1
ATOM 2692 O O . ALA B 1 41 ? -21.359 -26.438 -15.148 1 96.69 41 ALA B O 1
ATOM 2693 N N . LYS B 1 42 ? -19.391 -27.094 -14.445 1 96.88 42 LYS B N 1
ATOM 2694 C CA . LYS B 1 42 ? -18.781 -25.781 -14.656 1 96.88 42 LYS B CA 1
ATOM 2695 C C . LYS B 1 42 ? -18.531 -25.516 -16.141 1 96.88 42 LYS B C 1
ATOM 2697 O O . LYS B 1 42 ? -18.281 -24.391 -16.531 1 96.88 42 LYS B O 1
ATOM 2702 N N . TYR B 1 43 ? -18.641 -26.547 -16.969 1 98 43 TYR B N 1
ATOM 2703 C CA . TYR B 1 43 ? -18.5 -26.359 -18.406 1 98 43 TYR B CA 1
ATOM 2704 C C . TYR B 1 43 ? -19.547 -25.375 -18.922 1 98 43 TYR B C 1
ATOM 2706 O O . TYR B 1 43 ? -19.297 -24.656 -19.906 1 98 43 TYR B O 1
ATOM 2714 N N . ALA B 1 44 ? -20.672 -25.312 -18.188 1 97.69 44 ALA B N 1
ATOM 2715 C CA . ALA B 1 44 ? -21.75 -24.422 -18.594 1 97.69 44 ALA B CA 1
ATOM 2716 C C . ALA B 1 44 ? -21.297 -22.969 -18.562 1 97.69 44 ALA B C 1
ATOM 2718 O O . ALA B 1 44 ? -21.828 -22.125 -19.297 1 97.69 44 ALA B O 1
ATOM 2719 N N . LEU B 1 45 ? -20.297 -22.672 -17.797 1 97.19 45 LEU B N 1
ATOM 2720 C CA . LEU B 1 45 ? -19.828 -21.312 -17.625 1 97.19 45 LEU B CA 1
ATOM 2721 C C . LEU B 1 45 ? -19.078 -20.828 -18.875 1 97.19 45 LEU B C 1
ATOM 2723 O O . LEU B 1 45 ? -18.891 -19.625 -19.047 1 97.19 45 LEU B O 1
ATOM 2727 N N . VAL B 1 46 ? -18.625 -21.828 -19.75 1 98.25 46 VAL B N 1
ATOM 2728 C CA . VAL B 1 46 ? -17.75 -21.375 -20.828 1 98.25 46 VAL B CA 1
ATOM 2729 C C . VAL B 1 46 ? -18.25 -21.953 -22.156 1 98.25 46 VAL B C 1
ATOM 2731 O O . VAL B 1 46 ? -17.828 -21.5 -23.219 1 98.25 46 VAL B O 1
ATOM 2734 N N . LYS B 1 47 ? -19.188 -22.828 -22.203 1 97.69 47 LYS B N 1
ATOM 2735 C CA . LYS B 1 47 ? -19.625 -23.562 -23.391 1 97.69 47 LYS B CA 1
ATOM 2736 C C . LYS B 1 47 ? -20.188 -22.609 -24.438 1 97.69 47 LYS B C 1
ATOM 2738 O O . LYS B 1 47 ? -19.969 -22.797 -25.641 1 97.69 47 LYS B O 1
ATOM 2743 N 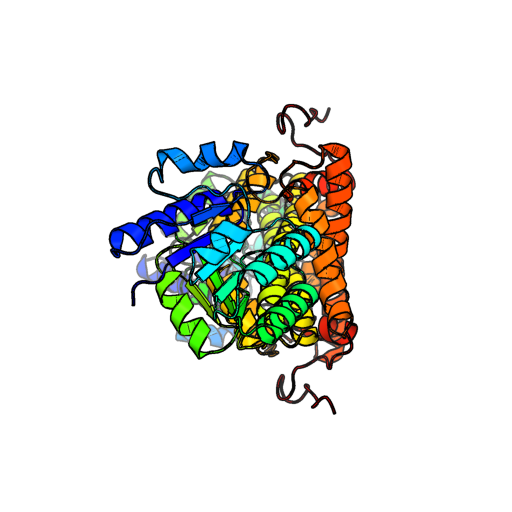N . ASP B 1 48 ? -20.938 -21.594 -24.031 1 97.38 48 ASP B N 1
ATOM 2744 C CA . ASP B 1 48 ? -21.531 -20.656 -24.969 1 97.38 48 ASP B CA 1
ATOM 2745 C C . ASP B 1 48 ? -20.469 -19.812 -25.656 1 97.38 48 ASP B C 1
ATOM 2747 O O . ASP B 1 48 ? -20.562 -19.516 -26.844 1 97.38 48 ASP B O 1
ATOM 2751 N N . ALA B 1 49 ? -19.5 -19.516 -24.906 1 97 49 ALA B N 1
ATOM 2752 C CA . ALA B 1 49 ? -18.438 -18.641 -25.422 1 97 49 ALA B CA 1
ATOM 2753 C C . ALA B 1 49 ? -17.453 -19.438 -26.281 1 97 49 ALA B C 1
ATOM 2755 O O . ALA B 1 49 ? -16.797 -18.875 -27.156 1 97 49 ALA B O 1
ATOM 2756 N N . ILE B 1 50 ? -17.328 -20.734 -25.953 1 97.94 50 ILE B N 1
ATOM 2757 C CA . ILE B 1 50 ? -16.359 -21.562 -26.641 1 97.94 50 ILE B CA 1
ATOM 2758 C C . ILE B 1 50 ? -17.047 -22.844 -27.125 1 97.94 50 ILE B C 1
ATOM 2760 O O . ILE B 1 50 ? -16.656 -23.953 -26.734 1 97.94 50 ILE B O 1
ATOM 2764 N N . PRO B 1 51 ? -17.859 -22.734 -28.031 1 96.25 51 PRO B N 1
ATOM 2765 C CA . PRO B 1 51 ? -18.656 -23.906 -28.422 1 96.25 51 PRO B CA 1
ATOM 2766 C C . PRO B 1 51 ? -17.812 -24.969 -29.125 1 96.25 51 PRO B C 1
ATOM 2768 O O . PRO B 1 51 ? -18.156 -26.156 -29.109 1 96.25 51 PRO B O 1
ATOM 2771 N N . ASP B 1 52 ? -16.703 -24.641 -29.656 1 96.94 52 ASP B N 1
ATOM 2772 C CA . ASP B 1 52 ? -15.922 -25.562 -30.469 1 96.94 52 ASP B CA 1
ATOM 2773 C C . ASP B 1 52 ? -14.852 -26.266 -29.625 1 96.94 52 ASP B C 1
ATOM 2775 O O . ASP B 1 52 ? -14.086 -27.078 -30.141 1 96.94 52 ASP B O 1
ATOM 2779 N N . ALA B 1 53 ? -14.797 -26 -28.375 1 98.44 53 ALA B N 1
ATOM 2780 C CA . ALA B 1 53 ? -13.789 -26.609 -27.5 1 98.44 53 ALA B CA 1
ATOM 2781 C C . ALA B 1 53 ? -14.07 -28.094 -27.297 1 98.44 53 ALA B C 1
ATOM 2783 O O . ALA B 1 53 ? -15.211 -28.547 -27.438 1 98.44 53 ALA B O 1
ATOM 2784 N N . PHE B 1 54 ? -13.07 -28.797 -27.062 1 98.56 54 PHE B N 1
ATOM 2785 C CA . PHE B 1 54 ? -13.211 -30.172 -26.578 1 98.56 54 PHE B CA 1
ATOM 2786 C C . PHE B 1 54 ? -13.352 -30.203 -25.062 1 98.56 54 PHE B C 1
ATOM 2788 O O . PHE B 1 54 ? -12.422 -29.844 -24.344 1 98.56 54 PHE B O 1
ATOM 2795 N N . TYR B 1 55 ? -14.484 -30.547 -24.562 1 98.62 55 TYR B N 1
ATOM 2796 C CA . TYR B 1 55 ? -14.742 -30.672 -23.141 1 98.62 55 TYR B CA 1
ATOM 2797 C C . TYR B 1 55 ? -14.5 -32.094 -22.656 1 98.62 55 TYR B C 1
ATOM 2799 O O . TYR B 1 55 ? -15.297 -33 -22.953 1 98.62 55 TYR B O 1
ATOM 2807 N N . ALA B 1 56 ? -13.492 -32.312 -21.906 1 98.62 56 ALA B N 1
ATOM 2808 C CA . ALA B 1 56 ? -12.977 -33.656 -21.625 1 98.62 56 ALA B CA 1
ATOM 2809 C C . ALA B 1 56 ? -13.695 -34.25 -20.422 1 98.62 56 ALA B C 1
ATOM 2811 O O . ALA B 1 56 ? -14.039 -33.562 -19.469 1 98.62 56 ALA B O 1
ATOM 2812 N N . ASP B 1 57 ? -13.844 -35.531 -20.391 1 97.75 57 ASP B N 1
ATOM 2813 C CA . ASP B 1 57 ? -14.367 -36.25 -19.25 1 97.75 57 ASP B CA 1
ATOM 2814 C C . ASP B 1 57 ? -13.273 -36.531 -18.219 1 97.75 57 ASP B C 1
ATOM 2816 O O . ASP B 1 57 ? -13.547 -36.562 -17.016 1 97.75 57 ASP B O 1
ATOM 2820 N N . ASP B 1 58 ? -12.078 -36.719 -18.797 1 97.88 58 ASP B N 1
ATOM 2821 C CA . ASP B 1 58 ? -10.914 -36.969 -17.953 1 97.88 58 ASP B CA 1
ATOM 2822 C C . ASP B 1 58 ? -9.781 -36 -18.297 1 97.88 58 ASP B C 1
ATOM 2824 O O . ASP B 1 58 ? -9.586 -35.656 -19.469 1 97.88 58 ASP B O 1
ATOM 2828 N N . VAL B 1 59 ? -9.008 -35.688 -17.281 1 98.69 59 VAL B N 1
ATOM 2829 C CA . VAL B 1 59 ? -7.957 -34.688 -17.453 1 98.69 59 VAL B CA 1
ATOM 2830 C C . VAL B 1 59 ? -6.891 -35.219 -18.406 1 98.69 59 VAL B C 1
ATOM 2832 O O . VAL B 1 59 ? -6.273 -34.438 -19.141 1 98.69 59 VAL B O 1
ATOM 2835 N N . GLU B 1 60 ? -6.707 -36.5 -18.516 1 98.44 60 GLU B N 1
ATOM 2836 C CA . GLU B 1 60 ? -5.719 -37.156 -19.375 1 98.44 60 GLU B CA 1
ATOM 2837 C C . GLU B 1 60 ? -5.984 -36.844 -20.844 1 98.44 60 GLU B C 1
ATOM 2839 O O . GLU B 1 60 ? -5.043 -36.688 -21.625 1 98.44 60 GLU B O 1
ATOM 2844 N N . GLU B 1 61 ? -7.238 -36.75 -21.203 1 98.31 61 GLU B N 1
ATOM 2845 C CA . GLU B 1 61 ? -7.613 -36.469 -22.578 1 98.31 61 GLU B CA 1
ATOM 2846 C C . GLU B 1 61 ? -7.109 -35.094 -23.016 1 98.31 61 GLU B C 1
ATOM 2848 O O . GLU B 1 61 ? -6.73 -34.906 -24.172 1 98.31 61 GLU B O 1
ATOM 2853 N N . VAL B 1 62 ? -7.105 -34.156 -22.109 1 98.75 62 VAL B N 1
ATOM 2854 C CA . VAL B 1 62 ? -6.613 -32.812 -22.422 1 98.75 62 VAL B CA 1
ATOM 2855 C C . VAL B 1 62 ? -5.133 -32.875 -22.781 1 98.75 62 VAL B C 1
ATOM 2857 O O . VAL B 1 62 ? -4.695 -32.25 -23.766 1 98.75 62 VAL B O 1
ATOM 2860 N N . VAL B 1 63 ? -4.383 -33.625 -22.031 1 98.62 63 VAL B N 1
ATOM 2861 C CA . VAL B 1 63 ? -2.941 -33.719 -22.234 1 98.62 63 VAL B CA 1
ATOM 2862 C C . VAL B 1 63 ? -2.664 -34.375 -23.594 1 98.62 63 VAL B C 1
ATOM 2864 O O . VAL B 1 63 ? -1.808 -33.938 -24.344 1 98.62 63 VAL B O 1
ATOM 2867 N N . MET B 1 64 ? -3.438 -35.406 -23.906 1 97.69 64 MET B N 1
ATOM 2868 C CA . MET B 1 64 ? -3.242 -36.125 -25.141 1 97.69 64 MET B CA 1
ATOM 2869 C C . MET B 1 64 ? -3.506 -35.25 -26.359 1 97.69 64 MET B C 1
ATOM 2871 O O . MET B 1 64 ? -2.938 -35.469 -27.438 1 97.69 64 MET B O 1
ATOM 2875 N N . LYS B 1 65 ? -4.238 -34.188 -26.156 1 97.62 65 LYS B N 1
ATOM 2876 C CA . LYS B 1 65 ? -4.668 -33.375 -27.281 1 97.62 65 LYS B CA 1
ATOM 2877 C C . LYS B 1 65 ? -3.971 -32 -27.25 1 97.62 65 LYS B C 1
ATOM 2879 O O . LYS B 1 65 ? -4.375 -31.078 -27.953 1 97.62 65 LYS B O 1
ATOM 2884 N N . SER B 1 66 ? -2.973 -31.844 -26.438 1 98.31 66 SER B N 1
ATOM 2885 C CA . SER B 1 66 ? -2.418 -30.5 -26.266 1 98.31 66 SER B CA 1
ATOM 2886 C C . SER B 1 66 ? -0.894 -30.516 -26.312 1 98.31 66 SER B C 1
ATOM 2888 O O . SER B 1 66 ? -0.272 -31.531 -25.953 1 98.31 66 SER B O 1
ATOM 2890 N N . ASP B 1 67 ? -0.293 -29.453 -26.797 1 98.19 67 ASP B N 1
ATOM 2891 C CA . ASP B 1 67 ? 1.143 -29.203 -26.719 1 98.19 67 ASP B CA 1
ATOM 2892 C C . ASP B 1 67 ? 1.478 -28.344 -25.5 1 98.19 67 ASP B C 1
ATOM 2894 O O . ASP B 1 67 ? 2.561 -28.453 -24.922 1 98.19 67 ASP B O 1
ATOM 2898 N N . ILE B 1 68 ? 0.593 -27.406 -25.156 1 98.69 68 ILE B N 1
ATOM 2899 C CA . ILE B 1 68 ? 0.7 -26.5 -24.016 1 98.69 68 ILE B CA 1
ATOM 2900 C C . ILE B 1 68 ? -0.563 -26.594 -23.156 1 98.69 68 ILE B C 1
ATOM 2902 O O . ILE B 1 68 ? -1.672 -26.391 -23.656 1 98.69 68 ILE B O 1
ATOM 2906 N N . VAL B 1 69 ? -0.4 -26.984 -21.906 1 98.88 69 VAL B N 1
ATOM 2907 C CA . VAL B 1 69 ? -1.53 -27.125 -21 1 98.88 69 VAL B CA 1
ATOM 2908 C C . VAL B 1 69 ? -1.416 -26.109 -19.875 1 98.88 69 VAL B C 1
ATOM 2910 O O . VAL B 1 69 ? -0.464 -26.141 -19.094 1 98.88 69 VAL B O 1
ATOM 2913 N N . LEU B 1 70 ? -2.361 -25.156 -19.797 1 98.88 70 LEU B N 1
ATOM 2914 C CA . LEU B 1 70 ? -2.449 -24.219 -18.688 1 98.88 70 LEU B CA 1
ATOM 2915 C C . LEU B 1 70 ? -3.373 -24.75 -17.594 1 98.88 70 LEU B C 1
ATOM 2917 O O . LEU B 1 70 ? -4.332 -25.469 -17.891 1 98.88 70 LEU B O 1
ATOM 2921 N N . SER B 1 71 ? -3.061 -24.438 -16.375 1 98.75 71 SER B N 1
ATOM 2922 C CA . SER B 1 71 ? -3.898 -24.906 -15.281 1 98.75 71 SER B CA 1
ATOM 2923 C C . SER B 1 71 ? -4.039 -23.844 -14.195 1 98.75 71 SER B C 1
ATOM 2925 O O . SER B 1 71 ? -3.131 -23.031 -13.984 1 98.75 71 SER B O 1
ATOM 2927 N N . SER B 1 72 ? -5.129 -23.75 -13.586 1 97.44 72 SER B N 1
ATOM 2928 C CA . SER B 1 72 ? -5.449 -22.953 -12.391 1 97.44 72 SER B CA 1
ATOM 2929 C C . SER B 1 72 ? -6.234 -23.781 -11.383 1 97.44 72 SER B C 1
ATOM 2931 O O . SER B 1 72 ? -7.441 -23.984 -11.539 1 97.44 72 SER B O 1
ATOM 2933 N N . LEU B 1 73 ? -5.535 -24.219 -10.367 1 96.31 73 LEU B N 1
ATOM 2934 C CA . LEU B 1 73 ? -6.102 -25.156 -9.398 1 96.31 73 LEU B CA 1
ATOM 2935 C C . LEU B 1 73 ? -6.121 -24.547 -8 1 96.31 73 LEU B C 1
ATOM 2937 O O . LEU B 1 73 ? -5.355 -23.625 -7.711 1 96.31 73 LEU B O 1
ATOM 2941 N N . ILE B 1 74 ? -6.926 -25 -7.078 1 90.62 74 ILE B N 1
ATOM 2942 C CA . ILE B 1 74 ? -7.34 -24.297 -5.871 1 90.62 74 ILE B CA 1
ATOM 2943 C C . ILE B 1 74 ? -6.234 -24.375 -4.824 1 90.62 74 ILE B C 1
ATOM 2945 O O . ILE B 1 74 ? -6.078 -23.453 -4.008 1 90.62 74 ILE B O 1
ATOM 2949 N N . ASP B 1 75 ? -5.52 -25.531 -4.781 1 93.75 75 ASP B N 1
ATOM 2950 C CA . ASP B 1 75 ? -4.508 -25.672 -3.738 1 93.75 75 ASP B CA 1
ATOM 2951 C C . ASP B 1 75 ? -3.484 -26.734 -4.113 1 93.75 75 ASP B C 1
ATOM 2953 O O . ASP B 1 75 ? -3.549 -27.312 -5.199 1 93.75 75 ASP B O 1
ATOM 2957 N N . ASP B 1 76 ? -2.535 -26.953 -3.26 1 97.19 76 ASP B N 1
ATOM 2958 C CA . ASP B 1 76 ? -1.411 -27.844 -3.51 1 97.19 76 ASP B CA 1
ATOM 2959 C C . ASP B 1 76 ? -1.89 -29.281 -3.707 1 97.19 76 ASP B C 1
ATOM 2961 O O . ASP B 1 76 ? -1.449 -29.969 -4.633 1 97.19 76 ASP B O 1
ATOM 2965 N N . LYS B 1 77 ? -2.781 -29.719 -2.877 1 96.94 77 LYS B N 1
ATOM 2966 C CA . LYS B 1 77 ? -3.268 -31.094 -2.975 1 96.94 77 LYS B CA 1
ATOM 2967 C C . LYS B 1 77 ? -3.975 -31.328 -4.309 1 96.94 77 LYS B C 1
ATOM 2969 O O . LYS B 1 77 ? -3.703 -32.312 -4.988 1 96.94 77 LYS B O 1
ATOM 2974 N N . ALA B 1 78 ? -4.812 -30.453 -4.66 1 96.69 78 ALA B N 1
ATOM 2975 C CA . ALA B 1 78 ? -5.516 -30.562 -5.938 1 96.69 78 ALA B CA 1
ATOM 2976 C C . ALA B 1 78 ? -4.531 -30.562 -7.105 1 96.69 78 ALA B C 1
ATOM 2978 O O . ALA B 1 78 ? -4.691 -31.344 -8.055 1 96.69 78 ALA B O 1
ATOM 2979 N N . ALA B 1 79 ? -3.547 -29.75 -7.031 1 98.25 79 ALA B N 1
ATOM 2980 C CA . ALA B 1 79 ? -2.543 -29.672 -8.086 1 98.25 79 ALA B CA 1
ATOM 2981 C C . ALA B 1 79 ? -1.768 -30.969 -8.211 1 98.25 79 ALA B C 1
ATOM 2983 O O . ALA B 1 79 ? -1.613 -31.516 -9.305 1 98.25 79 ALA B O 1
ATOM 2984 N N . GLU B 1 80 ? -1.328 -31.453 -7.098 1 98.5 80 GLU B N 1
ATOM 2985 C CA . GLU B 1 80 ? -0.563 -32.688 -7.121 1 98.5 80 GLU B CA 1
ATOM 2986 C C . GLU B 1 80 ? -1.396 -33.844 -7.684 1 98.5 80 GLU B C 1
ATOM 2988 O O . GLU B 1 80 ? -0.906 -34.625 -8.492 1 98.5 80 GLU B O 1
ATOM 2993 N N . ASP B 1 81 ? -2.637 -33.906 -7.258 1 98.31 81 ASP B N 1
ATOM 2994 C CA . ASP B 1 81 ? -3.533 -34.938 -7.73 1 98.31 81 ASP B CA 1
ATOM 2995 C C . ASP B 1 81 ? -3.738 -34.875 -9.242 1 98.31 81 ASP B C 1
ATOM 2997 O O . ASP B 1 81 ? -3.662 -35.875 -9.945 1 98.31 81 ASP B O 1
ATOM 3001 N N . VAL B 1 82 ? -3.971 -33.719 -9.734 1 98.69 82 VAL B N 1
ATOM 3002 C CA . VAL B 1 82 ? -4.277 -33.531 -11.141 1 98.69 82 VAL B CA 1
ATOM 3003 C C . VAL B 1 82 ? -3.018 -33.719 -11.984 1 98.69 82 VAL B C 1
ATOM 3005 O O . VAL B 1 82 ? -3.059 -34.344 -13.031 1 98.69 82 VAL B O 1
ATOM 3008 N N . TYR B 1 83 ? -1.919 -33.219 -11.539 1 98.75 83 TYR B N 1
ATOM 3009 C CA . TYR B 1 83 ? -0.673 -33.312 -12.297 1 98.75 83 TYR B CA 1
ATOM 3010 C C . TYR B 1 83 ? -0.199 -34.75 -12.383 1 98.75 83 TYR B C 1
ATOM 3012 O O . TYR B 1 83 ? 0.392 -35.156 -13.391 1 98.75 83 TYR B O 1
ATOM 3020 N N . GLU B 1 84 ? -0.422 -35.5 -11.281 1 98.19 84 GLU B N 1
ATOM 3021 C CA . GLU B 1 84 ? -0.079 -36.906 -11.344 1 98.19 84 GLU B CA 1
ATOM 3022 C C . GLU B 1 84 ? -0.75 -37.594 -12.531 1 98.19 84 GLU B C 1
ATOM 3024 O O . GLU B 1 84 ? -0.108 -38.344 -13.266 1 98.19 84 GLU B O 1
ATOM 3029 N N . LYS B 1 85 ? -2.01 -37.312 -12.719 1 98.38 85 LYS B N 1
ATOM 3030 C CA . LYS B 1 85 ? -2.758 -37.875 -13.844 1 98.38 85 LYS B CA 1
ATOM 3031 C C . LYS B 1 85 ? -2.258 -37.312 -15.164 1 98.38 85 LYS B C 1
ATOM 3033 O O . LYS B 1 85 ? -2.092 -38.031 -16.141 1 98.38 85 LYS B O 1
ATOM 3038 N N . MET B 1 86 ? -1.982 -36.031 -15.242 1 98.75 86 MET B N 1
ATOM 3039 C CA . MET B 1 86 ? -1.532 -35.375 -16.469 1 98.75 86 MET B CA 1
ATOM 3040 C C . MET B 1 86 ? -0.179 -35.938 -16.906 1 98.75 86 MET B C 1
ATOM 3042 O O . MET B 1 86 ? 0.036 -36.188 -18.094 1 98.75 86 MET B O 1
ATOM 3046 N N . PHE B 1 87 ? 0.69 -36.125 -15.953 1 98.44 87 PHE B N 1
ATOM 3047 C CA . PHE B 1 87 ? 2.031 -36.625 -16.266 1 98.44 87 PHE B CA 1
ATOM 3048 C C . PHE B 1 87 ? 1.985 -38.031 -16.859 1 98.44 87 PHE B C 1
ATOM 3050 O O . PHE B 1 87 ? 2.709 -38.312 -17.797 1 98.44 87 PHE B O 1
ATOM 3057 N N . LYS B 1 88 ? 1.094 -38.812 -16.375 1 97 88 LYS B N 1
ATOM 3058 C CA . LYS B 1 88 ? 0.953 -40.156 -16.875 1 97 88 LYS B CA 1
ATOM 3059 C C . LYS B 1 88 ? 0.477 -40.156 -18.328 1 97 88 LYS B C 1
ATOM 3061 O O . LYS B 1 88 ? 0.763 -41.094 -19.078 1 97 88 LYS B O 1
ATOM 3066 N N . ALA B 1 89 ? -0.144 -39.125 -18.719 1 97.81 89 ALA B N 1
ATOM 3067 C CA . ALA B 1 89 ? -0.802 -39.062 -20.016 1 97.81 89 ALA B CA 1
ATOM 3068 C C . ALA B 1 89 ? 0.122 -38.469 -21.078 1 97.81 89 ALA B C 1
ATOM 3070 O O . ALA B 1 89 ? -0.227 -38.406 -22.266 1 97.81 89 ALA B O 1
ATOM 3071 N N . THR B 1 90 ? 1.32 -37.969 -20.766 1 96.44 90 THR B N 1
ATOM 3072 C CA . THR B 1 90 ? 2.215 -37.281 -21.703 1 96.44 90 THR B CA 1
ATOM 3073 C C . THR B 1 90 ? 2.703 -38.25 -22.781 1 96.44 90 THR B C 1
ATOM 3075 O O . THR B 1 90 ? 2.955 -37.844 -23.922 1 96.44 90 THR B O 1
ATOM 3078 N N . GLU B 1 91 ? 2.873 -39.5 -22.484 1 89.12 91 GLU B N 1
ATOM 3079 C CA . GLU B 1 91 ? 3.27 -40.562 -23.406 1 89.12 91 GLU B CA 1
ATOM 3080 C C . GLU B 1 91 ? 4.582 -40.219 -24.109 1 89.12 91 GLU B C 1
ATOM 3082 O O . GLU B 1 91 ? 4.691 -40.344 -25.328 1 89.12 91 GLU B O 1
ATOM 3087 N N . GLY B 1 92 ? 5.527 -39.625 -23.422 1 89.06 92 GLY B N 1
ATOM 3088 C CA . GLY B 1 92 ? 6.855 -39.344 -23.953 1 89.06 92 GLY B CA 1
ATOM 3089 C C . GLY B 1 92 ? 6.934 -38.062 -24.75 1 89.06 92 GLY B C 1
ATOM 3090 O O . GLY B 1 92 ? 8.008 -37.688 -25.203 1 89.06 92 GLY B O 1
ATOM 3091 N N . ARG B 1 93 ? 5.844 -37.375 -24.922 1 94.56 93 ARG B N 1
ATOM 3092 C CA . ARG B 1 93 ? 5.82 -36.094 -25.609 1 94.56 93 ARG B CA 1
ATOM 3093 C C . ARG B 1 93 ? 6.344 -34.969 -24.703 1 94.56 93 ARG B C 1
ATOM 3095 O O . ARG B 1 93 ? 6.242 -35.062 -23.469 1 94.56 93 ARG B O 1
ATOM 3102 N N . ASN B 1 94 ? 6.863 -33.969 -25.359 1 95.31 94 ASN B N 1
ATOM 3103 C CA . ASN B 1 94 ? 7.316 -32.781 -24.625 1 95.31 94 ASN B CA 1
ATOM 3104 C C . ASN B 1 94 ? 6.188 -31.781 -24.406 1 95.31 94 ASN B C 1
ATOM 3106 O O . ASN B 1 94 ? 6.227 -30.688 -24.969 1 95.31 94 ASN B O 1
ATOM 3110 N N . VAL B 1 95 ? 5.305 -32.156 -23.594 1 98.12 95 VAL B N 1
ATOM 3111 C CA . VAL B 1 95 ? 4.199 -31.266 -23.25 1 98.12 95 VAL B CA 1
ATOM 3112 C C . VAL B 1 95 ? 4.691 -30.172 -22.312 1 98.12 95 VAL B C 1
ATOM 3114 O O . VAL B 1 95 ? 5.473 -30.438 -21.391 1 98.12 95 VAL B O 1
ATOM 3117 N N . ILE B 1 96 ? 4.332 -28.906 -22.562 1 98.62 96 ILE B N 1
ATOM 3118 C CA . ILE B 1 96 ? 4.633 -27.781 -21.688 1 98.62 96 ILE B CA 1
ATOM 3119 C C . ILE B 1 96 ? 3.451 -27.531 -20.75 1 98.62 96 ILE B C 1
ATOM 3121 O O . ILE B 1 96 ? 2.35 -27.219 -21.219 1 98.62 96 ILE B O 1
ATOM 3125 N N . PHE B 1 97 ? 3.684 -27.719 -19.484 1 98.81 97 PHE B N 1
ATOM 3126 C CA . PHE B 1 97 ? 2.678 -27.422 -18.469 1 98.81 97 PHE B CA 1
ATOM 3127 C C . PHE B 1 97 ? 2.891 -26.016 -17.891 1 98.81 97 PHE B C 1
ATOM 3129 O O . PHE B 1 97 ? 3.957 -25.734 -17.344 1 98.81 97 PHE B O 1
ATOM 3136 N N . VAL B 1 98 ? 1.908 -25.141 -18.016 1 98.81 98 VAL B N 1
ATOM 3137 C CA . VAL B 1 98 ? 1.943 -23.766 -17.5 1 98.81 98 VAL B CA 1
ATOM 3138 C C . VAL B 1 98 ? 0.989 -23.641 -16.312 1 98.81 98 VAL B C 1
ATOM 3140 O O . VAL B 1 98 ? -0.218 -23.469 -16.5 1 98.81 98 VAL B O 1
ATOM 3143 N N . ASP B 1 99 ? 1.534 -23.625 -15.156 1 98.81 99 ASP B N 1
ATOM 3144 C CA . ASP B 1 99 ? 0.706 -23.625 -13.953 1 98.81 99 ASP B CA 1
ATOM 3145 C C . ASP B 1 99 ? 0.479 -22.203 -13.445 1 98.81 99 ASP B C 1
ATOM 3147 O O . ASP B 1 99 ? 1.428 -21.516 -13.047 1 98.81 99 ASP B O 1
ATOM 3151 N N . GLN B 1 100 ? -0.729 -21.828 -13.367 1 98.25 100 GLN B N 1
ATOM 3152 C CA . GLN B 1 100 ? -1.09 -20.484 -12.938 1 98.25 100 GLN B CA 1
ATOM 3153 C C . GLN B 1 100 ? -1.645 -20.484 -11.516 1 98.25 100 GLN B C 1
ATOM 3155 O O . GLN B 1 100 ? -2.133 -19.469 -11.031 1 98.25 100 GLN B O 1
ATOM 3160 N N . SER B 1 101 ? -1.6 -21.656 -10.852 1 96.31 101 SER B N 1
ATOM 3161 C CA . SER B 1 101 ? -2.129 -21.812 -9.5 1 96.31 101 SER B CA 1
ATOM 3162 C C . SER B 1 101 ? -1.273 -21.062 -8.484 1 96.31 101 SER B C 1
ATOM 3164 O O . SER B 1 101 ? -0.114 -20.75 -8.75 1 96.31 101 SER B O 1
ATOM 3166 N N . SER B 1 102 ? -1.903 -20.719 -7.395 1 94.25 102 SER B N 1
ATOM 3167 C CA . SER B 1 102 ? -1.173 -20.219 -6.238 1 94.25 102 SER B CA 1
ATOM 3168 C C . SER B 1 102 ? -0.704 -21.359 -5.34 1 94.25 102 SER B C 1
ATOM 3170 O O . SER B 1 102 ? -1.344 -21.656 -4.328 1 94.25 102 SER B O 1
ATOM 3172 N N . LEU B 1 103 ? 0.469 -21.922 -5.691 1 96.94 103 LEU B N 1
ATOM 3173 C CA . LEU B 1 103 ? 0.988 -23.094 -4.984 1 96.94 103 LEU B CA 1
ATOM 3174 C C . LEU B 1 103 ? 2.162 -22.719 -4.09 1 96.94 103 LEU B C 1
ATOM 3176 O O . LEU B 1 103 ? 2.762 -21.656 -4.27 1 96.94 103 LEU B O 1
ATOM 3180 N N . LYS B 1 104 ? 2.389 -23.609 -3.152 1 97.94 104 LYS B N 1
ATOM 3181 C CA . LYS B 1 104 ? 3.656 -23.484 -2.439 1 97.94 104 LYS B CA 1
ATOM 3182 C C . LYS B 1 104 ? 4.84 -23.672 -3.389 1 97.94 104 LYS B C 1
ATOM 3184 O O . LYS B 1 104 ? 4.777 -24.469 -4.32 1 97.94 104 LYS B O 1
ATOM 3189 N N . ALA B 1 105 ? 5.887 -22.969 -3.047 1 98.31 105 ALA B N 1
ATOM 3190 C CA . ALA B 1 105 ? 7.098 -23.031 -3.859 1 98.31 105 ALA B CA 1
ATOM 3191 C C . ALA B 1 105 ? 7.641 -24.453 -3.92 1 98.31 105 ALA B C 1
ATOM 3193 O O . ALA B 1 105 ? 8.094 -24.922 -4.973 1 98.31 105 ALA B O 1
ATOM 3194 N N . VAL B 1 106 ? 7.578 -25.188 -2.848 1 98.38 106 VAL B N 1
ATOM 3195 C CA . VAL B 1 106 ? 8.102 -26.547 -2.781 1 98.38 106 VAL B CA 1
ATOM 3196 C C . VAL B 1 106 ? 7.266 -27.469 -3.668 1 98.38 106 VAL B C 1
ATOM 3198 O O . VAL B 1 106 ? 7.789 -28.422 -4.254 1 98.38 106 VAL B O 1
ATOM 3201 N N . THR B 1 107 ? 6.004 -27.203 -3.764 1 98.38 107 THR B N 1
ATOM 3202 C CA . THR B 1 107 ? 5.133 -27.969 -4.641 1 98.38 107 THR B CA 1
ATOM 3203 C C . THR B 1 107 ? 5.484 -27.734 -6.105 1 98.38 107 THR B C 1
ATOM 3205 O O . THR B 1 107 ? 5.578 -28.672 -6.895 1 98.38 107 THR B O 1
ATOM 3208 N N . SER B 1 108 ? 5.648 -26.516 -6.465 1 98.5 108 SER B N 1
ATOM 3209 C CA . SER B 1 108 ? 6.055 -26.188 -7.828 1 98.5 108 SER B CA 1
ATOM 3210 C C . SER B 1 108 ? 7.363 -26.875 -8.188 1 98.5 108 SER B C 1
ATOM 3212 O O . SER B 1 108 ? 7.52 -27.375 -9.305 1 98.5 108 SER B O 1
ATOM 3214 N N . ALA B 1 109 ? 8.289 -26.875 -7.27 1 98.56 109 ALA B N 1
ATOM 3215 C CA . ALA B 1 109 ? 9.57 -27.531 -7.496 1 98.56 109 ALA B CA 1
ATOM 3216 C C . ALA B 1 109 ? 9.383 -29.031 -7.734 1 98.56 109 ALA B C 1
ATOM 3218 O O . ALA B 1 109 ? 10 -29.609 -8.633 1 98.56 109 ALA B O 1
ATOM 3219 N N . LYS B 1 110 ? 8.586 -29.594 -6.906 1 98.69 110 LYS B N 1
ATOM 3220 C CA . LYS B 1 110 ? 8.289 -31.016 -7.039 1 98.69 110 LYS B CA 1
ATOM 3221 C C . LYS B 1 110 ? 7.676 -31.328 -8.406 1 98.69 110 LYS B C 1
ATOM 3223 O O . LYS B 1 110 ? 8.086 -32.281 -9.07 1 98.69 110 LYS B O 1
ATOM 3228 N N . LEU B 1 111 ? 6.762 -30.562 -8.828 1 98.75 111 LEU B N 1
ATOM 3229 C CA . LEU B 1 111 ? 6.09 -30.766 -10.102 1 98.75 111 LEU B CA 1
ATOM 3230 C C . LEU B 1 111 ? 7.059 -30.562 -11.266 1 98.75 111 LEU B C 1
ATOM 3232 O O . LEU B 1 111 ? 7.004 -31.297 -12.25 1 98.75 111 LEU B O 1
ATOM 3236 N N . ALA B 1 112 ? 7.902 -29.609 -11.148 1 98.62 112 ALA B N 1
ATOM 3237 C CA . ALA B 1 112 ? 8.898 -29.359 -12.188 1 98.62 112 ALA B CA 1
ATOM 3238 C C . ALA B 1 112 ? 9.836 -30.562 -12.344 1 98.62 112 ALA B C 1
ATOM 3240 O O . ALA B 1 112 ? 10.164 -30.953 -13.461 1 98.62 112 ALA B O 1
ATOM 3241 N N . GLU B 1 113 ? 10.281 -31.078 -11.234 1 98.25 113 GLU B N 1
ATOM 3242 C CA . GLU B 1 113 ? 11.164 -32.25 -11.258 1 98.25 113 GLU B CA 1
ATOM 3243 C C . GLU B 1 113 ? 10.461 -33.469 -11.883 1 98.25 113 GLU B C 1
ATOM 3245 O O . GLU B 1 113 ? 11.062 -34.188 -12.672 1 98.25 113 GLU B O 1
ATOM 3250 N N . GLN B 1 114 ? 9.258 -33.625 -11.531 1 98.38 114 GLN B N 1
ATOM 3251 C CA . GLN B 1 114 ? 8.484 -34.75 -12.078 1 98.38 114 GLN B CA 1
ATOM 3252 C C . GLN B 1 114 ? 8.297 -34.594 -13.586 1 98.38 114 GLN B C 1
ATOM 3254 O O . GLN B 1 114 ? 8.422 -35.562 -14.336 1 98.38 114 GLN B O 1
ATOM 3259 N N . ALA B 1 115 ? 7.992 -33.406 -14.016 1 98.44 115 ALA B N 1
ATOM 3260 C CA . ALA B 1 115 ? 7.848 -33.156 -15.445 1 98.44 115 ALA B CA 1
ATOM 3261 C C . ALA B 1 115 ? 9.141 -33.469 -16.188 1 98.44 115 ALA B C 1
ATOM 3263 O O . ALA B 1 115 ? 9.117 -34.156 -17.219 1 98.44 115 ALA B O 1
ATOM 3264 N N . LYS B 1 116 ? 10.18 -33 -15.656 1 97.12 116 LYS B N 1
ATOM 3265 C CA . LYS B 1 116 ? 11.492 -33.219 -16.266 1 97.12 116 LYS B CA 1
ATOM 3266 C C . LYS B 1 116 ? 11.797 -34.719 -16.391 1 97.12 116 LYS B C 1
ATOM 3268 O O . LYS B 1 116 ? 12.328 -35.156 -17.422 1 97.12 116 LYS B O 1
ATOM 3273 N N . SER B 1 117 ? 11.477 -35.438 -15.398 1 97.31 117 SER B N 1
ATOM 3274 C CA . SER B 1 117 ? 11.789 -36.875 -15.352 1 97.31 117 SER B CA 1
ATOM 3275 C C . SER B 1 117 ? 11.07 -37.625 -16.469 1 97.31 117 SER B C 1
ATOM 3277 O O . SER B 1 117 ? 11.492 -38.719 -16.844 1 97.31 117 SER B O 1
ATOM 3279 N N . ILE B 1 118 ? 10.031 -37.031 -17.016 1 97.31 118 ILE B N 1
ATOM 3280 C CA . ILE B 1 118 ? 9.273 -37.75 -18.047 1 97.31 118 ILE B CA 1
ATOM 3281 C C . ILE B 1 118 ? 9.43 -37.031 -19.391 1 97.31 118 ILE B C 1
ATOM 3283 O O . ILE B 1 118 ? 8.672 -37.281 -20.312 1 97.31 118 ILE B O 1
ATOM 3287 N N . GLY B 1 119 ? 10.312 -36.062 -19.406 1 96.88 119 GLY B N 1
ATOM 3288 C CA . GLY B 1 119 ? 10.633 -35.375 -20.656 1 96.88 119 GLY B CA 1
ATOM 3289 C C . GLY B 1 119 ? 9.688 -34.219 -20.969 1 96.88 119 GLY B C 1
ATOM 3290 O O . GLY B 1 119 ? 9.68 -33.719 -22.094 1 96.88 119 GLY B O 1
ATOM 3291 N N . ALA B 1 120 ? 8.852 -33.875 -20.062 1 98.12 120 ALA B N 1
ATOM 3292 C CA . ALA B 1 120 ? 7.969 -32.719 -20.203 1 98.12 120 ALA B CA 1
ATOM 3293 C C . ALA B 1 120 ? 8.57 -31.484 -19.516 1 98.12 120 ALA B C 1
ATOM 3295 O O . ALA B 1 120 ? 9.672 -31.547 -18.969 1 98.12 120 ALA B O 1
ATOM 3296 N N . THR B 1 121 ? 7.934 -30.344 -19.719 1 98.44 121 THR B N 1
ATOM 3297 C CA . THR B 1 121 ? 8.414 -29.125 -19.109 1 98.44 121 THR B CA 1
ATOM 3298 C C . THR B 1 121 ? 7.324 -28.484 -18.25 1 98.44 121 THR B C 1
ATOM 3300 O O . THR B 1 121 ? 6.156 -28.453 -18.641 1 98.44 121 THR B O 1
ATOM 3303 N N . TYR B 1 122 ? 7.695 -28.109 -17.047 1 98.44 122 TYR B N 1
ATOM 3304 C CA . TYR B 1 122 ? 6.832 -27.375 -16.125 1 98.44 122 TYR B CA 1
ATOM 3305 C C . TYR B 1 122 ? 7.289 -25.938 -15.984 1 98.44 122 TYR B C 1
ATOM 3307 O O . TYR B 1 122 ? 8.469 -25.672 -15.727 1 98.44 122 TYR B O 1
ATOM 3315 N N . ILE B 1 123 ? 6.363 -25.031 -16.172 1 98.19 123 ILE B N 1
ATOM 3316 C CA . ILE B 1 123 ? 6.551 -23.594 -15.984 1 98.19 123 ILE B CA 1
ATOM 3317 C C . ILE B 1 123 ? 5.613 -23.094 -14.891 1 98.19 123 ILE B C 1
ATOM 3319 O O . ILE B 1 123 ? 4.414 -23.375 -14.906 1 98.19 123 ILE B O 1
ATOM 3323 N N . ALA B 1 124 ? 6.195 -22.406 -13.898 1 98.62 124 ALA B N 1
ATOM 3324 C CA . ALA B 1 124 ? 5.348 -21.672 -12.969 1 98.62 124 ALA B CA 1
ATOM 3325 C C . ALA B 1 124 ? 4.977 -20.297 -13.531 1 98.62 124 ALA B C 1
ATOM 3327 O O . ALA B 1 124 ? 5.855 -19.5 -13.883 1 98.62 124 ALA B O 1
ATOM 3328 N N . SER B 1 125 ? 3.67 -20.047 -13.555 1 98.62 125 SER B N 1
ATOM 3329 C CA . SER B 1 125 ? 3.199 -18.812 -14.188 1 98.62 125 SER B CA 1
ATOM 3330 C C . SER B 1 125 ? 1.991 -18.234 -13.445 1 98.62 125 SER B C 1
ATOM 3332 O O . SER B 1 125 ? 0.945 -18 -14.055 1 98.62 125 SER B O 1
ATOM 3334 N N . PRO B 1 126 ? 2.15 -17.984 -12.211 1 98.12 126 PRO B N 1
ATOM 3335 C CA . PRO B 1 126 ? 1.026 -17.344 -11.531 1 98.12 126 PRO B CA 1
ATOM 3336 C C . PRO B 1 126 ? 0.694 -15.969 -12.109 1 98.12 126 PRO B C 1
ATOM 3338 O O . PRO B 1 126 ? 1.475 -15.422 -12.891 1 98.12 126 PRO B O 1
ATOM 3341 N N . VAL B 1 127 ? -0.502 -15.5 -11.758 1 97.62 127 VAL B N 1
ATOM 3342 C CA . VAL B 1 127 ? -0.981 -14.242 -12.32 1 97.62 127 VAL B CA 1
ATOM 3343 C C . VAL B 1 127 ? -1.472 -13.328 -11.203 1 97.62 127 VAL B C 1
ATOM 3345 O O . VAL B 1 127 ? -1.812 -13.797 -10.117 1 97.62 127 VAL B O 1
ATOM 3348 N N . PHE B 1 128 ? -1.398 -12.062 -11.469 1 97.12 128 PHE B N 1
ATOM 3349 C CA . PHE B 1 128 ? -1.976 -11.055 -10.586 1 97.12 128 PHE B CA 1
ATOM 3350 C C . PHE B 1 128 ? -3.068 -10.266 -11.305 1 97.12 128 PHE B C 1
ATOM 3352 O O . PHE B 1 128 ? -2.928 -9.93 -12.477 1 97.12 128 PHE B O 1
ATOM 3359 N N . GLY B 1 129 ? -4.07 -9.961 -10.578 1 93 129 GLY B N 1
ATOM 3360 C CA . GLY B 1 129 ? -5.262 -9.281 -11.062 1 93 129 GLY B CA 1
ATOM 3361 C C . GLY B 1 129 ? -6.547 -9.969 -10.641 1 93 129 GLY B C 1
ATOM 3362 O O . GLY B 1 129 ? -6.621 -11.203 -10.617 1 93 129 GLY B O 1
ATOM 3363 N N . ARG B 1 130 ? -7.598 -9.195 -10.438 1 88 130 ARG B N 1
ATOM 3364 C CA . ARG B 1 130 ? -8.914 -9.727 -10.094 1 88 130 ARG B CA 1
ATOM 3365 C C . ARG B 1 130 ? -9.641 -10.227 -11.328 1 88 130 ARG B C 1
ATOM 3367 O O . ARG B 1 130 ? -9.172 -10.039 -12.453 1 88 130 ARG B O 1
ATOM 3374 N N . PRO B 1 131 ? -10.727 -10.922 -11.172 1 88.75 131 PRO B N 1
ATOM 3375 C CA . PRO B 1 131 ? -11.438 -11.516 -12.305 1 88.75 131 PRO B CA 1
ATOM 3376 C C . PRO B 1 131 ? -11.773 -10.508 -13.398 1 88.75 131 PRO B C 1
ATOM 3378 O O . PRO B 1 131 ? -11.641 -10.805 -14.586 1 88.75 131 PRO B O 1
ATOM 3381 N N . PRO B 1 132 ? -12.047 -9.234 -13.078 1 89.25 132 PRO B N 1
ATOM 3382 C CA . PRO B 1 132 ? -12.266 -8.281 -14.164 1 89.25 132 PRO B CA 1
ATOM 3383 C C . PRO B 1 132 ? -11.016 -8.055 -15.008 1 89.25 132 PRO B C 1
ATOM 3385 O O . PRO B 1 132 ? -11.109 -7.867 -16.219 1 89.25 132 PRO B O 1
ATOM 3388 N N . ALA B 1 133 ? -9.883 -8.023 -14.391 1 92.56 133 ALA B N 1
ATOM 3389 C CA . ALA B 1 133 ? -8.633 -7.887 -15.133 1 92.56 133 ALA B CA 1
ATOM 3390 C C . ALA B 1 133 ? -8.398 -9.094 -16.031 1 92.56 133 ALA B C 1
ATOM 3392 O O . ALA B 1 133 ? -7.883 -8.961 -17.141 1 92.56 133 ALA B O 1
ATOM 3393 N N . ALA B 1 134 ? -8.742 -10.297 -15.562 1 94.94 134 ALA B N 1
ATOM 3394 C CA . ALA B 1 134 ? -8.641 -11.516 -16.359 1 94.94 134 ALA B CA 1
ATOM 3395 C C . ALA B 1 134 ? -9.555 -11.438 -17.594 1 94.94 134 ALA B C 1
ATOM 3397 O O . ALA B 1 134 ? -9.148 -11.789 -18.703 1 94.94 134 ALA B O 1
ATOM 3398 N N . GLU B 1 135 ? -10.797 -10.953 -17.328 1 96.12 135 GLU B N 1
ATOM 3399 C CA . GLU B 1 135 ? -11.758 -10.805 -18.422 1 96.12 135 GLU B CA 1
ATOM 3400 C C . GLU B 1 135 ? -11.242 -9.859 -19.5 1 96.12 135 GLU B C 1
ATOM 3402 O O . GLU B 1 135 ? -11.461 -10.086 -20.688 1 96.12 135 GLU B O 1
ATOM 3407 N N . ALA B 1 136 ? -10.5 -8.883 -19.078 1 97.19 136 ALA B N 1
ATOM 3408 C CA . ALA B 1 136 ? -10.016 -7.855 -19.984 1 97.19 136 ALA B CA 1
ATOM 3409 C C . ALA B 1 136 ? -8.656 -8.234 -20.578 1 97.19 136 ALA B C 1
ATOM 3411 O O . ALA B 1 136 ? -8.07 -7.473 -21.344 1 97.19 136 ALA B O 1
ATOM 3412 N N . SER B 1 137 ? -8.117 -9.383 -20.266 1 98.19 137 SER B N 1
ATOM 3413 C CA . SER B 1 137 ? -6.793 -9.828 -20.703 1 98.19 137 SER B CA 1
ATOM 3414 C C . SER B 1 137 ? -5.715 -8.828 -20.281 1 98.19 137 SER B C 1
ATOM 3416 O O . SER B 1 137 ? -4.859 -8.469 -21.094 1 98.19 137 SER B O 1
ATOM 3418 N N . LYS B 1 138 ? -5.773 -8.383 -19 1 97.44 138 LYS B N 1
ATOM 3419 C CA . LYS B 1 138 ? -4.859 -7.363 -18.5 1 97.44 138 LYS B CA 1
ATOM 3420 C C . LYS B 1 138 ? -4.121 -7.852 -17.266 1 97.44 138 LYS B C 1
ATOM 3422 O O . LYS B 1 138 ? -3.689 -7.047 -16.438 1 97.44 138 LYS B O 1
ATOM 3427 N N . LEU B 1 139 ? -3.949 -9.141 -17.156 1 97.81 139 LEU B N 1
ATOM 3428 C CA . LEU B 1 139 ? -3.273 -9.711 -16 1 97.81 139 LEU B CA 1
ATOM 3429 C C . LEU B 1 139 ? -1.776 -9.43 -16.047 1 97.81 139 LEU B C 1
ATOM 3431 O O . LEU B 1 139 ? -1.198 -9.312 -17.125 1 97.81 139 LEU B O 1
ATOM 3435 N N . LEU B 1 140 ? -1.193 -9.25 -14.875 1 98.38 140 LEU B N 1
ATOM 3436 C CA . LEU B 1 140 ? 0.257 -9.336 -14.734 1 98.38 140 LEU B CA 1
ATOM 3437 C C . LEU B 1 140 ? 0.708 -10.781 -14.57 1 98.38 140 LEU B C 1
ATOM 3439 O O . LEU B 1 140 ? 0.289 -11.461 -13.633 1 98.38 140 LEU B O 1
ATOM 3443 N N . ILE B 1 141 ? 1.539 -11.211 -15.484 1 98.5 141 ILE B N 1
ATOM 3444 C CA . ILE B 1 141 ? 1.942 -12.609 -15.539 1 98.5 141 ILE B CA 1
ATOM 3445 C C . ILE B 1 141 ? 3.361 -12.766 -15 1 98.5 141 ILE B C 1
ATOM 3447 O O . ILE B 1 141 ? 4.258 -12 -15.375 1 98.5 141 ILE B O 1
ATOM 3451 N N . VAL B 1 142 ? 3.562 -13.664 -14.062 1 98.62 142 VAL B N 1
ATOM 3452 C CA . VAL B 1 142 ? 4.891 -14.023 -13.57 1 98.62 142 VAL B CA 1
ATOM 3453 C C . VAL B 1 142 ? 5.348 -15.32 -14.227 1 98.62 142 VAL B C 1
ATOM 3455 O O . VAL B 1 142 ? 4.566 -16.266 -14.367 1 98.62 142 VAL B O 1
ATOM 3458 N N . LEU B 1 143 ? 6.637 -15.406 -14.648 1 97.75 143 LEU B N 1
ATOM 3459 C CA . LEU B 1 143 ? 7.121 -16.578 -15.367 1 97.75 143 LEU B CA 1
ATOM 3460 C C . LEU B 1 143 ? 8.453 -17.047 -14.789 1 97.75 143 LEU B C 1
ATOM 3462 O O . LEU B 1 143 ? 9.352 -16.25 -14.555 1 97.75 143 LEU B O 1
ATOM 3466 N N . SER B 1 144 ? 8.5 -18.297 -14.547 1 98.38 144 SER B N 1
ATOM 3467 C CA . SER B 1 144 ? 9.766 -18.953 -14.25 1 98.38 144 SER B CA 1
ATOM 3468 C C . SER B 1 144 ? 9.852 -20.328 -14.906 1 98.38 144 SER B C 1
ATOM 3470 O O . SER B 1 144 ? 8.844 -21.031 -15.016 1 98.38 144 SER B O 1
ATOM 3472 N N . GLY B 1 145 ? 11.008 -20.734 -15.359 1 97.88 145 GLY B N 1
ATOM 3473 C CA . GLY B 1 145 ? 11.297 -21.953 -16.094 1 97.88 145 GLY B CA 1
ATOM 3474 C C . GLY B 1 145 ? 12.43 -21.797 -17.094 1 97.88 145 GLY B C 1
ATOM 3475 O O . GLY B 1 145 ? 13.094 -20.766 -17.125 1 97.88 145 GLY B O 1
ATOM 3476 N N . PRO B 1 146 ? 12.625 -22.844 -17.891 1 97.56 146 PRO B N 1
ATOM 3477 C CA . PRO B 1 146 ? 13.688 -22.75 -18.875 1 97.56 146 PRO B CA 1
ATOM 3478 C C . PRO B 1 146 ? 13.5 -21.562 -19.828 1 97.56 146 PRO B C 1
ATOM 3480 O O . PRO B 1 146 ? 12.391 -21.328 -20.312 1 97.56 146 PRO B O 1
ATOM 3483 N N . ALA B 1 147 ? 14.586 -20.875 -20.141 1 96.69 147 ALA B N 1
ATOM 3484 C CA . ALA B 1 147 ? 14.555 -19.609 -20.844 1 96.69 147 ALA B CA 1
ATOM 3485 C C . ALA B 1 147 ? 13.875 -19.75 -22.203 1 96.69 147 ALA B C 1
ATOM 3487 O O . ALA B 1 147 ? 13.055 -18.922 -22.594 1 96.69 147 ALA B O 1
ATOM 3488 N N . ASN B 1 148 ? 14.227 -20.75 -22.875 1 95.88 148 ASN B N 1
ATOM 3489 C CA . ASN B 1 148 ? 13.68 -20.938 -24.219 1 95.88 148 ASN B CA 1
ATOM 3490 C C . ASN B 1 148 ? 12.18 -21.234 -24.172 1 95.88 148 ASN B C 1
ATOM 3492 O O . ASN B 1 148 ? 11.43 -20.75 -25.016 1 95.88 148 ASN B O 1
ATOM 3496 N N . VAL B 1 149 ? 11.758 -21.969 -23.234 1 97.06 149 VAL B N 1
ATOM 3497 C CA . VAL B 1 149 ? 10.352 -22.328 -23.109 1 97.06 149 VAL B CA 1
ATOM 3498 C C . VAL B 1 149 ? 9.547 -21.109 -22.641 1 97.06 149 VAL B C 1
ATOM 3500 O O . VAL B 1 149 ? 8.445 -20.875 -23.141 1 97.06 149 VAL B O 1
ATOM 3503 N N . LYS B 1 150 ? 10.133 -20.328 -21.734 1 96.62 150 LYS B N 1
ATOM 3504 C CA . LYS B 1 150 ? 9.469 -19.109 -21.266 1 96.62 150 LYS B CA 1
ATOM 3505 C C . LYS B 1 150 ? 9.18 -18.156 -22.422 1 96.62 150 LYS B C 1
ATOM 3507 O O . LYS B 1 150 ? 8.086 -17.594 -22.516 1 96.62 150 LYS B O 1
ATOM 3512 N N . SER B 1 151 ? 10.156 -18 -23.266 1 95.62 151 SE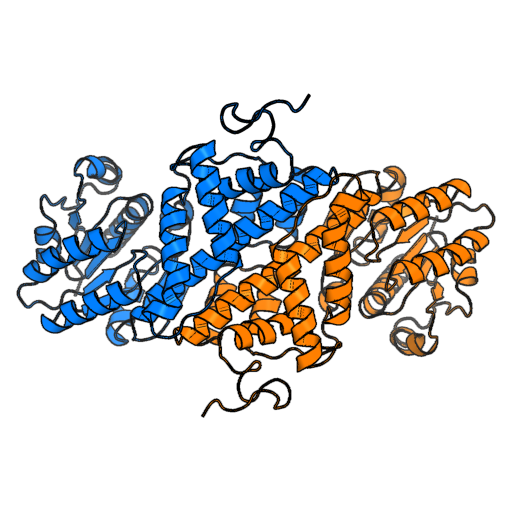R B N 1
ATOM 3513 C CA . SER B 1 151 ? 10 -17.109 -24.422 1 95.62 151 SER B CA 1
ATOM 3514 C C . SER B 1 151 ? 8.875 -17.578 -25.328 1 95.62 151 SER B C 1
ATOM 3516 O O . SER B 1 151 ? 8.086 -16.766 -25.812 1 95.62 151 SER B O 1
ATOM 3518 N N . GLU B 1 152 ? 8.805 -18.844 -25.5 1 95.19 152 GLU B N 1
ATOM 3519 C CA . GLU B 1 152 ? 7.766 -19.422 -26.344 1 95.19 152 GLU B CA 1
ATOM 3520 C C . GLU B 1 152 ? 6.383 -19.234 -25.719 1 95.19 152 GLU B C 1
ATOM 3522 O O . GLU B 1 152 ? 5.445 -18.812 -26.406 1 95.19 152 GLU B O 1
ATOM 3527 N N . VAL B 1 153 ? 6.277 -19.547 -24.5 1 96.94 153 VAL B N 1
ATOM 3528 C CA . VAL B 1 153 ? 5 -19.484 -23.797 1 96.94 153 VAL B CA 1
ATOM 3529 C C . VAL B 1 153 ? 4.531 -18.031 -23.688 1 96.94 153 VAL B C 1
ATOM 3531 O O . VAL B 1 153 ? 3.344 -17.75 -23.859 1 96.94 153 VAL B O 1
ATOM 3534 N N . LYS B 1 154 ? 5.445 -17.109 -23.422 1 97.25 154 LYS B N 1
ATOM 3535 C CA . LYS B 1 154 ? 5.133 -15.688 -23.266 1 97.25 154 LYS B CA 1
ATOM 3536 C C . LYS B 1 154 ? 4.438 -15.125 -24.5 1 97.25 154 LYS B C 1
ATOM 3538 O O . LYS B 1 154 ? 3.508 -14.328 -24.375 1 97.25 154 LYS B O 1
ATOM 3543 N N . LYS B 1 155 ? 4.824 -15.539 -25.641 1 96.62 155 LYS B N 1
ATOM 3544 C CA . LYS B 1 155 ? 4.27 -15.055 -26.906 1 96.62 155 LYS B CA 1
ATOM 3545 C C . LYS B 1 155 ? 2.766 -15.312 -26.969 1 96.62 155 LYS B C 1
ATOM 3547 O O . LYS B 1 155 ? 2.033 -14.562 -27.625 1 96.62 155 LYS B O 1
ATOM 3552 N N . HIS B 1 156 ? 2.346 -16.359 -26.312 1 97.5 156 HIS B N 1
ATOM 3553 C CA . HIS B 1 156 ? 0.934 -16.719 -26.359 1 97.5 156 HIS B CA 1
ATOM 3554 C C . HIS B 1 156 ? 0.172 -16.078 -25.203 1 97.5 156 HIS B C 1
ATOM 3556 O O . HIS B 1 156 ? -0.964 -15.633 -25.375 1 97.5 156 HIS B O 1
ATOM 3562 N N . LEU B 1 157 ? 0.783 -16.047 -24.047 1 98.12 157 LEU B N 1
ATOM 3563 C CA . LEU B 1 157 ? 0.103 -15.508 -22.875 1 98.12 157 LEU B CA 1
ATOM 3564 C C . LEU B 1 157 ? -0.187 -14.023 -23.047 1 98.12 157 LEU B C 1
ATOM 3566 O O . LEU B 1 157 ? -1.218 -13.531 -22.578 1 98.12 157 LEU B O 1
ATOM 3570 N N . ILE B 1 158 ? 0.725 -13.383 -23.656 1 96.94 158 ILE B N 1
ATOM 3571 C CA . ILE B 1 158 ? 0.54 -11.992 -24.031 1 96.94 158 ILE B CA 1
ATOM 3572 C C . ILE B 1 158 ? 0.33 -11.883 -25.547 1 96.94 158 ILE B C 1
ATOM 3574 O O . ILE B 1 158 ? 1.252 -12.141 -26.328 1 96.94 158 ILE B O 1
ATOM 3578 N N . PRO B 1 159 ? -0.856 -11.625 -26.047 1 97 159 PRO B N 1
ATOM 3579 C CA . PRO B 1 159 ? -1.873 -10.828 -25.359 1 97 159 PRO B CA 1
ATOM 3580 C C . PRO B 1 159 ? -3.045 -11.664 -24.859 1 97 159 PRO B C 1
ATOM 3582 O O . PRO B 1 159 ? -4.051 -11.117 -24.406 1 97 159 PRO B O 1
ATOM 3585 N N . ALA B 1 160 ? -2.98 -12.945 -24.875 1 98.06 160 ALA B N 1
ATOM 3586 C CA . ALA B 1 160 ? -4.176 -13.758 -24.688 1 98.06 160 ALA B CA 1
ATOM 3587 C C . ALA B 1 160 ? -4.805 -13.516 -23.328 1 98.06 160 ALA B C 1
ATOM 3589 O O . ALA B 1 160 ? -6.023 -13.391 -23.203 1 98.06 160 ALA B O 1
ATOM 3590 N N . ILE B 1 161 ? -3.898 -13.398 -22.297 1 98.12 161 ILE B N 1
ATOM 3591 C CA . ILE B 1 161 ? -4.527 -13.375 -20.984 1 98.12 161 ILE B CA 1
ATOM 3592 C C . ILE B 1 161 ? -3.971 -12.211 -20.172 1 98.12 161 ILE B C 1
ATOM 3594 O O . ILE B 1 161 ? -4.492 -11.898 -19.094 1 98.12 161 ILE B O 1
ATOM 3598 N N . GLY B 1 162 ? -2.906 -11.602 -20.641 1 98.12 162 GLY B N 1
ATOM 3599 C CA . GLY B 1 162 ? -2.297 -10.5 -19.922 1 98.12 162 GLY B CA 1
ATOM 3600 C C . GLY B 1 162 ? -1.578 -9.523 -20.828 1 98.12 162 GLY B C 1
ATOM 3601 O O . GLY B 1 162 ? -1.491 -9.734 -22.047 1 98.12 162 GLY B O 1
ATOM 3602 N N . ASP B 1 163 ? -1.025 -8.367 -20.219 1 97.25 163 ASP B N 1
ATOM 3603 C CA . ASP B 1 163 ? -0.341 -7.355 -21.016 1 97.25 163 ASP B CA 1
ATOM 3604 C C . ASP B 1 163 ? 0.967 -6.926 -20.359 1 97.25 163 ASP B C 1
ATOM 3606 O O . ASP B 1 163 ? 1.657 -6.035 -20.859 1 97.25 163 ASP B O 1
ATOM 3610 N N . ARG B 1 164 ? 1.283 -7.492 -19.188 1 95.81 164 ARG B N 1
ATOM 3611 C CA . ARG B 1 164 ? 2.527 -7.258 -18.453 1 95.81 164 ARG B CA 1
ATOM 3612 C C . ARG B 1 164 ? 3.117 -8.562 -17.938 1 95.81 164 ARG B C 1
ATOM 3614 O O . ARG B 1 164 ? 2.396 -9.547 -17.75 1 95.81 164 ARG B O 1
ATOM 3621 N N . PHE B 1 165 ? 4.383 -8.602 -17.734 1 95.62 165 PHE B N 1
ATOM 3622 C CA . PHE B 1 165 ? 4.984 -9.82 -17.219 1 95.62 165 PHE B CA 1
ATOM 3623 C C . PHE B 1 165 ? 6.199 -9.5 -16.359 1 95.62 165 PHE B C 1
ATOM 3625 O O . PHE B 1 165 ? 6.801 -8.438 -16.484 1 95.62 165 PHE B O 1
ATOM 3632 N N . VAL B 1 166 ? 6.504 -10.281 -15.438 1 97.31 166 VAL B N 1
ATOM 3633 C CA . VAL B 1 166 ? 7.699 -10.305 -14.602 1 97.31 166 VAL B CA 1
ATOM 3634 C C . VAL B 1 166 ? 8.438 -11.625 -14.797 1 97.31 166 VAL B C 1
ATOM 3636 O O . VAL B 1 166 ? 7.891 -12.703 -14.531 1 97.31 166 VAL B O 1
ATOM 3639 N N . ASP B 1 167 ? 9.648 -11.555 -15.305 1 96.75 167 ASP B N 1
ATOM 3640 C CA . ASP B 1 167 ? 10.508 -12.727 -15.445 1 96.75 167 ASP B CA 1
ATOM 3641 C C . ASP B 1 167 ? 11.344 -12.945 -14.195 1 96.75 167 ASP B C 1
ATOM 3643 O O . ASP B 1 167 ? 12.156 -12.094 -13.812 1 96.75 167 ASP B O 1
ATOM 3647 N N . VAL B 1 168 ? 11.195 -14.117 -13.594 1 96.94 168 VAL B N 1
ATOM 3648 C CA . VAL B 1 168 ? 11.914 -14.305 -12.336 1 96.94 168 VAL B CA 1
ATOM 3649 C C . VAL B 1 168 ? 12.992 -15.367 -12.508 1 96.94 168 VAL B C 1
ATOM 3651 O O . VAL B 1 168 ? 13.508 -15.906 -11.531 1 96.94 168 VAL B O 1
ATOM 3654 N N . GLY B 1 169 ? 13.281 -15.734 -13.711 1 97.06 169 GLY B N 1
ATOM 3655 C CA . GLY B 1 169 ? 14.383 -16.641 -14 1 97.06 169 GLY B CA 1
ATOM 3656 C C . GLY B 1 169 ? 13.945 -18.078 -14.141 1 97.06 169 GLY B C 1
ATOM 3657 O O . GLY B 1 169 ? 12.781 -18.359 -14.453 1 97.06 169 GLY B O 1
ATOM 3658 N N . GLU B 1 170 ? 14.867 -19.047 -13.938 1 97.81 170 GLU B N 1
ATOM 3659 C CA . GLU B 1 170 ? 14.625 -20.438 -14.32 1 97.81 170 GLU B CA 1
ATOM 3660 C C . GLU B 1 170 ? 14.086 -21.25 -13.141 1 97.81 170 GLU B C 1
ATOM 3662 O O . GLU B 1 170 ? 13.43 -22.266 -13.336 1 97.81 170 GLU B O 1
ATOM 3667 N N . ASP B 1 171 ? 14.391 -20.844 -11.922 1 98.12 171 ASP B N 1
ATOM 3668 C CA . ASP B 1 171 ? 13.938 -21.578 -10.742 1 98.12 171 ASP B CA 1
ATOM 3669 C C . ASP B 1 171 ? 12.445 -21.359 -10.5 1 98.12 171 ASP B C 1
ATOM 3671 O O . ASP B 1 171 ? 12.039 -20.281 -10.047 1 98.12 171 ASP B O 1
ATOM 3675 N N . VAL B 1 172 ? 11.648 -22.375 -10.656 1 98.44 172 VAL B N 1
ATOM 3676 C CA . VAL B 1 172 ? 10.195 -22.266 -10.633 1 98.44 172 VAL B CA 1
ATOM 3677 C C . VAL B 1 172 ? 9.734 -21.891 -9.227 1 98.44 172 VAL B C 1
ATOM 3679 O O . VAL B 1 172 ? 8.633 -21.344 -9.047 1 98.44 172 VAL B O 1
ATOM 3682 N N . LYS B 1 173 ? 10.562 -22.125 -8.227 1 98.56 173 LYS B N 1
ATOM 3683 C CA . LYS B 1 173 ? 10.211 -21.766 -6.859 1 98.56 173 LYS B CA 1
ATOM 3684 C C . LYS B 1 173 ? 10.016 -20.25 -6.727 1 98.56 173 LYS B C 1
ATOM 3686 O O . LYS B 1 173 ? 9.234 -19.797 -5.895 1 98.56 173 LYS B O 1
ATOM 3691 N N . LEU B 1 174 ? 10.703 -19.516 -7.566 1 98.56 174 LEU B N 1
ATOM 3692 C CA . LEU B 1 174 ? 10.742 -18.062 -7.398 1 98.56 174 LEU B CA 1
ATOM 3693 C C . LEU B 1 174 ? 9.445 -17.422 -7.887 1 98.56 174 LEU B C 1
ATOM 3695 O O . LEU B 1 174 ? 8.977 -16.438 -7.312 1 98.56 174 LEU B O 1
ATOM 3699 N N . ALA B 1 175 ? 8.883 -17.969 -8.938 1 98.56 175 ALA B N 1
ATOM 3700 C CA . ALA B 1 175 ? 7.594 -17.438 -9.383 1 98.56 175 ALA B CA 1
ATOM 3701 C C . ALA B 1 175 ? 6.504 -17.703 -8.344 1 98.56 175 ALA B C 1
ATOM 3703 O O . ALA B 1 175 ? 5.684 -16.828 -8.062 1 98.56 175 ALA B O 1
ATOM 3704 N N . SER B 1 176 ? 6.492 -18.891 -7.824 1 98.25 176 SER B N 1
ATOM 3705 C CA . SER B 1 176 ? 5.523 -19.234 -6.781 1 98.25 176 SER B CA 1
ATOM 3706 C C . SER B 1 176 ? 5.754 -18.406 -5.523 1 98.25 176 SER B C 1
ATOM 3708 O O . SER B 1 176 ? 4.801 -17.969 -4.875 1 98.25 176 SER B O 1
ATOM 3710 N N . SER B 1 177 ? 7.02 -18.172 -5.195 1 98.69 177 SER B N 1
ATOM 3711 C CA . SER B 1 177 ? 7.352 -17.328 -4.059 1 98.69 177 SER 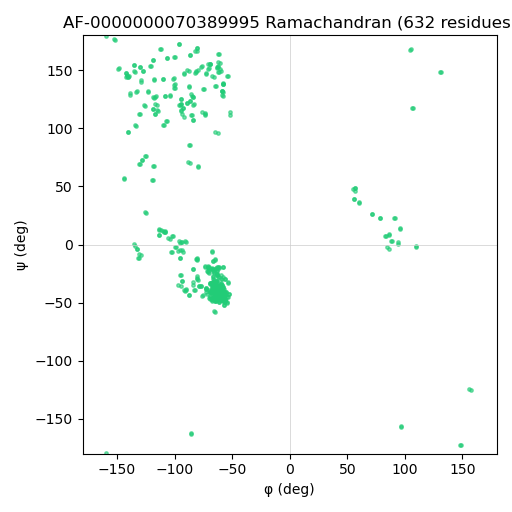B CA 1
ATOM 3712 C C . SER B 1 177 ? 6.871 -15.898 -4.273 1 98.69 177 SER B C 1
ATOM 3714 O O . SER B 1 177 ? 6.266 -15.297 -3.383 1 98.69 177 SER B O 1
ATOM 3716 N N . LEU B 1 178 ? 7.117 -15.406 -5.484 1 98.69 178 LEU B N 1
ATOM 3717 C CA . LEU B 1 178 ? 6.711 -14.039 -5.781 1 98.69 178 LEU B CA 1
ATOM 3718 C C . LEU B 1 178 ? 5.195 -13.891 -5.703 1 98.69 178 LEU B C 1
ATOM 3720 O O . LEU B 1 178 ? 4.691 -12.867 -5.23 1 98.69 178 LEU B O 1
ATOM 3724 N N . LYS B 1 179 ? 4.477 -14.867 -6.16 1 98.31 179 LYS B N 1
ATOM 3725 C CA . LYS B 1 179 ? 3.021 -14.844 -6.043 1 98.31 179 LYS B CA 1
ATOM 3726 C C . LYS B 1 179 ? 2.592 -14.727 -4.582 1 98.31 179 LYS B C 1
ATOM 3728 O O . LYS B 1 179 ? 1.744 -13.898 -4.246 1 98.31 179 LYS B O 1
ATOM 3733 N N . SER B 1 180 ? 3.178 -15.555 -3.773 1 98.06 180 SER B N 1
ATOM 3734 C CA . SER B 1 180 ? 2.861 -15.523 -2.35 1 98.06 180 SER B CA 1
ATOM 3735 C C . SER B 1 180 ? 3.223 -14.172 -1.734 1 98.06 180 SER B C 1
ATOM 3737 O O . SER B 1 180 ? 2.453 -13.617 -0.945 1 98.06 180 SER B O 1
ATOM 3739 N N . MET B 1 181 ? 4.348 -13.695 -2.076 1 98.56 181 MET B N 1
ATOM 3740 C CA . MET B 1 181 ? 4.828 -12.422 -1.549 1 98.56 181 MET B CA 1
ATOM 3741 C C . MET B 1 181 ? 3.938 -11.273 -2.016 1 98.56 181 MET B C 1
ATOM 3743 O O . MET B 1 181 ? 3.646 -10.352 -1.246 1 98.56 181 MET B O 1
ATOM 3747 N N . GLY B 1 182 ? 3.572 -11.266 -3.314 1 98.25 182 GLY B N 1
ATOM 3748 C CA . GLY B 1 182 ? 2.646 -10.258 -3.809 1 98.25 182 GLY B CA 1
ATOM 3749 C C . GLY B 1 182 ? 1.32 -10.258 -3.074 1 98.25 182 GLY B C 1
ATOM 3750 O O . GLY B 1 182 ? 0.817 -9.195 -2.695 1 98.25 182 GLY B O 1
ATOM 3751 N N . ASN B 1 183 ? 0.773 -11.422 -2.885 1 97 183 ASN B N 1
ATOM 3752 C CA . ASN B 1 183 ? -0.47 -11.539 -2.131 1 97 183 ASN B CA 1
ATOM 3753 C C . ASN B 1 183 ? -0.282 -11.141 -0.67 1 97 183 ASN B C 1
ATOM 3755 O O . ASN B 1 183 ? -1.205 -10.625 -0.039 1 97 183 ASN B O 1
ATOM 3759 N N . MET B 1 184 ? 0.894 -11.414 -0.18 1 98.25 184 MET B N 1
ATOM 3760 C CA . MET B 1 184 ? 1.243 -10.977 1.169 1 98.25 184 MET B CA 1
ATOM 3761 C C . MET B 1 184 ? 1.135 -9.461 1.298 1 98.25 184 MET B C 1
ATOM 3763 O O . MET B 1 184 ? 0.606 -8.953 2.289 1 98.25 184 MET B O 1
ATOM 3767 N N . VAL B 1 185 ? 1.647 -8.742 0.342 1 98.62 185 VAL B N 1
ATOM 3768 C CA . VAL B 1 185 ? 1.581 -7.285 0.352 1 98.62 185 VAL B CA 1
ATOM 3769 C C . VAL B 1 185 ? 0.123 -6.832 0.329 1 98.62 185 VAL B C 1
ATOM 3771 O O . VAL B 1 185 ? -0.254 -5.895 1.034 1 98.62 185 VAL B O 1
ATOM 3774 N N . LEU B 1 186 ? -0.718 -7.523 -0.411 1 97.94 186 LEU B N 1
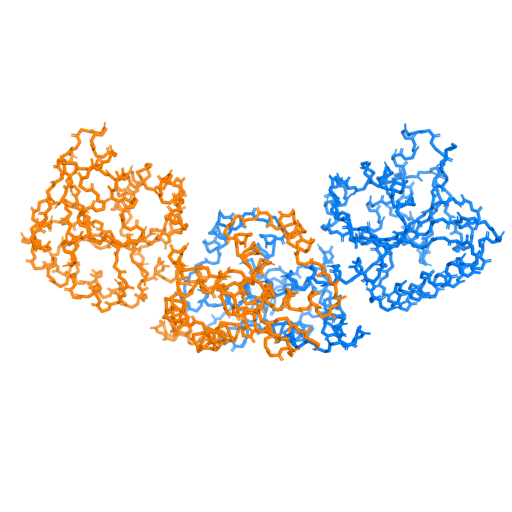ATOM 3775 C CA . LEU B 1 186 ? -2.141 -7.199 -0.443 1 97.94 186 LEU B CA 1
ATOM 3776 C C . LEU B 1 186 ? -2.783 -7.441 0.919 1 97.94 186 LEU B C 1
ATOM 3778 O O . LEU B 1 186 ? -3.5 -6.582 1.435 1 97.94 186 LEU B O 1
ATOM 3782 N N . LEU B 1 187 ? -2.514 -8.594 1.462 1 98.5 187 LEU B N 1
ATOM 3783 C CA . LEU B 1 187 ? -3.117 -8.938 2.742 1 98.5 187 LEU B CA 1
ATOM 3784 C C . LEU B 1 187 ? -2.658 -7.984 3.838 1 98.5 187 LEU B C 1
ATOM 3786 O O . LEU B 1 187 ? -3.465 -7.539 4.656 1 98.5 187 LEU B O 1
ATOM 3790 N N . GLY B 1 188 ? -1.357 -7.719 3.865 1 98.81 188 GLY B N 1
ATOM 3791 C CA . GLY B 1 188 ? -0.841 -6.75 4.816 1 98.81 188 GLY B CA 1
ATOM 3792 C C . GLY B 1 188 ? -1.439 -5.367 4.645 1 98.81 188 GLY B C 1
ATOM 3793 O O . GLY B 1 188 ? -1.696 -4.668 5.625 1 98.81 188 GLY B O 1
ATOM 3794 N N . TRP B 1 189 ? -1.643 -4.961 3.412 1 98.69 189 TRP B N 1
ATOM 3795 C CA . TRP B 1 189 ? -2.295 -3.691 3.105 1 98.69 189 TRP B CA 1
ATOM 3796 C C . TRP B 1 189 ? -3.713 -3.658 3.666 1 98.69 189 TRP B C 1
ATOM 3798 O O . TRP B 1 189 ? -4.133 -2.656 4.25 1 98.69 189 TRP B O 1
ATOM 3808 N N . ILE B 1 190 ? -4.426 -4.73 3.51 1 98.5 190 ILE B N 1
ATOM 3809 C CA . ILE B 1 190 ? -5.789 -4.82 4.023 1 98.5 190 ILE B CA 1
ATOM 3810 C C . ILE B 1 190 ? -5.781 -4.672 5.543 1 98.5 190 ILE B C 1
ATOM 3812 O O . ILE B 1 190 ? -6.605 -3.947 6.105 1 98.5 190 ILE B O 1
ATOM 3816 N N . GLU B 1 191 ? -4.832 -5.34 6.176 1 98.81 191 GLU B N 1
ATOM 3817 C CA . GLU B 1 191 ? -4.68 -5.211 7.621 1 98.81 191 GLU B CA 1
ATOM 3818 C C . GLU B 1 191 ? -4.41 -3.766 8.023 1 98.81 191 GLU B C 1
ATOM 3820 O O . GLU B 1 191 ? -5.02 -3.252 8.969 1 98.81 191 GLU B O 1
ATOM 3825 N N . LEU B 1 192 ? -3.539 -3.141 7.336 1 98.81 192 LEU B N 1
ATOM 3826 C CA . LEU B 1 192 ? -3.172 -1.754 7.605 1 98.81 192 LEU B CA 1
ATOM 3827 C C . LEU B 1 192 ? -4.367 -0.827 7.41 1 98.81 192 LEU B C 1
ATOM 3829 O O . LEU B 1 192 ? -4.609 0.062 8.227 1 98.81 192 LEU B O 1
ATOM 3833 N N . LEU B 1 193 ? -5.102 -1.009 6.344 1 98.75 193 LEU B N 1
ATOM 3834 C CA . LEU B 1 193 ? -6.293 -0.208 6.082 1 98.75 193 LEU B CA 1
ATOM 3835 C C . LEU B 1 193 ? -7.336 -0.412 7.176 1 98.75 193 LEU B C 1
ATOM 3837 O O . LEU B 1 193 ? -8.023 0.534 7.566 1 98.75 193 LEU B O 1
ATOM 3841 N N 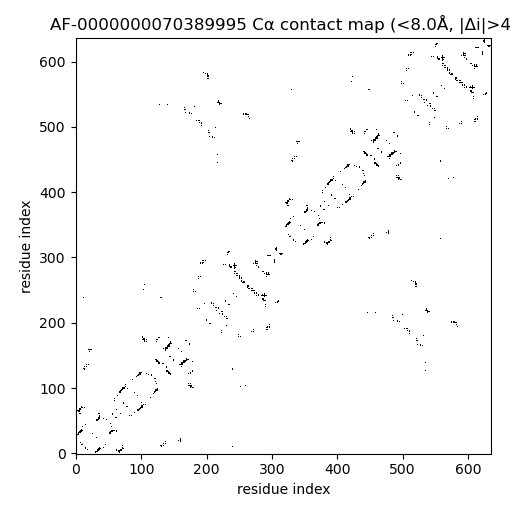. ALA B 1 194 ? -7.477 -1.652 7.594 1 98.69 194 ALA B N 1
ATOM 3842 C CA . ALA B 1 194 ? -8.422 -1.935 8.664 1 98.69 194 ALA B CA 1
ATOM 3843 C C . ALA B 1 194 ? -8.102 -1.108 9.906 1 98.69 194 ALA B C 1
ATOM 3845 O O . ALA B 1 194 ? -9 -0.506 10.508 1 98.69 194 ALA B O 1
ATOM 3846 N N . GLU B 1 195 ? -6.844 -1.069 10.281 1 98.75 195 GLU B N 1
ATOM 3847 C CA . GLU B 1 195 ? -6.418 -0.249 11.414 1 98.75 195 GLU B CA 1
ATOM 3848 C C . GLU B 1 195 ? -6.707 1.229 11.164 1 98.75 195 GLU B C 1
ATOM 3850 O O . GLU B 1 195 ? -7.211 1.927 12.047 1 98.75 195 GLU B O 1
ATOM 3855 N N . ALA B 1 196 ? -6.422 1.675 9.969 1 98.81 196 ALA B N 1
ATOM 3856 C CA . ALA B 1 196 ? -6.562 3.09 9.633 1 98.81 196 ALA B CA 1
ATOM 3857 C C . ALA B 1 196 ? -8.023 3.514 9.648 1 98.81 196 ALA B C 1
ATOM 3859 O O . ALA B 1 196 ? -8.375 4.543 10.227 1 98.81 196 ALA B O 1
ATOM 3860 N N . PHE B 1 197 ? -8.891 2.711 9.023 1 98.62 197 PHE B N 1
ATOM 3861 C CA . PHE B 1 197 ? -10.305 3.047 8.961 1 98.62 197 PHE B CA 1
ATOM 3862 C C . PHE B 1 197 ? -10.938 2.984 10.352 1 98.62 197 PHE B C 1
ATOM 3864 O O . PHE B 1 197 ? -11.82 3.781 10.672 1 98.62 197 PHE B O 1
ATOM 3871 N N . THR B 1 198 ? -10.484 2.016 11.164 1 98.5 198 THR B N 1
ATOM 3872 C CA . THR B 1 198 ? -10.984 1.929 12.531 1 98.5 198 THR B CA 1
ATOM 3873 C C . THR B 1 198 ? -10.57 3.158 13.336 1 98.5 198 THR B C 1
ATOM 3875 O O . THR B 1 198 ? -11.375 3.711 14.086 1 98.5 198 THR B O 1
ATOM 3878 N N . LEU B 1 199 ? -9.336 3.58 13.18 1 98.75 199 LEU B N 1
ATOM 3879 C CA . LEU B 1 199 ? -8.906 4.824 13.805 1 98.75 199 LEU B CA 1
ATOM 3880 C C . LEU B 1 199 ? -9.758 5.996 13.328 1 98.75 199 LEU B C 1
ATOM 3882 O O . LEU B 1 199 ? -10.094 6.887 14.109 1 98.75 199 LEU B O 1
ATOM 3886 N N . GLY B 1 200 ? -10.023 6.027 11.977 1 98.44 200 GLY B N 1
ATOM 3887 C CA . GLY B 1 200 ? -10.914 7.047 11.445 1 98.44 200 GLY B CA 1
ATOM 3888 C C . GLY B 1 200 ? -12.25 7.09 12.156 1 98.44 200 GLY B C 1
ATOM 3889 O O . GLY B 1 200 ? -12.758 8.172 12.477 1 98.44 200 GLY B O 1
ATOM 3890 N N . ASP B 1 201 ? -12.82 5.93 12.43 1 97.31 201 ASP B N 1
ATOM 3891 C CA . ASP B 1 201 ? -14.07 5.844 13.188 1 97.31 201 ASP B CA 1
ATOM 3892 C C . ASP B 1 201 ? -13.898 6.43 14.586 1 97.31 201 ASP B C 1
ATOM 3894 O O . ASP B 1 201 ? -14.773 7.148 15.078 1 97.31 201 ASP B O 1
ATOM 3898 N N . ALA B 1 202 ? -12.828 6.152 15.195 1 97.81 202 ALA B N 1
ATOM 3899 C CA . ALA B 1 202 ? -12.555 6.582 16.562 1 97.81 202 ALA B CA 1
ATOM 3900 C C . ALA B 1 202 ? -12.477 8.102 16.656 1 97.81 202 ALA B C 1
ATOM 3902 O O . ALA B 1 202 ? -12.844 8.695 17.672 1 97.81 202 ALA B O 1
ATOM 3903 N N . VAL B 1 203 ? -12.016 8.758 15.602 1 97.88 203 VAL B N 1
ATOM 3904 C CA . VAL B 1 203 ? -11.773 10.195 15.695 1 97.88 203 VAL B CA 1
ATOM 3905 C C . VAL B 1 203 ? -12.898 10.953 15.008 1 97.88 203 VAL B C 1
ATOM 3907 O O . VAL B 1 203 ? -12.898 12.188 14.977 1 97.88 203 VAL B O 1
ATOM 3910 N N . GLY B 1 204 ? -13.758 10.219 14.383 1 96.94 204 GLY B N 1
ATOM 3911 C CA . GLY B 1 204 ? -14.938 10.828 13.789 1 96.94 204 GLY B CA 1
ATOM 3912 C C . GLY B 1 204 ? -14.734 11.266 12.352 1 96.94 204 GLY B C 1
ATOM 3913 O O . GLY B 1 204 ? -15.43 12.156 11.867 1 96.94 204 GLY B O 1
ATOM 3914 N N . LEU B 1 205 ? -13.797 10.703 11.656 1 97.88 205 LEU B N 1
ATOM 3915 C CA . LEU B 1 205 ? -13.594 10.984 10.242 1 97.88 205 LEU B CA 1
ATOM 3916 C C . LEU B 1 205 ? -14.477 10.086 9.375 1 97.88 205 LEU B C 1
ATOM 3918 O O . LEU B 1 205 ? -14.391 8.859 9.461 1 97.88 205 LEU B O 1
ATOM 3922 N N . GLU B 1 206 ? -15.305 10.695 8.531 1 96.94 206 GLU B N 1
ATOM 3923 C CA . GLU B 1 206 ? -16.188 9.922 7.664 1 96.94 206 GLU B CA 1
ATOM 3924 C C . GLU B 1 206 ? -15.375 8.984 6.766 1 96.94 206 GLU B C 1
ATOM 3926 O O . GLU B 1 206 ? -14.438 9.414 6.098 1 96.94 206 GLU B O 1
ATOM 3931 N N . PRO B 1 207 ? -15.82 7.715 6.723 1 97.31 207 PRO B N 1
ATOM 3932 C CA . PRO B 1 207 ? -15.062 6.75 5.922 1 97.31 207 PRO B CA 1
ATOM 3933 C C . PRO B 1 207 ? -14.945 7.168 4.457 1 97.31 207 PRO B C 1
ATOM 3935 O O . PRO B 1 207 ? -13.898 6.945 3.832 1 97.31 207 PRO B O 1
ATOM 3938 N N . SER B 1 208 ? -15.953 7.766 3.895 1 97.19 208 SER B N 1
ATOM 3939 C CA . SER B 1 208 ? -15.922 8.164 2.488 1 97.19 208 SER B CA 1
ATOM 3940 C C . SER B 1 208 ? -14.891 9.258 2.244 1 97.19 208 SER B C 1
ATOM 3942 O O . SER B 1 208 ? -14.273 9.312 1.177 1 97.19 208 SER B O 1
ATOM 3944 N N . VAL B 1 209 ? -14.672 10.125 3.225 1 98 209 VAL B N 1
ATOM 3945 C CA . VAL B 1 209 ? -13.688 11.195 3.115 1 98 209 VAL B CA 1
ATOM 3946 C C . VAL B 1 209 ? -12.281 10.602 3.123 1 98 209 VAL B C 1
ATOM 3948 O O . VAL B 1 209 ? -11.453 10.945 2.277 1 98 209 VAL B O 1
ATOM 3951 N N . PHE B 1 210 ? -12.086 9.68 4.027 1 98.5 210 PHE B N 1
ATOM 3952 C CA . PHE B 1 210 ? -10.773 9.047 4.094 1 98.5 210 PHE B CA 1
ATOM 3953 C C . PHE B 1 210 ? -10.516 8.211 2.848 1 98.5 210 PHE B C 1
ATOM 3955 O O . PHE B 1 210 ? -9.398 8.203 2.322 1 98.5 210 PHE B O 1
ATOM 3962 N N . ASN B 1 211 ? -11.531 7.512 2.393 1 98.44 211 ASN B N 1
ATOM 3963 C CA . ASN B 1 211 ? -11.398 6.75 1.153 1 98.44 211 ASN B CA 1
ATOM 3964 C C . ASN B 1 211 ? -11.047 7.652 -0.024 1 98.44 211 ASN B C 1
ATOM 3966 O O . ASN B 1 211 ? -10.242 7.277 -0.881 1 98.44 211 ASN B O 1
ATOM 3970 N N . GLY B 1 212 ? -11.68 8.812 -0.115 1 98.12 212 GLY B N 1
ATOM 3971 C CA . GLY B 1 212 ? -11.336 9.773 -1.153 1 98.12 212 GLY B CA 1
ATOM 3972 C C . GLY B 1 212 ? -9.875 10.172 -1.129 1 98.12 212 GLY B C 1
ATOM 3973 O O . GLY B 1 212 ? -9.227 10.25 -2.176 1 98.12 212 GLY B O 1
ATOM 3974 N N . PHE B 1 213 ? -9.383 10.359 0.055 1 98.5 213 PHE B N 1
ATOM 3975 C CA . PHE B 1 213 ? -7.969 10.656 0.227 1 98.5 213 PHE B CA 1
ATOM 3976 C C . PHE B 1 213 ? -7.105 9.516 -0.297 1 98.5 213 PHE B C 1
ATOM 3978 O O . PHE B 1 213 ? -6.164 9.742 -1.059 1 98.5 213 PHE B O 1
ATOM 3985 N N . ILE B 1 214 ? -7.414 8.281 0.117 1 98.5 214 ILE B N 1
ATOM 3986 C CA . ILE B 1 214 ? -6.648 7.105 -0.281 1 98.5 214 ILE B CA 1
ATOM 3987 C C . ILE B 1 214 ? -6.633 6.996 -1.804 1 98.5 214 ILE B C 1
ATOM 3989 O O . ILE B 1 214 ? -5.582 6.746 -2.402 1 98.5 214 ILE B O 1
ATOM 3993 N N . GLN B 1 215 ? -7.773 7.23 -2.416 1 97.69 215 GLN B N 1
ATOM 3994 C CA . GLN B 1 215 ? -7.887 7.145 -3.869 1 97.69 215 GLN B CA 1
ATOM 3995 C C . GLN B 1 215 ? -6.98 8.164 -4.551 1 97.69 215 GLN B C 1
ATOM 3997 O O . GLN B 1 215 ? -6.402 7.883 -5.602 1 97.69 215 GLN B O 1
ATOM 4002 N N . GLN B 1 216 ? -6.852 9.281 -3.971 1 96.88 216 GLN B N 1
ATOM 4003 C CA . GLN B 1 216 ? -6.102 10.375 -4.582 1 96.88 216 GLN B CA 1
ATOM 4004 C C . GLN B 1 216 ? -4.605 10.227 -4.336 1 96.88 216 GLN B C 1
ATOM 4006 O O . GLN B 1 216 ? -3.793 10.477 -5.227 1 96.88 216 GLN B O 1
ATOM 4011 N N . PHE B 1 217 ? -4.266 9.812 -3.178 1 97.69 217 PHE B N 1
ATOM 4012 C CA . PHE B 1 217 ? -2.863 9.875 -2.775 1 97.69 217 PHE B CA 1
ATOM 4013 C C . PHE B 1 217 ? -2.152 8.562 -3.082 1 97.69 217 PHE B C 1
ATOM 4015 O O . PHE B 1 217 ? -0.957 8.555 -3.379 1 97.69 217 PHE B O 1
ATOM 4022 N N . PHE B 1 218 ? -2.879 7.449 -3.029 1 97.56 218 PHE B N 1
ATOM 4023 C CA . PHE B 1 218 ? -2.334 6.133 -3.34 1 97.56 218 PHE B CA 1
ATOM 4024 C C . PHE B 1 218 ? -3.059 5.512 -4.527 1 97.56 218 PHE B C 1
ATOM 4026 O O . PHE B 1 218 ? -3.627 4.426 -4.414 1 97.56 218 PHE B O 1
ATOM 4033 N N . PRO B 1 219 ? -2.883 6.094 -5.691 1 96.06 219 PRO B N 1
ATOM 4034 C CA . PRO B 1 219 ? -3.709 5.672 -6.828 1 96.06 219 PRO B CA 1
ATOM 4035 C C . PRO B 1 219 ? -3.211 4.383 -7.477 1 96.06 219 PRO B C 1
ATOM 4037 O O . PRO B 1 219 ? -2.801 4.395 -8.641 1 96.06 219 PRO B O 1
ATOM 4040 N N . ALA B 1 220 ? -3.301 3.268 -6.762 1 96.88 220 ALA B N 1
ATOM 4041 C CA . ALA B 1 220 ? -3.027 1.924 -7.262 1 96.88 220 ALA B CA 1
ATOM 4042 C C . ALA B 1 220 ? -4.277 1.05 -7.199 1 96.88 220 ALA B C 1
ATOM 4044 O O . ALA B 1 220 ? -4.688 0.621 -6.117 1 96.88 220 ALA B O 1
ATOM 4045 N N . PRO B 1 221 ? -4.805 0.689 -8.297 1 93.56 221 PRO B N 1
ATOM 4046 C CA . PRO B 1 221 ? -6.117 0.045 -8.352 1 93.56 221 PRO B CA 1
ATOM 4047 C C . PRO B 1 221 ? -6.195 -1.211 -7.488 1 93.56 221 PRO B C 1
ATOM 4049 O O . PRO B 1 221 ? -7.168 -1.402 -6.758 1 93.56 221 PRO B O 1
ATOM 4052 N N . PRO B 1 222 ? -5.16 -2.084 -7.445 1 93 222 PRO B N 1
ATOM 4053 C CA . PRO B 1 222 ? -5.277 -3.268 -6.59 1 93 222 PRO B CA 1
ATOM 4054 C C . PRO B 1 222 ? -5.395 -2.918 -5.109 1 93 222 PRO B C 1
ATOM 4056 O O . PRO B 1 222 ? -5.965 -3.688 -4.332 1 93 222 PRO B O 1
ATOM 4059 N N . LEU B 1 223 ? -4.863 -1.769 -4.762 1 96.5 223 LEU B N 1
ATOM 4060 C CA . LEU B 1 223 ? -4.887 -1.335 -3.369 1 96.5 223 LEU B CA 1
ATOM 4061 C C . LEU B 1 223 ? -6.172 -0.57 -3.062 1 96.5 223 LEU B C 1
ATOM 4063 O O . LEU B 1 223 ? -6.82 -0.826 -2.047 1 96.5 223 LEU B O 1
ATOM 4067 N N . THR B 1 224 ? -6.598 0.342 -3.973 1 96.75 224 THR B N 1
ATOM 4068 C CA . THR B 1 224 ? -7.738 1.215 -3.725 1 96.75 224 THR B CA 1
ATOM 4069 C C . THR B 1 224 ? -9.039 0.42 -3.746 1 96.75 224 THR B C 1
ATOM 4071 O O . THR B 1 224 ? -10.031 0.819 -3.123 1 96.75 224 THR B O 1
ATOM 4074 N N . ALA B 1 225 ? -9.047 -0.732 -4.43 1 93.5 225 ALA B N 1
ATOM 4075 C CA . ALA B 1 225 ? -10.227 -1.597 -4.434 1 93.5 225 ALA B CA 1
ATOM 4076 C C . ALA B 1 225 ? -10.586 -2.027 -3.014 1 93.5 225 ALA B C 1
ATOM 4078 O O . ALA B 1 225 ? -11.766 -2.068 -2.656 1 93.5 225 ALA B O 1
ATOM 4079 N N . TYR B 1 226 ? -9.562 -2.295 -2.23 1 95.62 226 TYR B N 1
ATOM 4080 C CA . TYR B 1 226 ? -9.828 -2.754 -0.872 1 95.62 226 TYR B CA 1
ATOM 4081 C C . TYR B 1 226 ? -10.172 -1.584 0.043 1 95.62 226 TYR B C 1
ATOM 4083 O O . TYR B 1 226 ? -10.93 -1.738 1 1 95.62 226 TYR B O 1
ATOM 4091 N N . SER B 1 227 ? -9.602 -0.412 -0.26 1 97.88 227 SER B N 1
ATOM 4092 C CA . SER B 1 227 ? -10.055 0.781 0.452 1 97.88 227 SER B CA 1
ATOM 4093 C C . SER B 1 227 ? -11.547 1.011 0.26 1 97.88 227 SER B C 1
ATOM 4095 O O . SER B 1 227 ? -12.258 1.352 1.21 1 97.88 227 SER B O 1
ATOM 4097 N N . ASN B 1 228 ? -12.031 0.786 -0.926 1 96 228 ASN B N 1
ATOM 4098 C CA . ASN B 1 228 ? -13.445 0.944 -1.229 1 96 228 ASN B CA 1
ATOM 4099 C C . ASN B 1 228 ? -14.305 -0.015 -0.409 1 96 228 ASN B C 1
ATOM 4101 O O . ASN B 1 228 ? -15.32 0.386 0.162 1 96 228 ASN B O 1
ATOM 4105 N N . LEU B 1 229 ? -13.93 -1.241 -0.338 1 94.44 229 LEU B N 1
ATOM 4106 C CA . LEU B 1 229 ? -14.695 -2.254 0.383 1 94.44 229 LEU B CA 1
ATOM 4107 C C . LEU B 1 229 ? -14.742 -1.937 1.874 1 94.44 229 LEU B C 1
ATOM 4109 O O . LEU B 1 229 ? -15.82 -1.942 2.479 1 94.44 229 LEU B O 1
ATOM 4113 N N . ILE B 1 230 ? -13.656 -1.618 2.436 1 97 230 ILE B N 1
ATOM 4114 C CA . ILE B 1 230 ? -13.555 -1.396 3.873 1 97 230 ILE B CA 1
ATOM 4115 C C . ILE B 1 230 ? -14.297 -0.118 4.25 1 97 230 ILE B C 1
ATOM 4117 O O . ILE B 1 230 ? -14.977 -0.065 5.281 1 97 230 ILE B O 1
ATOM 4121 N N . SER B 1 231 ? -14.156 0.926 3.404 1 97.25 231 SER B N 1
ATOM 4122 C CA . SER B 1 231 ? -14.852 2.182 3.666 1 97.25 231 SER B CA 1
ATOM 4123 C C . SER B 1 231 ? -16.359 1.977 3.723 1 97.25 231 SER B C 1
ATOM 4125 O O . SER B 1 231 ? -17.047 2.611 4.527 1 97.25 231 SER B O 1
ATOM 4127 N N . LYS B 1 232 ? -16.891 1.068 2.912 1 94.25 232 LYS B N 1
ATOM 4128 C CA . LYS B 1 232 ? -18.328 0.81 2.83 1 94.25 232 LYS B CA 1
ATOM 4129 C C . LYS B 1 232 ? -18.781 -0.167 3.916 1 94.25 232 LYS B C 1
ATOM 4131 O O . LYS B 1 232 ? -19.953 -0.238 4.246 1 94.25 232 LYS B O 1
ATOM 4136 N N . GLY B 1 233 ? -17.812 -0.913 4.406 1 93.5 233 GLY B N 1
ATOM 4137 C CA . GLY B 1 233 ? -18.141 -1.938 5.387 1 93.5 233 GLY B CA 1
ATOM 4138 C C . GLY B 1 233 ? -18.891 -3.117 4.789 1 93.5 233 GLY B C 1
ATOM 4139 O O . GLY B 1 233 ? -19.734 -3.729 5.453 1 93.5 233 GLY B O 1
ATOM 4140 N N . GLU B 1 234 ? -18.703 -3.365 3.502 1 91 234 GLU B N 1
ATOM 4141 C CA . GLU B 1 234 ? -19.328 -4.469 2.773 1 91 234 GLU B CA 1
ATOM 4142 C C . GLU B 1 234 ? -18.281 -5.449 2.26 1 91 234 GLU B C 1
ATOM 4144 O O . GLU B 1 234 ? -17.359 -5.062 1.544 1 91 234 GLU B O 1
ATOM 4149 N N . PHE B 1 235 ? -18.516 -6.703 2.602 1 93.88 235 PHE B N 1
ATOM 4150 C CA . PHE B 1 235 ? -17.531 -7.73 2.256 1 93.88 235 PHE B CA 1
ATOM 4151 C C . PHE B 1 235 ? -18.203 -8.891 1.535 1 93.88 235 PHE B C 1
ATOM 4153 O O . PHE B 1 235 ? -18.297 -10 2.078 1 93.88 235 PHE B O 1
ATOM 4160 N N . PRO B 1 236 ? -18.578 -8.648 0.299 1 89.5 236 PRO B N 1
ATOM 4161 C CA . PRO B 1 236 ? -19.359 -9.641 -0.438 1 89.5 236 PRO B CA 1
ATOM 4162 C C . PRO B 1 236 ? -18.562 -10.883 -0.793 1 89.5 236 PRO B C 1
ATOM 4164 O O . PRO B 1 236 ? -17.328 -10.812 -0.947 1 89.5 236 PRO B O 1
ATOM 4167 N N . SER B 1 237 ? -19.281 -11.969 -0.987 1 83.06 237 SER B N 1
ATOM 4168 C CA . SER B 1 237 ? -18.703 -13.211 -1.489 1 83.06 237 SER B CA 1
ATOM 4169 C C . SER B 1 237 ? -18.547 -13.18 -3.006 1 83.06 237 SER B C 1
ATOM 4171 O O . SER B 1 237 ? -19.297 -12.484 -3.695 1 83.06 237 SER B O 1
ATOM 4173 N N . GLY B 1 238 ? -17.5 -13.914 -3.502 1 73.56 238 GLY B N 1
ATOM 4174 C CA . GLY B 1 238 ? -17.406 -14.148 -4.934 1 73.56 238 GLY B CA 1
ATOM 4175 C C . GLY B 1 238 ? -16.641 -13.062 -5.668 1 73.56 238 GLY B C 1
ATOM 4176 O O . GLY B 1 238 ? -16.531 -13.094 -6.895 1 73.56 238 GLY B O 1
ATOM 4177 N N . SER B 1 239 ? -16.094 -12.07 -4.992 1 62.78 239 SER B N 1
ATOM 4178 C CA . SER B 1 239 ? -15.508 -10.922 -5.668 1 62.78 239 SER B CA 1
ATOM 4179 C C . SER B 1 239 ? -13.984 -11.016 -5.695 1 62.78 239 SER B C 1
ATOM 4181 O O . SER B 1 239 ? -13.32 -10.164 -6.281 1 62.78 239 SER B O 1
ATOM 4183 N N . GLY B 1 240 ? -13.508 -12.031 -5.312 1 72.25 240 GLY B N 1
ATOM 4184 C CA . GLY B 1 240 ? -12.062 -12.133 -5.211 1 72.25 240 GLY B CA 1
ATOM 4185 C C . GLY B 1 240 ? -11.609 -13.203 -4.238 1 72.25 240 GLY B C 1
ATOM 4186 O O . GLY B 1 240 ? -11.969 -14.375 -4.387 1 72.25 240 GLY B O 1
ATOM 4187 N N . PHE B 1 241 ? -10.805 -12.766 -3.33 1 85.94 241 PHE B N 1
ATOM 4188 C CA . PHE B 1 241 ? -10.312 -13.711 -2.33 1 85.94 241 PHE B CA 1
ATOM 4189 C C . PHE B 1 241 ? -11.297 -13.844 -1.179 1 85.94 241 PHE B C 1
ATOM 4191 O O . PHE B 1 241 ? -11.805 -12.836 -0.669 1 85.94 241 PHE B O 1
ATOM 4198 N N . SER B 1 242 ? -11.695 -15.047 -0.816 1 92.06 242 SER B N 1
ATOM 4199 C CA . SER B 1 242 ? -12.523 -15.305 0.354 1 92.06 242 SER B CA 1
ATOM 4200 C C . SER B 1 242 ? -11.695 -15.328 1.631 1 92.06 242 SER B C 1
ATOM 4202 O O . SER B 1 242 ? -10.461 -15.398 1.575 1 92.06 242 SER B O 1
ATOM 4204 N N . VAL B 1 243 ? -12.375 -15.281 2.764 1 96.5 243 VAL B N 1
ATOM 4205 C CA . VAL B 1 243 ? -11.719 -15.438 4.062 1 96.5 243 VAL B CA 1
ATOM 4206 C C . VAL B 1 243 ? -10.984 -16.766 4.113 1 96.5 243 VAL B C 1
ATOM 4208 O O . VAL B 1 243 ? -9.812 -16.828 4.496 1 96.5 243 VAL B O 1
ATOM 4211 N N . ASN B 1 244 ? -11.602 -17.812 3.631 1 94.12 244 ASN B N 1
ATOM 4212 C CA . ASN B 1 244 ? -10.961 -19.125 3.633 1 94.12 244 ASN B CA 1
ATOM 4213 C C . ASN B 1 244 ? -9.734 -19.156 2.721 1 94.12 244 ASN B C 1
ATOM 4215 O O . ASN B 1 244 ? -8.703 -19.734 3.074 1 94.12 244 ASN B O 1
ATOM 4219 N N . GLY B 1 245 ? -9.898 -18.641 1.577 1 91.56 245 GLY B N 1
ATOM 4220 C CA . GLY B 1 245 ? -8.758 -18.531 0.685 1 91.56 245 GLY B CA 1
ATOM 4221 C C . GLY B 1 245 ? -7.621 -17.703 1.268 1 91.56 245 GLY B C 1
ATOM 4222 O O . GLY B 1 245 ? -6.449 -18.062 1.125 1 91.56 245 GLY B O 1
ATOM 4223 N N . GLY B 1 246 ? -8.016 -16.656 1.969 1 95.38 246 GLY B N 1
ATOM 4224 C CA . GLY B 1 246 ? -7.023 -15.828 2.625 1 95.38 246 GLY B CA 1
ATOM 4225 C C . GLY B 1 246 ? -6.281 -16.531 3.74 1 95.38 246 GLY B C 1
ATOM 4226 O O . GLY B 1 246 ? -5.074 -16.359 3.908 1 95.38 246 GLY B O 1
ATOM 4227 N N . LEU B 1 247 ? -7.031 -17.297 4.477 1 97.06 247 LEU B N 1
ATOM 4228 C CA . LEU B 1 247 ? -6.418 -18.078 5.555 1 97.06 247 LEU B CA 1
ATOM 4229 C C . LEU B 1 247 ? -5.406 -19.078 5 1 97.06 247 LEU B C 1
ATOM 4231 O O . LEU B 1 247 ? -4.293 -19.188 5.52 1 97.06 247 LEU B O 1
ATOM 4235 N N . LYS B 1 248 ? -5.742 -19.75 3.967 1 93.06 248 LYS B N 1
ATOM 4236 C CA . LYS B 1 248 ? -4.816 -20.672 3.311 1 93.06 248 LYS B CA 1
ATOM 4237 C C . LYS B 1 248 ? -3.562 -19.938 2.836 1 93.06 248 LYS B C 1
ATOM 4239 O O . LYS B 1 248 ? -2.443 -20.391 3.084 1 93.06 248 LYS B O 1
ATOM 4244 N N . ASP B 1 249 ? -3.742 -18.828 2.176 1 95 249 ASP B N 1
ATOM 4245 C CA . ASP B 1 249 ? -2.615 -18.078 1.637 1 95 249 ASP B CA 1
ATOM 4246 C C . ASP B 1 249 ? -1.725 -17.547 2.756 1 95 249 ASP B C 1
ATOM 4248 O O . ASP B 1 249 ? -0.498 -17.547 2.635 1 95 249 ASP B O 1
ATOM 4252 N N . ALA B 1 250 ? -2.371 -17.031 3.814 1 98 250 ALA B N 1
ATOM 4253 C CA . ALA B 1 250 ? -1.602 -16.516 4.941 1 98 250 ALA B CA 1
ATOM 4254 C C . ALA B 1 250 ? -0.694 -17.594 5.527 1 98 250 ALA B C 1
ATOM 4256 O O . ALA B 1 250 ? 0.469 -17.328 5.844 1 98 250 ALA B O 1
ATOM 4257 N N . ARG B 1 251 ? -1.231 -18.766 5.668 1 96.25 251 ARG B N 1
ATOM 4258 C CA . ARG B 1 251 ? -0.425 -19.875 6.168 1 96.25 251 ARG B CA 1
ATOM 4259 C C . ARG B 1 251 ? 0.748 -20.172 5.238 1 96.25 251 ARG B C 1
ATOM 4261 O O . ARG B 1 251 ? 1.871 -20.391 5.695 1 96.25 251 ARG B O 1
ATOM 4268 N N . ASN B 1 252 ? 0.477 -20.172 3.943 1 95.5 252 ASN B N 1
ATOM 4269 C CA . ASN B 1 252 ? 1.529 -20.406 2.961 1 95.5 252 ASN B CA 1
ATOM 4270 C C . ASN B 1 252 ? 2.607 -19.328 3.031 1 95.5 252 ASN B C 1
ATOM 4272 O O . ASN B 1 252 ? 3.799 -19.625 2.932 1 95.5 252 ASN B O 1
ATOM 4276 N N . MET B 1 253 ? 2.199 -18.094 3.197 1 98 253 MET B N 1
ATOM 4277 C CA . MET B 1 253 ? 3.117 -16.969 3.303 1 98 253 MET B CA 1
ATOM 4278 C C . MET B 1 253 ? 4.043 -17.125 4.504 1 98 253 MET B C 1
ATOM 4280 O O . MET B 1 253 ? 5.262 -16.984 4.375 1 98 253 MET B O 1
ATOM 4284 N N . MET B 1 254 ? 3.48 -17.453 5.621 1 98.06 254 MET B N 1
ATOM 4285 C CA . MET B 1 254 ? 4.211 -17.484 6.883 1 98.06 254 MET B CA 1
ATOM 4286 C C . MET B 1 254 ? 5.184 -18.656 6.918 1 98.06 254 MET B C 1
ATOM 4288 O O . MET B 1 254 ? 6.191 -18.625 7.625 1 98.06 254 MET B O 1
ATOM 4292 N N . SER B 1 255 ? 4.93 -19.688 6.117 1 97.81 255 SER B N 1
ATOM 4293 C CA . SER B 1 255 ? 5.809 -20.859 6.117 1 97.81 255 SER B CA 1
ATOM 4294 C C . SER B 1 255 ? 6.848 -20.766 5.008 1 97.81 255 SER B C 1
ATOM 4296 O O . SER B 1 255 ? 7.816 -21.531 4.988 1 97.81 255 SER B O 1
ATOM 4298 N N . LEU B 1 256 ? 6.746 -19.875 4.078 1 98.56 256 LEU B N 1
ATOM 4299 C CA . LEU B 1 256 ? 7.508 -19.828 2.838 1 98.56 256 LEU B CA 1
ATOM 4300 C C . LEU B 1 256 ? 9.008 -19.797 3.121 1 98.56 256 LEU B C 1
ATOM 4302 O O . LEU B 1 256 ? 9.766 -20.594 2.566 1 98.56 256 LEU B O 1
ATOM 4306 N N . GLY B 1 257 ? 9.461 -18.828 4.016 1 98.5 257 GLY B N 1
ATOM 4307 C CA . GLY B 1 257 ? 10.875 -18.734 4.352 1 98.5 257 GLY B CA 1
ATOM 4308 C C . GLY B 1 257 ? 11.438 -20.047 4.891 1 98.5 257 GLY B C 1
ATOM 4309 O O . GLY B 1 257 ? 12.477 -20.516 4.426 1 98.5 257 GLY B O 1
ATOM 4310 N N . ALA B 1 258 ? 10.727 -20.625 5.836 1 98.06 258 ALA B N 1
ATOM 4311 C CA . ALA B 1 258 ? 11.164 -21.891 6.445 1 98.06 258 ALA B CA 1
ATOM 4312 C C . ALA B 1 258 ? 11.164 -23.016 5.426 1 98.06 258 ALA B C 1
ATOM 4314 O O . ALA B 1 258 ? 12.07 -23.859 5.422 1 98.06 258 ALA B O 1
ATOM 4315 N N . ASP B 1 259 ? 10.102 -23.062 4.594 1 97.88 259 ASP B N 1
ATOM 4316 C CA . ASP B 1 259 ? 9.984 -24.094 3.562 1 97.88 259 ASP B CA 1
ATOM 4317 C C . ASP B 1 259 ? 11.203 -24.094 2.641 1 97.88 259 ASP B C 1
ATOM 4319 O O . ASP B 1 259 ? 11.602 -25.141 2.127 1 97.88 259 ASP B O 1
ATOM 4323 N N . LEU B 1 260 ? 11.766 -22.953 2.498 1 98 260 LEU B N 1
ATOM 4324 C CA . LEU B 1 260 ? 12.875 -22.844 1.559 1 98 260 LEU B CA 1
ATOM 4325 C C . LEU B 1 260 ? 14.195 -22.672 2.299 1 98 260 LEU B C 1
ATOM 4327 O O . LEU B 1 260 ? 15.195 -22.266 1.704 1 98 260 LEU B O 1
ATOM 4331 N N . GLY B 1 261 ? 14.203 -22.859 3.588 1 97.5 261 GLY B N 1
ATOM 4332 C CA . GLY B 1 261 ? 15.445 -23.062 4.312 1 97.5 261 GLY B CA 1
ATOM 4333 C C . GLY B 1 261 ? 15.82 -21.891 5.207 1 97.5 261 GLY B C 1
ATOM 4334 O O . GLY B 1 261 ? 16.828 -21.953 5.926 1 97.5 261 GLY B O 1
ATOM 4335 N N . HIS B 1 262 ? 15.062 -20.797 5.242 1 98.06 262 HIS B N 1
ATOM 4336 C CA . HIS B 1 262 ? 15.375 -19.656 6.094 1 98.06 262 HIS B CA 1
ATOM 4337 C C . HIS B 1 262 ? 14.109 -19.062 6.715 1 98.06 262 HIS B C 1
ATOM 4339 O O . HIS B 1 262 ? 13.469 -18.203 6.121 1 98.06 262 HIS B O 1
ATOM 4345 N N . PRO B 1 263 ? 13.836 -19.453 7.922 1 97.12 263 PRO B N 1
ATOM 4346 C CA . PRO B 1 263 ? 12.641 -18.922 8.578 1 97.12 263 PRO B CA 1
ATOM 4347 C C . PRO B 1 263 ? 12.641 -17.406 8.68 1 97.12 263 PRO B C 1
ATOM 4349 O O . PRO B 1 263 ? 13.664 -16.797 9 1 97.12 263 PRO B O 1
ATOM 4352 N N . CYS B 1 264 ? 11.602 -16.797 8.32 1 96.75 264 CYS B N 1
ATOM 4353 C CA . CYS B 1 264 ? 11.406 -15.352 8.352 1 96.75 264 CYS B CA 1
ATOM 4354 C C . CYS B 1 264 ? 10.086 -14.992 9.031 1 96.75 264 CYS B C 1
ATOM 4356 O O . CYS B 1 264 ? 9.016 -15.281 8.508 1 96.75 264 CYS B O 1
ATOM 4358 N N . PRO B 1 265 ? 10.125 -14.367 10.211 1 96.44 265 PRO B N 1
ATOM 4359 C CA . PRO B 1 265 ? 8.891 -13.953 10.867 1 96.44 265 PRO B CA 1
ATOM 4360 C C . PRO B 1 265 ? 8.133 -12.883 10.086 1 96.44 265 PRO B C 1
ATOM 4362 O O . PRO B 1 265 ? 8.75 -11.977 9.516 1 96.44 265 PRO B O 1
ATOM 4365 N N . LEU B 1 266 ? 6.824 -13.055 10 1 98.38 266 LEU B N 1
ATOM 4366 C CA . LEU B 1 266 ? 5.938 -12.094 9.352 1 98.38 266 LEU B CA 1
ATOM 4367 C C . LEU B 1 266 ? 4.824 -11.656 10.289 1 98.38 266 LEU B C 1
ATOM 4369 O O . LEU B 1 266 ? 3.66 -12.008 10.094 1 98.38 266 LEU B O 1
ATOM 4373 N N . PRO B 1 267 ? 5.156 -10.781 11.242 1 98.31 267 PRO B N 1
ATOM 4374 C CA . PRO B 1 267 ? 4.184 -10.438 12.281 1 98.31 267 PRO B CA 1
ATOM 4375 C C . PRO B 1 267 ? 2.941 -9.75 11.727 1 98.31 267 PRO B C 1
ATOM 4377 O O . PRO B 1 267 ? 1.841 -9.922 12.25 1 98.31 267 PRO B O 1
ATOM 4380 N N . THR B 1 268 ? 3.066 -8.914 10.719 1 98.44 268 THR B N 1
ATOM 4381 C CA . THR B 1 268 ? 1.902 -8.266 10.141 1 98.44 268 THR B CA 1
ATOM 4382 C C . THR B 1 268 ? 0.949 -9.289 9.531 1 98.44 268 THR B C 1
ATOM 4384 O O . THR B 1 268 ? -0.269 -9.172 9.68 1 98.44 268 THR B O 1
ATOM 4387 N N . ILE B 1 269 ? 1.474 -10.305 8.867 1 98.69 269 ILE B N 1
ATOM 4388 C CA . ILE B 1 269 ? 0.664 -11.328 8.227 1 98.69 269 ILE B CA 1
ATOM 4389 C C . ILE B 1 269 ? 0.045 -12.242 9.289 1 98.69 269 ILE B C 1
ATOM 4391 O O . ILE B 1 269 ? -1.093 -12.688 9.141 1 98.69 269 ILE B O 1
ATOM 4395 N N . GLN B 1 270 ? 0.824 -12.508 10.344 1 98.69 270 GLN B N 1
ATOM 4396 C CA . GLN B 1 270 ? 0.264 -13.273 11.453 1 98.69 270 GLN B CA 1
ATOM 4397 C C . GLN B 1 270 ? -0.969 -12.586 12.031 1 98.69 270 GLN B C 1
ATOM 4399 O O . GLN B 1 270 ? -1.977 -13.234 12.312 1 98.69 270 GLN B O 1
ATOM 4404 N N . ARG B 1 271 ? -0.889 -11.312 12.227 1 98.56 271 ARG B N 1
ATOM 4405 C CA . ARG B 1 271 ? -2.025 -10.547 12.734 1 98.56 271 ARG B CA 1
ATOM 4406 C C . ARG B 1 271 ? -3.203 -10.617 11.773 1 98.56 271 ARG B C 1
ATOM 4408 O O . ARG B 1 271 ? -4.348 -10.797 12.195 1 98.56 271 ARG B O 1
ATOM 4415 N N . ALA B 1 272 ? -2.938 -10.422 10.508 1 98.81 272 ALA B N 1
ATOM 4416 C CA . ALA B 1 272 ? -3.988 -10.516 9.5 1 98.81 272 ALA B CA 1
ATOM 4417 C C . ALA B 1 272 ? -4.648 -11.898 9.523 1 98.81 272 ALA B C 1
ATOM 4419 O O . ALA B 1 272 ? -5.871 -12.008 9.414 1 98.81 272 ALA B O 1
ATOM 4420 N N . HIS B 1 273 ? -3.805 -12.938 9.633 1 98.81 273 HIS B N 1
ATOM 4421 C CA . HIS B 1 273 ? -4.316 -14.305 9.742 1 98.81 273 HIS B CA 1
ATOM 4422 C C . HIS B 1 273 ? -5.281 -14.438 10.914 1 98.81 273 HIS B C 1
ATOM 4424 O O . HIS B 1 273 ? -6.375 -14.984 10.766 1 98.81 273 HIS B O 1
ATOM 4430 N N . ASP B 1 274 ? -4.883 -13.922 12.07 1 98.81 274 ASP B N 1
ATOM 4431 C CA . ASP B 1 274 ? -5.719 -14.016 13.266 1 98.81 274 ASP B CA 1
ATOM 4432 C C . ASP B 1 274 ? -7.027 -13.25 13.07 1 98.81 274 ASP B C 1
ATOM 4434 O O . ASP B 1 274 ? -8.094 -13.719 13.484 1 98.81 274 ASP B O 1
ATOM 4438 N N . ASN B 1 275 ? -6.949 -12.125 12.461 1 98.81 275 ASN B N 1
ATOM 4439 C CA . ASN B 1 275 ? -8.148 -11.336 12.211 1 98.81 275 ASN B CA 1
ATOM 4440 C C . ASN B 1 275 ? -9.055 -12 11.188 1 98.81 275 ASN B C 1
ATOM 4442 O O . ASN B 1 275 ? -10.281 -11.875 11.258 1 98.81 275 ASN B O 1
ATOM 4446 N N . LEU B 1 276 ? -8.477 -12.695 10.219 1 98.69 276 LEU B N 1
ATOM 4447 C CA . LEU B 1 276 ? -9.273 -13.484 9.281 1 98.69 276 LEU B CA 1
ATOM 4448 C C . LEU B 1 276 ? -10.031 -14.594 10 1 98.69 276 LEU B C 1
ATOM 4450 O O . LEU B 1 276 ? -11.195 -14.859 9.695 1 98.69 276 LEU B O 1
ATOM 4454 N N . GLU B 1 277 ? -9.367 -15.242 10.906 1 98.81 277 GLU B N 1
ATOM 4455 C CA . GLU B 1 277 ? -10.047 -16.266 11.695 1 98.81 277 GLU B CA 1
ATOM 4456 C C . GLU B 1 277 ? -11.25 -15.688 12.43 1 98.81 277 GLU B C 1
ATOM 4458 O O . GLU B 1 277 ? -12.328 -16.297 12.438 1 98.81 277 GLU B O 1
ATOM 4463 N N . ARG B 1 278 ? -11.055 -14.539 13.016 1 98.56 278 ARG B N 1
ATOM 4464 C CA . ARG B 1 278 ? -12.156 -13.891 13.727 1 98.56 278 ARG B CA 1
ATOM 4465 C C . ARG B 1 278 ? -13.258 -13.484 12.766 1 98.56 278 ARG B C 1
ATOM 4467 O O . ARG B 1 278 ? -14.445 -13.617 13.078 1 98.56 278 ARG B O 1
ATOM 4474 N N . ALA B 1 279 ? -12.898 -13 11.633 1 97.75 279 ALA B N 1
ATOM 4475 C CA . ALA B 1 279 ? -13.883 -12.617 10.617 1 97.75 279 ALA B CA 1
ATOM 4476 C C . ALA B 1 279 ? -14.711 -13.82 10.18 1 97.75 279 ALA B C 1
ATOM 4478 O O . ALA B 1 279 ? -15.906 -13.695 9.914 1 97.75 279 ALA B O 1
ATOM 4479 N N . LYS B 1 280 ? -14.055 -14.961 10.039 1 97.5 280 LYS B N 1
ATOM 4480 C CA . LYS B 1 280 ? -14.742 -16.203 9.695 1 97.5 280 LYS B CA 1
ATOM 4481 C C . LYS B 1 280 ? -15.82 -16.531 10.727 1 97.5 280 LYS B C 1
ATOM 4483 O O . LYS B 1 280 ? -16.938 -16.922 10.367 1 97.5 280 LYS B O 1
ATOM 4488 N N . GLU B 1 281 ? -15.523 -16.328 11.969 1 97.5 281 GLU B N 1
ATOM 4489 C CA . GLU B 1 281 ? -16.484 -16.562 13.047 1 97.5 281 GLU B CA 1
ATOM 4490 C C . GLU B 1 281 ? -17.641 -15.578 12.977 1 97.5 281 GLU B C 1
ATOM 4492 O O . GLU B 1 281 ? -18.781 -15.938 13.25 1 97.5 281 GLU B O 1
ATOM 4497 N N . LEU B 1 282 ? -17.344 -14.375 12.641 1 95.31 282 LEU B N 1
ATOM 4498 C CA . LEU B 1 282 ? -18.328 -13.305 12.672 1 95.31 282 LEU B CA 1
ATOM 4499 C C . LEU B 1 282 ? -19.281 -13.414 11.484 1 95.31 282 LEU B C 1
ATOM 4501 O O . LEU B 1 282 ? -20.484 -13.203 11.633 1 95.31 282 LEU B O 1
ATOM 4505 N N . GLY B 1 283 ? -18.719 -13.672 10.32 1 93.75 283 GLY B N 1
ATOM 4506 C CA . GLY B 1 283 ? -19.547 -13.523 9.141 1 93.75 283 GLY B CA 1
ATOM 4507 C C . GLY B 1 283 ? -19.453 -14.703 8.188 1 93.75 283 GLY B C 1
ATOM 4508 O O . GLY B 1 283 ? -20.109 -14.719 7.145 1 93.75 283 GLY B O 1
ATOM 4509 N N . GLY B 1 284 ? -18.609 -15.703 8.43 1 94 284 GLY B N 1
ATOM 4510 C CA . GLY B 1 284 ? -18.516 -16.891 7.602 1 94 284 GLY B CA 1
ATOM 4511 C C . GLY B 1 284 ? -17.297 -16.922 6.707 1 94 284 GLY B C 1
ATOM 4512 O O . GLY B 1 284 ? -16.625 -15.898 6.531 1 94 284 GLY B O 1
ATOM 4513 N N . PRO B 1 285 ? -17 -18.047 6.133 1 95 285 PRO B N 1
ATOM 4514 C CA . PRO B 1 285 ? -15.758 -18.266 5.41 1 95 285 PRO B CA 1
ATOM 4515 C C . PRO B 1 285 ? -15.781 -17.703 3.992 1 95 285 PRO B C 1
ATOM 4517 O O . PRO B 1 285 ? -14.727 -17.562 3.363 1 95 285 PRO B O 1
ATOM 4520 N N . ASP B 1 286 ? -16.906 -17.312 3.486 1 92.75 286 ASP B N 1
ATOM 4521 C CA . ASP B 1 286 ? -17.031 -16.969 2.072 1 92.75 286 ASP B CA 1
ATOM 4522 C C . ASP B 1 286 ? -16.969 -15.461 1.86 1 92.75 286 ASP B C 1
ATOM 4524 O O . ASP B 1 286 ? -16.906 -14.992 0.723 1 92.75 286 ASP B O 1
ATOM 4528 N N . GLN B 1 287 ? -16.859 -14.703 2.986 1 93.88 287 GLN B N 1
ATOM 4529 C CA . GLN B 1 287 ? -16.703 -13.258 2.861 1 93.88 287 GLN B CA 1
ATOM 4530 C C . GLN B 1 287 ? -15.414 -12.906 2.131 1 93.88 287 GLN B C 1
ATOM 4532 O O . GLN B 1 287 ? -14.469 -13.695 2.115 1 93.88 287 GLN B O 1
ATOM 4537 N N . ASP B 1 288 ? -15.453 -11.758 1.487 1 94.75 288 ASP B N 1
ATOM 4538 C CA . ASP B 1 288 ? -14.18 -11.242 1.006 1 94.75 288 ASP B CA 1
ATOM 4539 C C . ASP B 1 288 ? -13.156 -11.156 2.139 1 94.75 288 ASP B C 1
ATOM 4541 O O . ASP B 1 288 ? -13.508 -10.812 3.27 1 94.75 288 ASP B O 1
ATOM 4545 N N . TRP B 1 289 ? -11.898 -11.398 1.859 1 96.69 289 TRP B N 1
ATOM 4546 C CA . TRP B 1 289 ? -10.906 -11.445 2.93 1 96.69 289 TRP B CA 1
ATOM 4547 C C . TRP B 1 289 ? -10.719 -10.07 3.562 1 96.69 289 TRP B C 1
ATOM 4549 O O . TRP B 1 289 ? -10.195 -9.961 4.672 1 96.69 289 TRP B O 1
ATOM 4559 N N . SER B 1 290 ? -11.188 -9.023 2.955 1 97.19 290 SER B N 1
ATOM 4560 C CA . SER B 1 290 ? -11.133 -7.707 3.588 1 97.19 290 SER B CA 1
ATOM 4561 C C . SER B 1 290 ? -12.055 -7.637 4.797 1 97.19 290 SER B C 1
ATOM 4563 O O . SER B 1 290 ? -11.984 -6.691 5.586 1 97.19 290 SER B O 1
ATOM 4565 N N . ALA B 1 291 ? -12.836 -8.672 5.031 1 97.19 291 ALA B N 1
ATOM 4566 C CA . ALA B 1 291 ? -13.711 -8.766 6.195 1 97.19 291 ALA B CA 1
ATOM 4567 C C . ALA B 1 291 ? -12.898 -8.82 7.488 1 97.19 291 ALA B C 1
ATOM 4569 O O . ALA B 1 291 ? -13.445 -8.641 8.578 1 97.19 291 ALA B O 1
ATOM 4570 N N . LEU B 1 292 ? -11.602 -9.047 7.348 1 98.44 292 LEU B N 1
ATOM 4571 C CA . LEU B 1 292 ? -10.789 -9 8.555 1 98.44 292 LEU B CA 1
ATOM 4572 C C . LEU B 1 292 ? -10.914 -7.648 9.25 1 98.44 292 LEU B C 1
ATOM 4574 O O . LEU B 1 292 ? -10.648 -7.531 10.453 1 98.44 292 LEU B O 1
ATOM 4578 N N . ALA B 1 293 ? -11.367 -6.648 8.523 1 98.19 293 ALA B N 1
ATOM 4579 C CA . ALA B 1 293 ? -11.578 -5.312 9.078 1 98.19 293 ALA B CA 1
ATOM 4580 C C . ALA B 1 293 ? -12.648 -5.328 10.172 1 98.19 293 ALA B C 1
ATOM 4582 O O . ALA B 1 293 ? -12.586 -4.539 11.109 1 98.19 293 ALA B O 1
ATOM 4583 N N . ALA B 1 294 ? -13.617 -6.238 10.031 1 97.56 294 ALA B N 1
ATOM 4584 C CA . ALA B 1 294 ? -14.648 -6.367 11.062 1 97.56 294 ALA B CA 1
ATOM 4585 C C . ALA B 1 294 ? -14.039 -6.754 12.406 1 97.56 294 ALA B C 1
ATOM 4587 O O . ALA B 1 294 ? -14.461 -6.25 13.445 1 97.56 294 ALA B O 1
ATOM 4588 N N . ALA B 1 295 ? -13.062 -7.629 12.359 1 98.12 295 ALA B N 1
ATOM 4589 C CA . ALA B 1 295 ? -12.383 -8.055 13.578 1 98.12 295 ALA B CA 1
ATOM 4590 C C . ALA B 1 295 ? -11.609 -6.898 14.203 1 98.12 295 ALA B C 1
ATOM 4592 O O . ALA B 1 295 ? -11.602 -6.742 15.43 1 98.12 295 ALA B O 1
ATOM 4593 N N . VAL B 1 296 ? -10.977 -6.109 13.398 1 98.44 296 VAL B N 1
ATOM 4594 C CA . VAL B 1 296 ? -10.195 -4.977 13.883 1 98.44 296 VAL B CA 1
ATOM 4595 C C . VAL B 1 296 ? -11.109 -3.951 14.539 1 98.44 296 VAL B C 1
ATOM 4597 O O . VAL B 1 296 ? -10.789 -3.408 15.602 1 98.44 296 VAL B O 1
ATOM 4600 N N . ARG B 1 297 ? -12.234 -3.672 13.953 1 97.38 297 ARG B N 1
ATOM 4601 C CA . ARG B 1 297 ? -13.227 -2.779 14.547 1 97.38 297 ARG B CA 1
ATOM 4602 C C . ARG B 1 297 ? -13.664 -3.277 15.922 1 97.38 297 ARG B C 1
ATOM 4604 O O . ARG B 1 297 ? -13.703 -2.504 16.875 1 97.38 297 ARG B O 1
ATOM 4611 N N . GLU B 1 298 ? -13.953 -4.539 15.953 1 97.12 298 GLU B N 1
ATOM 4612 C CA . GLU B 1 298 ? -14.391 -5.137 17.219 1 97.12 298 GLU B CA 1
ATOM 4613 C C . GLU B 1 298 ? -13.344 -4.949 18.312 1 97.12 298 GLU B C 1
ATOM 4615 O O . GLU B 1 298 ? -13.68 -4.648 19.453 1 97.12 298 GLU B O 1
ATOM 4620 N N . GLN B 1 299 ? -12.125 -5.133 17.984 1 97.31 299 GLN B N 1
ATOM 4621 C CA . GLN B 1 299 ? -11.023 -5.02 18.938 1 97.31 299 GLN B CA 1
ATOM 4622 C C . GLN B 1 299 ? -10.922 -3.604 19.484 1 97.31 299 GLN B C 1
ATOM 4624 O O . GLN B 1 299 ? -10.398 -3.398 20.594 1 97.31 299 GLN B O 1
ATOM 4629 N N . ALA B 1 300 ? -11.391 -2.676 18.719 1 97.19 300 ALA B N 1
ATOM 4630 C CA . ALA B 1 300 ? -11.32 -1.278 19.141 1 97.19 300 ALA B CA 1
ATOM 4631 C C . ALA B 1 300 ? -12.609 -0.85 19.844 1 97.19 300 ALA B C 1
ATOM 4633 O O . ALA B 1 300 ? -12.789 0.33 20.156 1 97.19 300 ALA B O 1
ATOM 4634 N N . GLY B 1 301 ? -13.531 -1.743 20 1 96.44 301 GLY B N 1
ATOM 4635 C CA . GLY B 1 301 ? -14.742 -1.46 20.766 1 96.44 301 GLY B CA 1
ATOM 4636 C C . GLY B 1 301 ? -15.906 -1.03 19.891 1 96.44 301 GLY B C 1
ATOM 4637 O O . GLY B 1 301 ? -16.922 -0.557 20.406 1 96.44 301 GLY B O 1
ATOM 4638 N N . PHE B 1 302 ? -15.789 -1.207 18.656 1 96.12 302 PHE B N 1
ATOM 4639 C CA . PHE B 1 302 ? -16.891 -0.887 17.75 1 96.12 302 PHE B CA 1
ATOM 4640 C C . PHE B 1 302 ? -17.656 -2.143 17.375 1 96.12 302 PHE B C 1
ATOM 4642 O O . PHE B 1 302 ? -17.188 -3.26 17.578 1 96.12 302 PHE B O 1
ATOM 4649 N N . SER B 1 303 ? -18.938 -1.9 16.859 1 94.94 303 SER B N 1
ATOM 4650 C CA . SER B 1 303 ? -19.594 -3.012 16.172 1 94.94 303 SER B CA 1
ATOM 4651 C C . SER B 1 303 ? -18.75 -3.512 15 1 94.94 303 SER B C 1
ATOM 4653 O O . SER B 1 303 ? -18.188 -2.715 14.258 1 94.94 303 SER B O 1
ATOM 4655 N N . PRO B 1 304 ? -18.656 -4.746 14.836 1 94.81 304 PRO B N 1
ATOM 4656 C CA . PRO B 1 304 ? -17.828 -5.285 13.766 1 94.81 304 PRO B CA 1
ATOM 4657 C C . PRO B 1 304 ? -18.219 -4.758 12.383 1 94.81 304 PRO B C 1
ATOM 4659 O O . PRO B 1 304 ? -17.344 -4.43 11.578 1 94.81 304 PRO B O 1
ATOM 4662 N N . TYR B 1 305 ? -19.453 -4.688 12.172 1 92.69 305 TYR B N 1
ATOM 4663 C CA . TYR B 1 305 ? -19.938 -4.211 10.891 1 92.69 305 TYR B CA 1
ATOM 4664 C C . TYR B 1 305 ? -20.594 -2.838 11.023 1 92.69 305 TYR B C 1
ATOM 4666 O O . TYR B 1 305 ? -21.219 -2.545 12.047 1 92.69 305 TYR B O 1
ATOM 4674 N N . ARG B 1 306 ? -20.375 -1.976 9.977 1 90 306 ARG B N 1
ATOM 4675 C CA . ARG B 1 306 ? -21.016 -0.663 9.977 1 90 306 ARG B CA 1
ATOM 4676 C C . ARG B 1 306 ? -22.531 -0.792 9.922 1 90 306 ARG B C 1
ATOM 4678 O O . ARG B 1 306 ? -23.062 -1.727 9.32 1 90 306 ARG B O 1
ATOM 4685 N N . GLU B 1 307 ? -23.156 0.184 10.461 1 82.44 307 GLU B N 1
ATOM 4686 C CA . GLU B 1 307 ? -24.625 0.16 10.508 1 82.44 307 GLU B CA 1
ATOM 4687 C C . GLU B 1 307 ? -25.219 0.054 9.109 1 82.44 307 GLU B C 1
ATOM 4689 O O . GLU B 1 307 ? -24.797 0.757 8.195 1 82.44 307 GLU B O 1
ATOM 4694 N N . GLY B 1 308 ? -26.078 -0.901 8.922 1 78.56 308 GLY B N 1
ATOM 4695 C CA . GLY B 1 308 ? -26.828 -1.042 7.676 1 78.56 308 GLY B CA 1
ATOM 4696 C C . GLY B 1 308 ? -26.062 -1.785 6.602 1 78.56 308 GLY B C 1
ATOM 4697 O O . GLY B 1 308 ? -26.5 -1.848 5.449 1 78.56 308 GLY B O 1
ATOM 4698 N N . THR B 1 309 ? -24.953 -2.285 7.043 1 81.31 309 THR B N 1
ATOM 4699 C CA . THR B 1 309 ? -24.141 -2.949 6.02 1 81.31 309 THR B CA 1
ATOM 4700 C C . THR B 1 309 ? -24.094 -4.453 6.266 1 81.31 309 THR B C 1
ATOM 4702 O O . THR B 1 309 ? -24.641 -4.945 7.258 1 81.31 309 THR B O 1
ATOM 4705 N N . ASN B 1 310 ? -23.609 -5.164 5.297 1 73.62 310 ASN B N 1
ATOM 4706 C CA . ASN B 1 310 ? -23.359 -6.598 5.344 1 73.62 310 ASN B CA 1
ATOM 4707 C C . ASN B 1 310 ? -24.609 -7.383 5.703 1 73.62 310 ASN B C 1
ATOM 4709 O O . ASN B 1 310 ? -24.578 -8.219 6.605 1 73.62 310 ASN B O 1
ATOM 4713 N N . ASN B 1 311 ? -25.578 -7.059 5.055 1 68.06 311 ASN B N 1
ATOM 4714 C CA . ASN B 1 311 ? -26.859 -7.738 5.148 1 68.06 311 ASN B CA 1
ATOM 4715 C C . ASN B 1 311 ? -27.422 -7.672 6.562 1 68.06 311 ASN B C 1
ATOM 4717 O O . ASN B 1 311 ? -27.938 -8.664 7.086 1 68.06 311 ASN B O 1
ATOM 4721 N N . GLY B 1 312 ? -27.203 -6.523 7.254 1 65.38 312 GLY B N 1
ATOM 4722 C CA . GLY B 1 312 ? -27.844 -6.273 8.539 1 65.38 312 GLY B CA 1
ATOM 4723 C C . GLY B 1 312 ? -26.984 -6.688 9.719 1 65.38 312 GLY B C 1
ATOM 4724 O O . GLY B 1 312 ? -27.406 -6.578 10.867 1 65.38 312 GLY B O 1
ATOM 4725 N N . GLN B 1 313 ? -25.828 -7.176 9.406 1 69.12 313 GLN B N 1
ATOM 4726 C CA . GLN B 1 313 ? -24.953 -7.594 10.5 1 69.12 313 GLN B CA 1
ATOM 4727 C C . GLN B 1 313 ? -24.438 -6.391 11.281 1 69.12 313 GLN B C 1
ATOM 4729 O O . GLN B 1 313 ? -23.984 -6.535 12.422 1 69.12 313 GLN B O 1
ATOM 4734 N N . GLY B 1 314 ? -24.531 -5.301 10.648 1 66.44 314 GLY B N 1
ATOM 4735 C CA . GLY B 1 314 ? -24.125 -4.09 11.344 1 66.44 314 GLY B CA 1
ATOM 4736 C C . GLY B 1 314 ? -25.203 -3.502 12.227 1 66.44 314 GLY B C 1
ATOM 4737 O O . GLY B 1 314 ? -26.281 -3.145 11.742 1 66.44 314 GLY B O 1
ATOM 4738 N N . GLU B 1 315 ? -25.094 -3.607 13.578 1 56.34 315 GLU B N 1
ATOM 4739 C CA . GLU B 1 315 ? -26.109 -3.082 14.492 1 56.34 315 GLU B CA 1
ATOM 4740 C C . GLU B 1 315 ? -25.844 -1.616 14.82 1 56.34 315 GLU B C 1
ATOM 4742 O O . GLU B 1 315 ? -24.688 -1.174 14.828 1 56.34 315 GLU B O 1
ATOM 4747 N N . LYS B 1 316 ? -26.969 -0.826 14.797 1 52.22 316 LYS B N 1
ATOM 4748 C CA . LYS B 1 316 ? -26.938 0.562 15.242 1 52.22 316 LYS B CA 1
ATOM 4749 C C . LYS B 1 316 ? -26.312 0.679 16.641 1 52.22 316 LYS B C 1
ATOM 4751 O O . LYS B 1 316 ? -26.656 -0.089 17.531 1 52.22 316 LYS B O 1
ATOM 4756 N N . GLN B 1 317 ? -25.062 1.305 16.797 1 41.06 317 GLN B N 1
ATOM 4757 C CA . GLN B 1 317 ? -24.484 1.565 18.109 1 41.06 317 GLN B CA 1
ATOM 4758 C C . GLN B 1 317 ? -25.359 2.516 18.922 1 41.06 317 GLN B C 1
ATOM 4760 O O . GLN B 1 317 ? -25.703 3.602 18.453 1 41.06 317 GLN B O 1
ATOM 4765 N N . ILE B 1 318 ? -26.203 2.166 19.75 1 33.62 318 ILE B N 1
ATOM 4766 C CA . ILE B 1 318 ? -26.969 2.977 20.703 1 33.62 318 ILE B CA 1
ATOM 4767 C C . ILE B 1 318 ? -26.016 3.672 21.672 1 33.62 318 ILE B C 1
ATOM 4769 O O . ILE B 1 318 ? -25.094 3.045 22.203 1 33.62 318 ILE B O 1
#

Organism: Cryptococcus deneoformans (strain JEC21 / ATCC MYA-565) (NCBI:txid214684)

Secondary structure (DSSP, 8-state):
--PPEEEE--STTHHHHHHHHHHHHHHTTPPPPEEE-SSGGGGGGTTTT-TTSEE-SSHHHHHHT-SEEEE--SSHHHHHHHHHHHHHTSTT---EEEE-S---HHHHHHHHHHHHHTT-EEEE--EES-HHHHHTT-EEEEEBS-HHHHHHHHHHHHHHTEEEEEE--S-HHHHHHHHHHHHHHHHHHHHHHHHHHHHHHHHT--HHHHHHHHHHHS--HHHHHHHHHHHHT---TTSS-BHHHHHHHHHHHHHHHHHTT-----HHHHHHHHHHHHHHHHH-TTSBGGGHHHHHHHHTTS-SS-TT-GGGTS----/--PPEEEE--STTHHHHHHHHHHHHHHTTPPPPEEE-SSGGGGGGTTTT-TTSEE-SSHHHHHHT-SEEEE--SSHHHHHHHHHHHHHTSTT---EEEE-S---HHHHHHHHHHHHHTT-EEEE--EES-HHHHHTT-EEEEEBS-HHHHHHHHHHHHHHTEEEEEE--S-HHHHHHHHHHHHHHHHHHHHHHHHHHHHHHHHT--HHHHHHHHHHHS--HHHHHHHHHHHHT---TTSS-BHHHHHHHHHHHHHHHHHTT-----HHHHHHHHHHHHHHHHH-TTSBGGGHHHHHHHHTTS-SS-TT-GGGTS----

Solvent-accessible surface area (backbone atoms only — not comparable to full-atom values): 31384 Å² total; per-residue (Å²): 132,75,65,25,36,17,41,35,32,62,48,78,57,26,46,37,32,51,55,33,40,44,51,43,28,56,76,67,71,28,54,66,33,23,35,30,45,94,57,68,76,48,49,69,79,44,39,83,83,42,70,73,44,45,78,43,94,46,64,37,58,28,42,65,62,27,44,36,35,36,33,38,47,89,38,56,67,57,39,53,58,52,47,54,50,34,60,69,34,40,77,73,40,66,35,37,36,38,35,35,32,79,38,53,30,69,54,47,44,52,49,31,52,55,26,48,76,52,52,24,42,46,28,28,33,25,67,44,71,50,50,68,31,29,60,66,23,53,14,38,35,31,36,10,18,59,67,72,57,47,57,57,51,44,59,54,42,43,64,26,35,13,75,46,72,45,79,57,49,53,54,31,35,45,20,29,43,47,49,41,47,54,51,45,53,51,48,39,47,46,46,49,48,24,46,49,54,41,39,29,57,41,64,68,44,56,44,67,58,53,40,51,47,44,47,68,63,42,54,12,67,76,59,38,55,53,43,52,33,57,49,63,34,44,43,59,62,88,72,64,57,23,24,51,56,42,46,54,48,40,54,51,49,57,42,43,18,45,77,60,74,29,59,40,83,45,68,63,47,52,51,36,38,54,24,29,54,46,20,30,73,74,70,35,48,55,24,19,42,64,33,23,31,27,34,48,22,38,75,46,74,42,62,44,32,42,64,75,17,58,90,58,64,9,54,78,83,127,132,75,63,26,36,17,40,36,31,64,48,77,56,27,47,38,32,51,55,33,40,44,51,44,28,54,77,68,70,26,55,66,33,24,36,31,44,95,58,68,78,49,49,69,80,44,38,84,84,42,70,74,44,45,77,43,95,46,63,37,57,28,42,66,61,26,45,36,36,36,33,38,46,91,35,54,68,57,40,53,57,50,46,55,49,34,60,69,35,41,79,71,39,68,35,36,36,38,35,35,34,78,39,54,31,69,54,45,41,51,50,31,53,55,26,46,76,53,52,25,42,46,28,29,34,27,67,44,71,50,52,70,32,28,62,67,22,54,14,38,36,30,37,10,18,56,68,71,58,48,58,59,51,46,60,54,42,43,63,25,34,14,74,47,73,47,78,56,48,53,54,31,34,45,21,30,42,47,50,42,48,54,50,44,53,51,48,37,46,47,45,50,48,22,47,48,54,40,40,29,57,40,64,66,45,57,44,67,58,54,38,51,48,44,49,68,61,41,54,13,66,78,59,38,55,52,43,54,33,58,49,65,33,43,44,59,61,90,74,63,58,22,23,50,56,42,46,54,48,40,54,50,48,56,42,44,17,45,77,60,74,29,59,38,83,45,69,62,48,52,50,40,41,54,26,29,55,46,20,30,73,74,72,35,48,54,24,20,42,66,34,24,31,27,34,48,22,37,76,47,74,42,63,45,30,42,64,77,17,58,90,59,64,9,54,77,84,126

Foldseek 3Di:
DAFAEEEEDQDLLRQLLVLLLQVLCVVVVHDGYEYEYPDLVSCVSHCVSRVRYHDDPALLVRLLRGQEYEYEDQELVRVVVSLVSNLVSNQLPAREYEYQYLYQLVSQQVSQVSQVVSNYGYKYKHWDDWSVCQNVQAIEIEIEADPVVRVVVVVSSVSRGHPHYHYPYHRRSVSSLVVLVVVVVQLLLLLVLLLVVLVCVVVVHQLVVVLVVCCVPVVDVSNSVLSVCVSQQAFDFPGGAWLQSLLVSLVSSQCNCVVVPHHDHDVSSVLLNVLSVVLCVLQRGRTHSSLSSLSSNVVVPHHSGDQPYHPGSHDDDD/DAFAEEEEDQPLLRQLLVLLLQVLCVVVVHDGYEYEYPDLVSCVSRCVSRVRYHDDPALLVRLLRGQEYEYEDQELVRVVVNLVSNLVSNQLPAREYEYQYLYQLVSQQVSQVSQVVSNYGYKYKHWDDWSVCQNVQAIEIEIAADPVVRVVVVVSSVSRGHPHYHYPYHRRSVSSLVVLVVVVVQLLLLLVLLLVVLVCVVVVHQLVVVLVVCCVPVVDVSNSVLSVCVSQQAFDFPGGAWLQNLLVSLVSSQCNCVVVPHHDHDVSSVLLNVLSVVLCVLQHGRTHSSLSSLSSNVVVPAHSGDQPYDPGSHDDPD

Nearest PDB structures (foldseek):
  3doj-assembly1_A  TM=8.943E-01  e=2.544E-20  Arabidopsis thaliana
  5je8-assembly2_C  TM=8.562E-01  e=1.476E-19  Bacillus cereus ATCC 14579
  3g0o-assembly1_A  TM=8.628E-01  e=3.595E-17  Salmonella enterica subsp. enterica serovar Typhimurium
  6to4-assembly2_B  TM=6.551E-01  e=5.026E-16  Myxococcus stipitatus DSM 14675
  3l6d-assembly1_A  TM=5.957E-01  e=5.310E-16  Pseudomonas putida KT2440

InterPro domains:
  IPR006115 6-phosphogluconate dehydrogenase, NADP-binding [PF03446] (5-163)
  IPR008927 6-phosphogluconate dehydrogenase-like, C-terminal domain superfamily [SSF48179] (175-302)
  IPR013328 6-phosphogluconate dehydrogenase, domain 2 [G3DSA:1.10.1040.10] (168-303)
  IPR015815 3-hydroxyisobutyrate dehydrogenase-related [PIRSF000103] (4-301)
  IPR036291 NAD(P)-binding domain superfamily [SSF51735] (4-167)
  IPR051265 HIBADH-related NP60 subfamily [PTHR43580] (5-296)